Protein AF-A0A7C2Z7K8-F1 (afdb_monomer)

Mean predicted aligned error: 13.65 Å

Foldseek 3Di:
DFEAEEAELFPPLCLLLLLLLVLLVVVVVVFQEAEAFLEDEALAWDFFCAEDPVGRTAIDHVSRCSSCVSNVHGRFCLRYQWYWYDDDPQKTFIHGRRRTDGIDHPVRCQVPPLVCSLVSNVVSCVVVVPTLYYYYYADTAPLPLVCVVRRSGPQVVCVSNVHAYEYRFEPVVPPRLVSVLNSLVSDDPVSNVSHAEYEYEAAEDDPCVCPCVQVVSCVVSVHHHQFYFHRDPLLSQDCSHNVDDDWDADAPAEEEEADFPFFGNPVLCSLCRQVNRYTYDDDPALVSLQSHLEYEYGAGQQLVASLVSCVVRVVLVSVVVCVVVLRAYEAEASRLQQCEQKEAEQACRRHPGGDMDGHSHNAHKHWHFDPDWATFWWFWAFPVRWTWGWIATHGTDIDVVRRVVVPWDFGTQTPVGTFWTDDRNYTHGRTRRPQSQTQPNVCVNVVVSCVVVVHDDDPDRDNSVVSSSVSSVVSNVSCVVTGNVVSVCVSSVNPPDQPVQLLLVQQFPPDGDDPDRDLLNLLCNLLNQLVLLLVLLVLVPVVVVDQLLRSLLSSVVSSCNGRVVLLLLLQQLQQQLLVVLVVVDLVVSVVSSPDPDGDPRSVVSNVVLSCLRSVLSSPFPSLLSSLLRSLLSLLLLLLLCVFAAPPPPDPFNVNSVSSNVPVVSSVSSLVSSVPSLVVVVVVDVLSVVLSVVLNVCSNVLSVVSCVSNVGDGSSSSSSSSSNSSSSSSVSSVVSVCPPPPD

Structure (mmCIF, N/CA/C/O backbone):
data_AF-A0A7C2Z7K8-F1
#
_entry.id   AF-A0A7C2Z7K8-F1
#
loop_
_atom_site.group_PDB
_atom_site.id
_atom_site.type_symbol
_atom_site.label_atom_id
_atom_site.label_alt_id
_atom_site.label_comp_id
_atom_site.label_asym_id
_atom_site.label_entity_id
_atom_site.label_seq_id
_atom_site.pdbx_PDB_ins_code
_atom_site.Cartn_x
_atom_site.Cartn_y
_atom_site.Cartn_z
_atom_site.occupancy
_atom_site.B_iso_or_equiv
_atom_site.auth_seq_id
_atom_site.auth_comp_id
_atom_site.auth_asym_id
_atom_site.auth_atom_id
_atom_site.pdbx_PDB_model_num
ATOM 1 N N . MET A 1 1 ? -20.580 -3.269 -1.856 1.00 88.75 1 MET A N 1
ATOM 2 C CA . MET A 1 1 ? -19.180 -3.121 -1.426 1.00 88.75 1 MET A CA 1
ATOM 3 C C . MET A 1 1 ? -18.982 -1.707 -0.918 1.00 88.75 1 MET A C 1
ATOM 5 O O . MET A 1 1 ? -19.454 -0.781 -1.572 1.00 88.75 1 MET A O 1
ATOM 9 N N . LYS A 1 2 ? -18.377 -1.545 0.260 1.00 92.81 2 LYS A N 1
ATOM 10 C CA . LYS A 1 2 ? -18.000 -0.225 0.786 1.00 92.81 2 LYS A CA 1
ATOM 11 C C . LYS A 1 2 ? -16.637 0.162 0.217 1.00 92.81 2 LYS A C 1
ATOM 13 O O . LYS A 1 2 ? -15.860 -0.715 -0.149 1.00 92.81 2 LYS A O 1
ATOM 18 N N . ALA A 1 3 ? -16.358 1.455 0.105 1.00 96.75 3 ALA A N 1
ATOM 19 C CA . ALA A 1 3 ? -15.114 1.931 -0.480 1.00 96.75 3 ALA A CA 1
ATOM 20 C C . ALA A 1 3 ? -14.499 3.057 0.348 1.00 96.75 3 ALA A C 1
ATOM 22 O O . ALA A 1 3 ? -15.219 3.813 0.990 1.00 96.75 3 ALA A O 1
ATOM 23 N N . LEU A 1 4 ? -13.178 3.182 0.298 1.00 98.31 4 LEU A N 1
ATOM 24 C CA . LEU A 1 4 ? -12.425 4.315 0.831 1.00 98.31 4 LEU A CA 1
ATOM 25 C C . LEU A 1 4 ? -11.447 4.770 -0.241 1.00 98.31 4 LEU A C 1
ATOM 27 O O . LEU A 1 4 ? -10.745 3.941 -0.813 1.00 98.31 4 LEU A O 1
ATOM 31 N N . MET A 1 5 ? -11.380 6.072 -0.502 1.00 98.38 5 MET A N 1
ATOM 32 C CA . MET A 1 5 ? -10.456 6.615 -1.488 1.00 98.38 5 MET A CA 1
ATOM 33 C C . MET A 1 5 ? -9.303 7.376 -0.836 1.00 98.38 5 MET A C 1
ATOM 35 O O . MET A 1 5 ? -9.511 8.276 -0.026 1.00 98.38 5 MET A O 1
ATOM 39 N N . ILE A 1 6 ? -8.081 7.050 -1.245 1.00 98.44 6 ILE A N 1
ATOM 40 C CA . ILE A 1 6 ? -6.844 7.711 -0.837 1.00 98.44 6 ILE A CA 1
ATOM 41 C C . ILE A 1 6 ? -6.364 8.600 -1.982 1.00 98.44 6 ILE A C 1
ATOM 43 O O . ILE A 1 6 ? -5.988 8.126 -3.053 1.00 98.44 6 ILE A O 1
ATOM 47 N N . GLN A 1 7 ? -6.369 9.907 -1.756 1.00 97.69 7 GLN A N 1
ATOM 48 C CA . GLN A 1 7 ? -5.867 10.922 -2.682 1.00 97.69 7 GLN A CA 1
ATOM 49 C C . GLN A 1 7 ? -4.638 11.602 -2.083 1.00 97.69 7 GLN A C 1
ATOM 51 O O . GLN A 1 7 ? -4.255 11.327 -0.952 1.00 97.69 7 GLN A O 1
ATOM 56 N N . GLY A 1 8 ? -3.976 12.475 -2.834 1.00 95.31 8 GLY A N 1
ATOM 57 C CA . GLY A 1 8 ? -2.746 13.119 -2.385 1.00 95.31 8 GLY A CA 1
ATOM 58 C C . GLY A 1 8 ? -2.695 14.565 -2.830 1.00 95.31 8 GLY A C 1
ATOM 59 O O . GLY A 1 8 ? -3.397 14.942 -3.753 1.00 95.31 8 GLY A O 1
ATOM 60 N N . THR A 1 9 ? -1.862 15.382 -2.198 1.00 95.25 9 THR A N 1
ATOM 61 C CA . THR A 1 9 ? -1.638 16.767 -2.644 1.00 95.25 9 THR A CA 1
ATOM 62 C C . THR A 1 9 ? -0.710 16.846 -3.858 1.00 95.25 9 THR A C 1
ATOM 64 O O . THR A 1 9 ? -0.595 17.895 -4.484 1.00 95.25 9 THR A O 1
ATOM 67 N N . SER A 1 10 ? -0.022 15.748 -4.187 1.00 90.31 10 SER A N 1
ATOM 68 C CA . SER A 1 10 ? 0.878 15.632 -5.335 1.00 90.31 10 SER A CA 1
ATOM 69 C C . SER A 1 10 ? 1.084 14.172 -5.761 1.00 90.31 10 SER A C 1
ATOM 71 O O . SER A 1 10 ? 0.759 13.217 -5.039 1.00 90.31 10 SER A O 1
ATOM 73 N N . SER A 1 11 ? 1.694 13.978 -6.932 1.00 85.56 11 SER A N 1
ATOM 74 C CA . SER A 1 11 ? 2.352 12.708 -7.268 1.00 85.56 11 SER A CA 1
ATOM 75 C C . SER A 1 11 ? 3.480 12.417 -6.270 1.00 85.56 11 SER A C 1
ATOM 77 O O . SER A 1 11 ? 4.109 13.341 -5.746 1.00 85.56 11 SER A O 1
ATOM 79 N N . GLY A 1 12 ? 3.684 11.139 -5.948 1.00 84.75 12 GLY A N 1
ATOM 80 C CA . GLY A 1 12 ? 4.700 10.704 -4.987 1.00 84.75 12 GLY A CA 1
ATOM 81 C C . GLY A 1 12 ? 4.409 10.999 -3.510 1.00 84.75 12 GLY A C 1
ATOM 82 O O . GLY A 1 12 ? 5.284 10.758 -2.689 1.00 84.75 12 GLY A O 1
ATOM 83 N N . ALA A 1 13 ? 3.210 11.469 -3.134 1.00 89.69 13 ALA A N 1
ATOM 84 C CA . ALA A 1 13 ? 2.853 11.704 -1.725 1.00 89.69 13 ALA A CA 1
ATOM 85 C C . ALA A 1 13 ? 2.790 10.424 -0.851 1.00 89.69 13 ALA A C 1
ATOM 87 O O . ALA A 1 13 ? 2.601 10.517 0.360 1.00 89.69 13 ALA A O 1
ATOM 88 N N . GLY A 1 14 ? 2.957 9.233 -1.443 1.00 89.50 14 GLY A N 1
ATOM 89 C CA . GLY A 1 14 ? 2.893 7.932 -0.765 1.00 89.50 14 GLY A CA 1
ATOM 90 C C . GLY A 1 14 ? 1.502 7.296 -0.756 1.00 89.50 14 GLY A C 1
ATOM 91 O O . GLY A 1 14 ? 1.178 6.537 0.155 1.00 89.50 14 GLY A O 1
ATOM 92 N N . LYS A 1 15 ? 0.659 7.613 -1.751 1.00 93.50 15 LYS A N 1
ATOM 93 C CA . LYS A 1 15 ? -0.707 7.070 -1.849 1.00 93.50 15 LYS A CA 1
ATOM 94 C C . LYS A 1 15 ? -0.674 5.559 -2.029 1.00 93.50 15 LYS A C 1
ATOM 96 O O . LYS A 1 15 ? -1.366 4.857 -1.303 1.00 93.50 15 LYS A O 1
ATOM 101 N N . SER A 1 16 ? 0.139 5.063 -2.962 1.00 92.25 16 SER A N 1
ATOM 102 C CA . SER A 1 16 ? 0.189 3.637 -3.287 1.00 92.25 16 SER A CA 1
ATOM 103 C C . SER A 1 16 ? 0.654 2.810 -2.098 1.00 92.25 16 SER A C 1
ATOM 105 O O . SER A 1 16 ? 0.103 1.738 -1.863 1.00 92.25 16 SER A O 1
ATOM 107 N N . THR A 1 17 ? 1.616 3.327 -1.327 1.00 91.06 17 THR A N 1
ATOM 108 C CA . THR A 1 17 ? 2.094 2.703 -0.088 1.00 91.06 17 THR A CA 1
ATOM 109 C C . THR A 1 17 ? 1.008 2.663 0.979 1.00 91.06 17 THR A C 1
ATOM 111 O O . THR A 1 17 ? 0.783 1.612 1.569 1.00 91.06 17 THR A O 1
ATOM 114 N N . ILE A 1 18 ? 0.282 3.766 1.189 1.00 94.56 18 ILE A N 1
ATOM 115 C CA . ILE A 1 18 ? -0.839 3.805 2.140 1.00 94.56 18 ILE A CA 1
ATOM 116 C C . ILE A 1 18 ? -1.964 2.859 1.701 1.00 94.56 18 ILE A C 1
ATOM 118 O O . ILE A 1 18 ? -2.516 2.150 2.535 1.00 94.56 18 ILE A O 1
ATOM 122 N N . VAL A 1 19 ? -2.285 2.792 0.406 1.00 97.06 19 VAL A N 1
ATOM 123 C CA . VAL A 1 19 ? -3.289 1.854 -0.123 1.00 97.06 19 VAL A CA 1
ATOM 124 C C . VAL A 1 19 ? -2.855 0.404 0.089 1.00 97.06 19 VAL A C 1
ATOM 126 O O . VAL A 1 19 ? -3.663 -0.392 0.558 1.00 97.06 19 VAL A O 1
ATOM 129 N N . ALA A 1 20 ? -1.593 0.059 -0.188 1.00 95.06 20 ALA A N 1
ATOM 130 C CA . ALA A 1 20 ? -1.066 -1.282 0.071 1.00 95.06 20 ALA A CA 1
ATOM 131 C C . ALA A 1 20 ? -1.108 -1.629 1.572 1.00 95.06 20 ALA A C 1
ATOM 133 O O . ALA A 1 20 ? -1.574 -2.705 1.936 1.00 95.06 20 ALA A O 1
ATOM 134 N N . ALA A 1 21 ? -0.709 -0.694 2.441 1.00 95.56 21 ALA A N 1
ATOM 135 C CA . ALA A 1 21 ? -0.773 -0.847 3.893 1.00 95.56 21 ALA A CA 1
ATOM 136 C C . ALA A 1 21 ? -2.210 -1.045 4.399 1.00 95.56 21 ALA A C 1
ATOM 138 O O . ALA A 1 21 ? -2.445 -1.897 5.248 1.00 95.56 21 ALA A O 1
ATOM 139 N N . LEU A 1 22 ? -3.184 -0.304 3.861 1.00 97.44 22 LEU A N 1
ATOM 140 C CA . LEU A 1 22 ? -4.602 -0.468 4.200 1.00 97.44 22 LEU A CA 1
ATOM 141 C C . LEU A 1 22 ? -5.171 -1.797 3.703 1.00 97.44 22 LEU A C 1
ATOM 143 O O . LEU A 1 22 ? -5.949 -2.423 4.417 1.00 97.44 22 LEU A O 1
ATOM 147 N N . CYS A 1 23 ? -4.780 -2.240 2.506 1.00 97.56 23 CYS A N 1
ATOM 148 C CA . CYS A 1 23 ? -5.164 -3.554 1.991 1.00 97.56 23 CYS A CA 1
ATOM 149 C C . CYS A 1 23 ? -4.640 -4.675 2.898 1.00 97.56 23 CYS A C 1
ATOM 151 O O . CYS A 1 23 ? -5.410 -5.552 3.282 1.00 97.56 23 CYS A O 1
ATOM 153 N N . SER A 1 24 ? -3.364 -4.598 3.288 1.00 96.06 24 SER A N 1
ATOM 154 C CA . SER A 1 24 ? -2.732 -5.534 4.226 1.00 96.06 24 SER A CA 1
ATOM 155 C C . SER A 1 24 ? -3.412 -5.507 5.601 1.00 96.06 24 SER A C 1
ATOM 157 O O . SER A 1 24 ? -3.823 -6.549 6.108 1.00 96.06 24 SER A O 1
ATOM 159 N N . LEU A 1 25 ? -3.657 -4.309 6.150 1.00 96.06 25 LEU A N 1
ATOM 160 C CA . LEU A 1 25 ? -4.352 -4.117 7.424 1.00 96.06 25 LEU A CA 1
ATOM 161 C C . LEU A 1 25 ? -5.720 -4.790 7.424 1.00 96.06 25 LEU A C 1
ATOM 163 O O . LEU A 1 25 ? -6.009 -5.605 8.292 1.00 96.06 25 LEU A O 1
ATOM 167 N N . LEU A 1 26 ? -6.568 -4.460 6.452 1.00 95.44 26 LEU A N 1
ATOM 168 C CA . LEU A 1 26 ? -7.938 -4.962 6.395 1.00 95.44 26 LEU A CA 1
ATOM 169 C C . LEU A 1 26 ? -7.988 -6.478 6.162 1.00 95.44 26 LEU A C 1
ATOM 171 O O . LEU A 1 26 ? -8.838 -7.151 6.746 1.00 95.44 26 LEU A O 1
ATOM 175 N N . ARG A 1 27 ? -7.049 -7.023 5.381 1.00 95.00 27 ARG A N 1
ATOM 176 C CA . ARG A 1 27 ? -6.864 -8.470 5.239 1.00 95.00 27 ARG A CA 1
ATOM 177 C C . ARG A 1 27 ? -6.519 -9.122 6.581 1.00 95.00 27 ARG A C 1
ATOM 179 O O . ARG A 1 27 ? -7.111 -10.143 6.921 1.00 95.00 27 ARG A O 1
ATOM 186 N N . HIS A 1 28 ? -5.593 -8.547 7.354 1.00 93.12 28 HIS A N 1
ATOM 187 C CA . HIS A 1 28 ? -5.241 -9.053 8.688 1.00 93.12 28 HIS A CA 1
ATOM 188 C C . HIS A 1 28 ? -6.397 -8.946 9.690 1.00 93.12 28 HIS A C 1
ATOM 190 O O . HIS A 1 28 ? -6.525 -9.798 10.562 1.00 93.12 28 HIS A O 1
ATOM 196 N N . GLU A 1 29 ? -7.288 -7.967 9.525 1.00 88.38 29 GLU A N 1
ATOM 197 C CA . GLU A 1 29 ? -8.543 -7.871 10.285 1.00 88.38 29 GLU A CA 1
ATOM 198 C C . GLU A 1 29 ? -9.625 -8.869 9.801 1.00 88.38 29 GLU A C 1
ATOM 200 O O . GLU A 1 29 ? -10.739 -8.882 10.327 1.00 88.38 29 GLU A O 1
ATOM 205 N N . GLY A 1 30 ? -9.315 -9.719 8.814 1.00 87.94 30 GLY A N 1
ATOM 206 C CA . GLY A 1 30 ? -10.180 -10.798 8.333 1.00 87.94 30 GLY A CA 1
ATOM 207 C C . GLY A 1 30 ? -11.176 -10.404 7.240 1.00 87.94 30 GLY A C 1
ATOM 208 O O . GLY A 1 30 ? -12.091 -11.180 6.965 1.00 87.94 30 GLY A O 1
ATOM 209 N N . TYR A 1 31 ? -11.023 -9.232 6.618 1.00 92.31 31 TYR A N 1
ATOM 210 C CA . TYR A 1 31 ? -11.894 -8.777 5.532 1.00 92.31 31 TYR A CA 1
ATOM 211 C C . TYR A 1 31 ? -11.349 -9.150 4.154 1.00 92.31 31 TYR A C 1
ATOM 213 O O . TYR A 1 31 ? -10.140 -9.152 3.923 1.00 92.31 31 TYR A O 1
ATOM 221 N N . SER A 1 32 ? -12.257 -9.395 3.210 1.00 93.62 32 SER A N 1
ATOM 222 C CA . SER A 1 32 ? -11.925 -9.469 1.786 1.00 93.62 32 SER A CA 1
ATOM 223 C C . SER A 1 32 ? -11.823 -8.057 1.203 1.00 93.62 32 SER A C 1
ATOM 225 O O . SER A 1 32 ? -12.727 -7.230 1.355 1.00 93.62 32 SER A O 1
ATOM 227 N N . VAL A 1 33 ? -10.703 -7.747 0.552 1.00 97.19 33 VAL A N 1
ATOM 228 C CA . VAL A 1 33 ? -10.368 -6.376 0.141 1.00 97.19 33 VAL A CA 1
ATOM 229 C C . VAL A 1 33 ? -9.869 -6.382 -1.288 1.00 97.19 33 VAL A C 1
ATOM 231 O O . VAL A 1 33 ? -9.107 -7.255 -1.678 1.00 97.19 33 VAL A O 1
ATOM 234 N N . THR A 1 34 ? -10.252 -5.376 -2.067 1.00 98.19 34 THR A N 1
ATOM 235 C CA . THR A 1 34 ? -9.736 -5.193 -3.422 1.00 98.19 34 THR A CA 1
ATOM 236 C C . THR A 1 34 ? -9.171 -3.782 -3.604 1.00 98.19 34 THR A C 1
ATOM 238 O O . THR A 1 34 ? -9.847 -2.799 -3.276 1.00 98.19 34 THR A O 1
ATOM 241 N N . PRO A 1 35 ? -7.931 -3.626 -4.094 1.00 97.94 35 PRO A N 1
ATOM 242 C CA . PRO A 1 35 ? -7.431 -2.317 -4.476 1.00 97.94 35 PRO A CA 1
ATOM 243 C C . PRO A 1 35 ? -8.038 -1.889 -5.809 1.00 97.94 35 PRO A C 1
ATOM 245 O O . PRO A 1 35 ? -8.378 -2.714 -6.659 1.00 97.94 35 PRO A O 1
ATOM 248 N N . PHE A 1 36 ? -8.142 -0.584 -6.027 1.00 98.38 36 PHE A N 1
ATOM 249 C CA . PHE A 1 36 ? -8.660 -0.073 -7.285 1.00 98.38 36 PHE A CA 1
ATOM 250 C C . PHE A 1 36 ? -8.039 1.267 -7.670 1.00 98.38 36 PHE A C 1
ATOM 252 O O . PHE A 1 36 ? -7.945 2.180 -6.858 1.00 98.38 36 PHE A O 1
ATOM 259 N N . LYS A 1 37 ? -7.669 1.426 -8.938 1.00 97.50 37 LYS A N 1
ATOM 260 C CA . LYS A 1 37 ? -7.230 2.700 -9.509 1.00 97.50 37 LYS A CA 1
ATOM 261 C C . LYS A 1 37 ? -7.774 2.839 -10.920 1.00 97.50 37 LYS A C 1
ATOM 263 O O . LYS A 1 37 ? -7.282 2.183 -11.840 1.00 97.50 37 LYS A O 1
ATOM 268 N N . THR A 1 38 ? -8.764 3.720 -11.094 1.00 96.25 38 THR A N 1
ATOM 269 C CA . THR A 1 38 ? -9.467 3.920 -12.375 1.00 96.25 38 THR A CA 1
ATOM 270 C C . THR A 1 38 ? -8.497 4.078 -13.536 1.00 96.25 38 THR A C 1
ATOM 272 O O . THR A 1 38 ? -8.603 3.371 -14.535 1.00 96.25 38 THR A O 1
ATOM 275 N N . GLN A 1 39 ? -7.541 4.993 -13.375 1.00 94.44 39 GLN A N 1
ATOM 276 C CA . GLN A 1 39 ? -6.532 5.309 -14.368 1.00 94.44 39 GLN A CA 1
ATOM 277 C C . GLN A 1 39 ? -5.161 5.368 -13.700 1.00 94.44 39 GLN A C 1
ATOM 279 O O . GLN A 1 39 ? -4.956 6.131 -12.752 1.00 94.44 39 GLN A O 1
ATOM 284 N N . ASN A 1 40 ? -4.207 4.616 -14.240 1.00 92.94 40 ASN A N 1
ATOM 285 C CA . ASN A 1 40 ? -2.797 4.755 -13.899 1.00 92.94 40 ASN A CA 1
ATOM 286 C C . ASN A 1 40 ? -1.999 5.215 -15.127 1.00 92.94 40 ASN A C 1
ATOM 288 O O . ASN A 1 40 ? -2.378 4.948 -16.266 1.00 92.94 40 ASN A O 1
ATOM 292 N N . MET A 1 41 ? -0.903 5.927 -14.892 1.00 90.69 41 MET A N 1
ATOM 293 C CA . MET A 1 41 ? 0.091 6.281 -15.893 1.00 90.69 41 MET A CA 1
ATOM 294 C C . MET A 1 41 ? 1.450 5.785 -15.401 1.00 90.69 41 MET A C 1
ATOM 296 O O . MET A 1 41 ? 1.985 6.330 -14.442 1.00 90.69 41 MET A O 1
ATOM 300 N N . SER A 1 42 ? 1.984 4.728 -16.016 1.00 88.19 42 SER A N 1
ATOM 301 C CA . SER A 1 42 ? 3.223 4.088 -15.562 1.00 88.19 42 SER A CA 1
ATOM 302 C C . SER A 1 42 ? 3.920 3.319 -16.683 1.00 88.19 42 SER A C 1
ATOM 304 O O . SER A 1 42 ? 3.278 2.680 -17.519 1.00 88.19 42 SER A O 1
ATOM 306 N N . LEU A 1 43 ? 5.253 3.346 -16.679 1.00 86.19 43 LEU A N 1
ATOM 307 C CA . LEU A 1 43 ? 6.096 2.496 -17.524 1.00 86.19 43 LEU A CA 1
ATOM 308 C C . LEU A 1 43 ? 6.339 1.116 -16.894 1.00 86.19 43 LEU A C 1
ATOM 310 O O . LEU A 1 43 ? 6.640 0.161 -17.615 1.00 86.19 43 LEU A O 1
ATOM 314 N N . ASN A 1 44 ? 6.158 0.992 -15.576 1.00 87.69 44 ASN A N 1
ATOM 315 C CA . ASN A 1 44 ? 6.298 -0.261 -14.840 1.00 87.69 44 ASN A CA 1
ATOM 316 C C . ASN A 1 44 ? 4.983 -1.045 -14.892 1.00 87.69 44 ASN A C 1
ATOM 318 O O . ASN A 1 44 ? 3.964 -0.625 -14.334 1.00 87.69 44 ASN A O 1
ATOM 322 N N . SER A 1 45 ? 5.021 -2.208 -15.541 1.00 89.19 45 SER A N 1
ATOM 323 C CA . SER A 1 45 ? 3.859 -3.081 -15.702 1.00 89.19 45 SER A CA 1
ATOM 324 C C . SER A 1 45 ? 4.085 -4.480 -15.178 1.00 89.19 45 SER A C 1
ATOM 326 O O . SER A 1 45 ? 5.215 -4.920 -15.032 1.00 89.19 45 SER A O 1
ATOM 328 N N . TYR A 1 46 ? 2.968 -5.144 -14.928 1.00 91.38 46 TYR A N 1
ATOM 329 C CA . TYR A 1 46 ? 2.833 -6.524 -14.512 1.00 91.38 46 TYR A CA 1
ATOM 330 C C . TYR A 1 46 ? 1.810 -7.218 -15.423 1.00 91.38 46 TYR A C 1
ATOM 332 O O . TYR A 1 46 ? 1.030 -6.541 -16.100 1.00 91.38 46 TYR A O 1
ATOM 340 N N . VAL A 1 47 ? 1.792 -8.553 -15.442 1.00 94.62 47 VAL A N 1
ATOM 341 C CA . VAL A 1 47 ? 0.787 -9.334 -16.180 1.00 94.62 47 VAL A CA 1
ATOM 342 C C . VAL A 1 47 ? -0.157 -10.031 -15.205 1.00 94.62 47 VAL A C 1
ATOM 344 O O . VAL A 1 47 ? 0.218 -11.005 -14.557 1.00 94.62 47 VAL A O 1
ATOM 347 N N . ALA A 1 48 ? -1.390 -9.545 -15.127 1.00 95.00 48 ALA A N 1
ATOM 348 C CA . ALA A 1 48 ? -2.486 -10.207 -14.432 1.00 95.00 48 ALA A CA 1
ATOM 349 C C . ALA A 1 48 ? -2.926 -11.469 -15.182 1.00 95.00 48 ALA A C 1
ATOM 351 O O . ALA A 1 48 ? -2.951 -11.484 -16.414 1.00 95.00 48 ALA A O 1
ATOM 352 N N . ARG A 1 49 ? -3.333 -12.505 -14.443 1.00 92.62 49 ARG A N 1
ATOM 353 C CA . ARG A 1 49 ? -3.873 -13.757 -15.010 1.00 92.62 49 ARG A CA 1
ATOM 354 C C . ARG A 1 49 ? -5.394 -13.756 -15.181 1.00 92.62 49 ARG A C 1
ATOM 356 O O . ARG A 1 49 ? -5.931 -14.719 -15.712 1.00 92.62 49 ARG A O 1
ATOM 363 N N . ARG A 1 50 ? -6.072 -12.720 -14.681 1.00 94.75 50 ARG A N 1
ATOM 364 C CA . ARG A 1 50 ? -7.535 -12.626 -14.625 1.00 94.75 50 ARG A CA 1
ATOM 365 C C . ARG A 1 50 ? -8.034 -11.191 -14.762 1.00 94.75 50 ARG A C 1
ATOM 367 O O . ARG A 1 50 ? -7.268 -10.227 -14.646 1.00 94.75 50 ARG A O 1
ATOM 374 N N . GLY A 1 51 ? -9.341 -11.067 -14.925 1.00 94.25 51 GLY A N 1
ATOM 375 C CA . GLY A 1 51 ? -10.068 -9.814 -15.029 1.00 94.25 51 GLY A CA 1
ATOM 376 C C . GLY A 1 51 ? -10.313 -9.369 -16.464 1.00 94.25 51 GLY A C 1
ATOM 377 O O . GLY A 1 51 ? -9.811 -9.941 -17.433 1.00 94.25 51 GLY A O 1
ATOM 378 N N . GLY A 1 52 ? -11.094 -8.300 -16.582 1.00 95.12 52 GLY A N 1
ATOM 379 C CA . GLY A 1 52 ? -11.598 -7.811 -17.858 1.00 95.12 52 GLY A CA 1
ATOM 380 C C . GLY A 1 52 ? -12.881 -8.535 -18.285 1.00 95.12 52 GLY A C 1
ATOM 381 O O . GLY A 1 52 ? -13.411 -9.361 -17.544 1.00 95.12 52 GLY A O 1
ATOM 382 N N . PRO A 1 53 ? -13.441 -8.200 -19.460 1.00 94.06 53 PRO A N 1
ATOM 383 C CA . PRO A 1 53 ? -14.716 -8.760 -19.916 1.00 94.06 53 PRO A CA 1
ATOM 384 C C . PRO A 1 53 ? -14.710 -10.286 -20.081 1.00 94.06 53 PRO A C 1
ATOM 386 O O . PRO A 1 53 ? -15.728 -10.918 -19.812 1.00 94.06 53 PRO A O 1
ATOM 389 N N . ASP A 1 54 ? -13.564 -10.843 -20.476 1.00 93.06 54 ASP A N 1
ATOM 390 C CA . ASP A 1 54 ? -13.389 -12.259 -20.826 1.00 93.06 54 ASP A CA 1
ATOM 391 C C . ASP A 1 54 ? -12.574 -13.040 -19.771 1.00 93.06 54 ASP A C 1
ATOM 393 O O . ASP A 1 54 ? -12.235 -14.197 -19.987 1.00 93.06 54 ASP A O 1
ATOM 397 N N . ASP A 1 55 ? -12.230 -12.401 -18.645 1.00 93.12 55 ASP A N 1
ATOM 398 C CA . ASP A 1 55 ? -11.376 -12.943 -17.569 1.00 93.12 55 ASP A CA 1
ATOM 399 C C . ASP A 1 55 ? -9.971 -13.415 -18.017 1.00 93.12 55 ASP A C 1
ATOM 401 O O . ASP A 1 55 ? -9.311 -14.184 -17.326 1.00 93.12 55 ASP A O 1
ATOM 405 N N . GLU A 1 56 ? -9.479 -12.932 -19.163 1.00 90.62 56 GLU A N 1
ATOM 406 C CA . GLU A 1 56 ? -8.171 -13.302 -19.737 1.00 90.62 56 GLU A CA 1
ATOM 407 C C . GLU A 1 56 ? -6.974 -12.627 -19.040 1.00 90.62 56 GLU A C 1
ATOM 409 O O . GLU A 1 56 ? -5.824 -13.021 -19.246 1.00 90.62 56 GLU A O 1
ATOM 414 N N . GLY A 1 57 ? -7.218 -11.583 -18.241 1.00 94.25 57 GLY A N 1
ATOM 415 C CA . GLY A 1 57 ? -6.162 -10.768 -17.650 1.00 94.25 57 GLY A CA 1
ATOM 416 C C . GLY A 1 57 ? -5.400 -9.929 -18.676 1.00 94.25 57 GLY A C 1
ATOM 417 O O . GLY A 1 57 ? -5.984 -9.361 -19.598 1.00 94.25 57 GLY A O 1
ATOM 418 N N . GLY A 1 58 ? -4.092 -9.782 -18.477 1.00 95.56 58 GLY A N 1
ATOM 419 C CA . GLY A 1 58 ? -3.223 -8.975 -19.334 1.00 95.56 58 GLY A CA 1
ATOM 420 C C . GLY A 1 58 ? -2.433 -7.913 -18.575 1.00 95.56 58 GLY A C 1
ATOM 421 O O . GLY A 1 58 ? -2.113 -8.060 -17.399 1.00 95.56 58 GLY A O 1
ATOM 422 N N . GLU A 1 59 ? -2.052 -6.846 -19.271 1.00 95.44 59 GLU A N 1
ATOM 423 C CA . GLU A 1 59 ? -1.129 -5.839 -18.744 1.00 95.44 59 GLU A CA 1
ATOM 424 C C . GLU A 1 59 ? -1.778 -4.882 -17.725 1.00 95.44 59 GLU A C 1
ATOM 426 O O . GLU A 1 59 ? -2.774 -4.222 -18.009 1.00 95.44 59 GLU A O 1
ATOM 431 N N . MET A 1 60 ? -1.158 -4.730 -16.556 1.00 94.62 60 MET A N 1
ATOM 432 C CA . MET A 1 60 ? -1.567 -3.778 -15.515 1.00 94.62 60 MET A CA 1
ATOM 433 C C . MET A 1 60 ? -0.361 -3.030 -14.936 1.00 94.62 60 MET A C 1
ATOM 435 O O . MET A 1 60 ? 0.785 -3.386 -15.209 1.00 94.62 60 MET A O 1
ATOM 439 N N . ALA A 1 61 ? -0.583 -1.983 -14.139 1.00 92.81 61 ALA A N 1
ATOM 440 C CA . ALA A 1 61 ? 0.499 -1.312 -13.417 1.00 92.81 61 ALA A CA 1
ATOM 441 C C . ALA A 1 61 ? 1.043 -2.168 -12.256 1.00 92.81 61 ALA A C 1
ATOM 443 O O . ALA A 1 61 ? 0.271 -2.793 -11.527 1.00 92.81 61 ALA A O 1
ATOM 444 N N . VAL A 1 62 ? 2.363 -2.123 -12.022 1.00 88.56 62 VAL A N 1
ATOM 445 C CA . VAL A 1 62 ? 2.997 -2.842 -10.894 1.00 88.56 62 VAL A CA 1
ATOM 446 C C . VAL A 1 62 ? 2.454 -2.374 -9.543 1.00 88.56 62 VAL A C 1
ATOM 448 O O . VAL A 1 62 ? 2.222 -3.205 -8.674 1.00 88.56 62 VAL A O 1
ATOM 451 N N . ALA A 1 63 ? 2.193 -1.074 -9.366 1.00 88.50 63 ALA A N 1
ATOM 452 C CA . ALA A 1 63 ? 1.666 -0.542 -8.107 1.00 88.50 63 ALA A CA 1
ATOM 453 C C . ALA A 1 63 ? 0.358 -1.238 -7.685 1.00 88.50 63 ALA A C 1
ATOM 455 O O . ALA A 1 63 ? 0.226 -1.655 -6.538 1.00 88.50 63 ALA A O 1
ATOM 456 N N . GLN A 1 64 ? -0.572 -1.447 -8.624 1.00 94.31 64 GLN A N 1
ATOM 457 C CA . GLN A 1 64 ? -1.817 -2.169 -8.341 1.00 94.31 64 GLN A CA 1
ATOM 458 C C . GLN A 1 64 ? -1.600 -3.671 -8.163 1.00 94.31 64 GLN A C 1
ATOM 460 O O . GLN A 1 64 ? -2.314 -4.281 -7.375 1.00 94.31 64 GLN A O 1
ATOM 465 N N . ALA A 1 65 ? -0.607 -4.269 -8.828 1.00 92.38 65 ALA A N 1
ATOM 466 C CA . ALA A 1 65 ? -0.252 -5.665 -8.580 1.00 92.38 65 ALA A CA 1
ATOM 467 C C . ALA A 1 65 ? 0.282 -5.857 -7.149 1.00 92.38 65 ALA A C 1
ATOM 469 O O . ALA A 1 65 ? -0.155 -6.766 -6.452 1.00 92.38 65 ALA A O 1
ATOM 470 N N . VAL A 1 66 ? 1.148 -4.956 -6.668 1.00 89.56 66 VAL A N 1
ATOM 471 C CA . VAL A 1 66 ? 1.644 -4.963 -5.279 1.00 89.56 66 VAL A CA 1
ATOM 472 C C . VAL A 1 66 ? 0.503 -4.749 -4.283 1.00 89.56 66 VAL A C 1
ATOM 474 O O . VAL A 1 66 ? 0.430 -5.454 -3.282 1.00 89.56 66 VAL A O 1
ATOM 477 N N . GLN A 1 67 ? -0.423 -3.827 -4.562 1.00 94.44 67 GLN A N 1
ATOM 478 C CA . GLN A 1 67 ? -1.607 -3.626 -3.719 1.00 94.44 67 GLN A CA 1
ATOM 479 C C . GLN A 1 67 ? -2.507 -4.873 -3.677 1.00 94.44 67 GLN A C 1
ATOM 481 O O . GLN A 1 67 ? -3.053 -5.187 -2.623 1.00 94.44 67 GLN A O 1
ATOM 486 N N . ALA A 1 68 ? -2.648 -5.597 -4.793 1.00 95.62 68 ALA A N 1
ATOM 487 C CA . ALA A 1 68 ? -3.437 -6.830 -4.852 1.00 95.62 68 ALA A CA 1
ATOM 488 C C . ALA A 1 68 ? -2.795 -7.926 -3.999 1.00 95.62 68 ALA A C 1
ATOM 490 O O . ALA A 1 68 ? -3.451 -8.529 -3.154 1.00 95.62 68 ALA A O 1
ATOM 491 N N . ILE A 1 69 ? -1.477 -8.088 -4.138 1.00 92.00 69 ILE A N 1
ATOM 492 C CA . ILE A 1 69 ? -0.678 -9.009 -3.328 1.00 92.00 69 ILE A CA 1
ATOM 493 C C . ILE A 1 69 ? -0.790 -8.659 -1.833 1.00 92.00 69 ILE A C 1
ATOM 495 O O . ILE A 1 69 ? -0.982 -9.554 -1.007 1.00 92.00 69 ILE A O 1
ATOM 499 N N . ALA A 1 70 ? -0.742 -7.370 -1.478 1.00 92.81 70 ALA A N 1
ATOM 500 C CA . ALA A 1 70 ? -0.953 -6.899 -0.107 1.00 92.81 70 ALA A CA 1
ATOM 501 C C . ALA A 1 70 ? -2.354 -7.262 0.419 1.00 92.81 70 ALA A C 1
ATOM 503 O O . ALA A 1 70 ? -2.489 -7.731 1.548 1.00 92.81 70 ALA A O 1
ATOM 504 N N . ALA A 1 71 ? -3.384 -7.134 -0.423 1.00 95.50 71 ALA A N 1
ATOM 505 C CA . ALA A 1 71 ? -4.750 -7.562 -0.116 1.00 95.50 71 ALA A CA 1
ATOM 506 C C . ALA A 1 71 ? -4.913 -9.092 -0.013 1.00 95.50 71 ALA A C 1
ATOM 508 O O . ALA A 1 71 ? -5.918 -9.562 0.511 1.00 95.50 71 ALA A O 1
ATOM 509 N N . GLY A 1 72 ? -3.924 -9.876 -0.457 1.00 93.88 72 GLY A N 1
ATOM 510 C CA . GLY A 1 72 ? -4.020 -11.336 -0.541 1.00 93.88 72 GLY A CA 1
ATOM 511 C C . GLY A 1 72 ? -4.780 -11.840 -1.766 1.00 93.88 72 GLY A C 1
ATOM 512 O O . GLY A 1 72 ? -5.180 -13.000 -1.785 1.00 93.88 72 GLY A O 1
ATOM 513 N N . GLU A 1 73 ? -4.957 -10.985 -2.772 1.00 94.50 73 GLU A N 1
ATOM 514 C CA . GLU A 1 73 ? -5.701 -11.260 -3.998 1.00 94.50 73 GLU A CA 1
ATOM 515 C C . GLU A 1 73 ? -4.763 -11.506 -5.189 1.00 94.50 73 GLU A C 1
ATOM 517 O O . GLU A 1 73 ? -3.677 -10.928 -5.288 1.00 94.50 73 GLU A O 1
ATOM 522 N N . GLU A 1 74 ? -5.213 -12.323 -6.146 1.00 93.88 74 GLU A N 1
ATOM 523 C CA . GLU A 1 74 ? -4.526 -12.464 -7.436 1.00 93.88 74 GLU A CA 1
ATOM 524 C C . GLU A 1 74 ? -4.669 -11.153 -8.236 1.00 93.88 74 GLU A C 1
ATOM 526 O O . GLU A 1 74 ? -5.799 -10.680 -8.431 1.00 93.88 74 GLU A O 1
ATOM 531 N N . PRO A 1 75 ? -3.564 -10.566 -8.745 1.0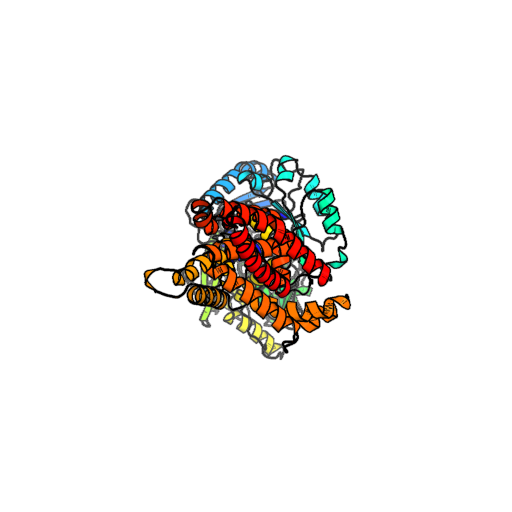0 95.62 75 PRO A N 1
ATOM 532 C CA . PRO A 1 75 ? -3.624 -9.351 -9.546 1.00 95.62 75 PRO A CA 1
ATOM 533 C C . PRO A 1 75 ? -4.598 -9.476 -10.723 1.00 95.62 75 PRO A C 1
ATOM 535 O O . PRO A 1 75 ? -4.540 -10.419 -11.516 1.00 95.62 75 PRO A O 1
ATOM 538 N N . SER A 1 76 ? -5.488 -8.491 -10.843 1.00 97.56 76 SER A N 1
ATOM 539 C CA . SER A 1 76 ? -6.531 -8.431 -11.866 1.00 97.56 76 SER A CA 1
ATOM 540 C C . SER A 1 76 ? -6.458 -7.122 -12.641 1.00 97.56 76 SER A C 1
ATOM 542 O O . SER A 1 76 ? -6.306 -6.049 -12.052 1.00 97.56 76 SER A O 1
ATOM 544 N N . VAL A 1 77 ? -6.663 -7.178 -13.960 1.00 97.94 77 VAL A N 1
ATOM 545 C CA . VAL A 1 77 ? -6.764 -5.961 -14.789 1.00 97.94 77 VAL A CA 1
ATOM 546 C C . VAL A 1 77 ? -7.981 -5.103 -14.434 1.00 97.94 77 VAL A C 1
ATOM 548 O O . VAL A 1 77 ? -8.018 -3.926 -14.774 1.00 97.94 77 VAL A O 1
ATOM 551 N N . ASP A 1 78 ? -8.963 -5.644 -13.706 1.00 98.12 78 ASP A N 1
ATOM 552 C CA . ASP A 1 78 ? -10.076 -4.847 -13.182 1.00 98.12 78 ASP A CA 1
ATOM 553 C C . ASP A 1 78 ? -9.649 -3.918 -12.038 1.00 98.12 78 ASP A C 1
ATOM 555 O O . ASP A 1 78 ? -10.302 -2.908 -11.805 1.00 98.12 78 ASP A O 1
ATOM 559 N N . MET A 1 79 ? -8.541 -4.199 -11.346 1.00 98.25 79 MET A N 1
ATOM 560 C CA . MET A 1 79 ? -8.007 -3.315 -10.299 1.00 98.25 79 MET A CA 1
ATOM 561 C C . MET A 1 79 ? -7.346 -2.062 -10.899 1.00 98.25 79 MET A C 1
ATOM 563 O O . MET A 1 79 ? -7.223 -1.039 -10.227 1.00 98.25 79 MET A O 1
ATOM 567 N N . ASN A 1 80 ? -6.942 -2.116 -12.173 1.00 96.56 80 ASN A N 1
ATOM 568 C CA . ASN A 1 80 ? -6.451 -0.977 -12.945 1.00 96.56 80 ASN A CA 1
ATOM 569 C C . ASN A 1 80 ? -6.945 -1.053 -14.403 1.00 96.56 80 ASN A C 1
ATOM 571 O O . ASN A 1 80 ? -6.188 -1.451 -15.290 1.00 96.56 80 ASN A O 1
ATOM 575 N N . PRO A 1 81 ? -8.206 -0.674 -14.674 1.00 97.19 81 PRO A N 1
ATOM 576 C CA . PRO A 1 81 ? -8.825 -0.944 -15.967 1.00 97.19 81 PRO A CA 1
ATOM 577 C C . PRO A 1 81 ? -8.335 -0.029 -17.094 1.00 97.19 81 PRO A C 1
ATOM 579 O O . PRO A 1 81 ? -8.491 -0.394 -18.257 1.00 97.19 81 PRO A O 1
ATOM 582 N N . ILE A 1 82 ? -7.754 1.134 -16.774 1.00 96.94 82 ILE A N 1
ATOM 583 C CA . ILE A 1 82 ? -7.147 2.056 -17.741 1.00 96.94 82 ILE A CA 1
ATOM 584 C C . ILE A 1 82 ? -5.686 2.289 -17.351 1.00 96.94 82 ILE A C 1
ATOM 586 O O . ILE A 1 82 ? -5.386 2.817 -16.274 1.00 96.94 82 ILE A O 1
ATOM 590 N N . LEU A 1 83 ? -4.769 1.937 -18.248 1.00 95.31 83 LEU A N 1
ATOM 591 C CA . LEU A 1 83 ? -3.338 2.167 -18.085 1.00 95.31 83 LEU A CA 1
ATOM 592 C C . LEU A 1 83 ? -2.795 2.971 -19.269 1.00 95.31 83 LEU A C 1
ATOM 594 O O . LEU A 1 83 ? -2.982 2.612 -20.432 1.00 95.31 83 LEU A O 1
ATOM 598 N N . LEU A 1 84 ? -2.096 4.057 -18.952 1.00 93.50 84 LEU A N 1
ATOM 599 C CA . LEU A 1 84 ? -1.376 4.896 -19.900 1.00 93.50 84 LEU A CA 1
ATOM 600 C C . LEU A 1 84 ? 0.129 4.668 -19.770 1.00 93.50 84 LEU A C 1
ATOM 602 O O . LEU A 1 84 ? 0.670 4.703 -18.665 1.00 93.50 84 LEU A O 1
ATOM 606 N N . LYS A 1 85 ? 0.823 4.500 -20.897 1.00 89.88 85 LYS A N 1
ATOM 607 C CA . LYS A 1 85 ? 2.292 4.423 -20.931 1.00 89.88 85 LYS A CA 1
ATOM 608 C C . LYS A 1 85 ? 2.855 5.555 -21.784 1.00 89.88 85 LYS A C 1
ATOM 610 O O . LYS A 1 85 ? 2.660 5.517 -22.999 1.00 89.88 85 LYS A O 1
ATOM 615 N N . PRO A 1 86 ? 3.520 6.558 -21.191 1.00 87.50 86 PRO A N 1
ATOM 616 C CA . PRO A 1 86 ? 4.106 7.656 -21.954 1.00 87.50 86 PRO A CA 1
ATOM 617 C C . PRO A 1 86 ? 5.121 7.152 -22.990 1.00 87.50 86 PRO A C 1
ATOM 619 O O . PRO A 1 86 ? 5.921 6.273 -22.681 1.00 87.50 86 PRO A O 1
ATOM 622 N N . ARG A 1 87 ? 5.111 7.716 -24.205 1.00 79.38 87 ARG A N 1
ATOM 623 C CA . ARG A 1 87 ? 6.109 7.419 -25.258 1.00 79.38 87 ARG A CA 1
ATOM 624 C C . ARG A 1 87 ? 6.959 8.629 -25.672 1.00 79.38 87 ARG A C 1
ATOM 626 O O . ARG A 1 87 ? 7.873 8.488 -26.474 1.00 79.38 87 ARG A O 1
ATOM 633 N N . GLY A 1 88 ? 6.662 9.816 -25.137 1.00 76.81 88 GLY A N 1
ATOM 634 C CA . GLY A 1 88 ? 7.232 11.093 -25.587 1.00 76.81 88 GLY A CA 1
ATOM 635 C C . GLY A 1 88 ? 6.304 11.843 -26.551 1.00 76.81 88 GLY A C 1
ATOM 636 O O . GLY A 1 88 ? 5.231 11.354 -26.901 1.00 76.81 88 GLY A O 1
ATOM 637 N N . ASN A 1 89 ? 6.671 13.071 -26.937 1.00 79.12 89 ASN A N 1
ATOM 638 C CA . ASN A 1 89 ? 5.910 13.922 -27.873 1.00 79.12 89 ASN A CA 1
ATOM 639 C C . ASN A 1 89 ? 4.408 14.075 -27.548 1.00 79.12 89 ASN A C 1
ATOM 641 O O . ASN A 1 89 ? 3.577 14.154 -28.448 1.00 79.12 89 ASN A O 1
ATOM 645 N N . LEU A 1 90 ? 4.050 14.113 -26.256 1.00 83.25 90 LEU A N 1
ATOM 646 C CA . LEU A 1 90 ? 2.656 14.179 -25.785 1.00 83.25 90 LEU A CA 1
ATOM 647 C C . LEU A 1 90 ? 1.784 13.008 -26.286 1.00 83.25 90 LEU A C 1
ATOM 649 O O . LEU A 1 90 ? 0.585 13.170 -26.530 1.00 83.25 90 LEU A O 1
ATOM 653 N N . THR A 1 91 ? 2.387 11.826 -26.426 1.00 87.31 91 THR A N 1
ATOM 654 C CA . THR A 1 91 ? 1.704 10.577 -26.776 1.00 87.31 91 THR A CA 1
ATOM 655 C C . THR A 1 91 ? 1.849 9.529 -25.677 1.00 87.31 91 THR A C 1
ATOM 657 O O . THR A 1 91 ? 2.871 9.463 -24.983 1.00 87.31 91 THR A O 1
ATOM 660 N N . SER A 1 92 ? 0.817 8.700 -25.536 1.00 90.88 92 SER A N 1
ATOM 661 C CA . SER A 1 92 ? 0.791 7.569 -24.612 1.00 90.88 92 SER A CA 1
ATOM 662 C C . SER A 1 92 ? 0.164 6.352 -25.281 1.00 90.88 92 SER A C 1
ATOM 664 O O . SER A 1 92 ? -0.854 6.474 -25.964 1.00 90.88 92 SER A O 1
ATOM 666 N N . SER A 1 93 ? 0.720 5.168 -25.032 1.00 90.94 93 SER A N 1
ATOM 667 C CA . SER A 1 93 ? 0.013 3.918 -25.308 1.00 90.94 93 SER A CA 1
ATOM 668 C C . SER A 1 93 ? -1.139 3.757 -24.330 1.00 90.94 93 SER A C 1
ATOM 670 O O . SER A 1 93 ? -0.957 3.915 -23.121 1.00 90.94 93 SER A O 1
ATOM 672 N N . LEU A 1 94 ? -2.305 3.409 -24.860 1.00 94.12 94 LEU A N 1
ATOM 673 C CA . LEU A 1 94 ? -3.507 3.118 -24.099 1.00 94.12 94 LEU A CA 1
ATOM 674 C C . LEU A 1 94 ? -3.700 1.608 -23.974 1.00 94.12 94 LEU A C 1
ATOM 676 O O . LEU A 1 94 ? -3.720 0.880 -24.970 1.00 94.12 94 LEU A O 1
ATOM 680 N N . ILE A 1 95 ? -3.884 1.158 -22.740 1.00 95.38 95 ILE A N 1
ATOM 681 C CA . ILE A 1 95 ? -4.257 -0.204 -22.389 1.00 95.38 95 ILE A CA 1
ATOM 682 C C . ILE A 1 95 ? -5.592 -0.138 -21.647 1.00 95.38 95 ILE A C 1
ATOM 684 O O . ILE A 1 95 ? -5.736 0.627 -20.691 1.00 95.38 95 ILE A O 1
ATOM 688 N N . ILE A 1 96 ? -6.564 -0.932 -22.096 1.00 96.56 96 ILE A N 1
ATOM 689 C CA . ILE A 1 96 ? -7.872 -1.084 -21.451 1.00 96.56 96 ILE A CA 1
ATOM 690 C C . ILE A 1 96 ? -8.064 -2.561 -21.117 1.00 96.56 96 ILE A C 1
ATOM 692 O O . ILE A 1 96 ? -7.929 -3.409 -21.997 1.00 96.56 96 ILE A O 1
ATOM 696 N N . TYR A 1 97 ? -8.364 -2.866 -19.852 1.00 96.69 97 TYR A N 1
ATOM 697 C CA . TYR A 1 97 ? -8.527 -4.239 -19.350 1.00 96.69 97 TYR A CA 1
ATOM 698 C C . TYR A 1 97 ? -7.398 -5.184 -19.796 1.00 96.69 97 TYR A C 1
ATOM 700 O O . TYR A 1 97 ? -7.650 -6.272 -20.302 1.00 96.69 97 TYR A O 1
ATOM 708 N N . GLY A 1 98 ? -6.145 -4.739 -19.690 1.00 95.44 98 GLY A N 1
ATOM 709 C CA . GLY A 1 98 ? -4.990 -5.554 -20.070 1.00 95.44 98 GLY A CA 1
ATOM 710 C C . GLY A 1 98 ? -4.637 -5.597 -21.551 1.00 95.44 98 GLY A C 1
ATOM 711 O O . GLY A 1 98 ? -3.548 -6.067 -21.888 1.00 95.44 98 GLY A O 1
ATOM 712 N N . LYS A 1 99 ? -5.501 -5.083 -22.434 1.00 94.81 99 LYS A N 1
ATOM 713 C CA . LYS A 1 99 ? -5.327 -5.141 -23.890 1.00 94.81 99 LYS A CA 1
ATOM 714 C C . LYS A 1 99 ? -4.868 -3.787 -24.430 1.00 94.81 99 LYS A C 1
ATOM 716 O O . LYS A 1 99 ? -5.449 -2.749 -24.118 1.00 94.81 99 LYS A O 1
ATOM 721 N N . TRP A 1 100 ? -3.811 -3.789 -25.244 1.00 92.81 100 TRP A N 1
ATOM 722 C CA . TRP A 1 100 ? -3.352 -2.579 -25.933 1.00 92.81 100 TRP A CA 1
ATOM 723 C C . TRP A 1 100 ? -4.374 -2.163 -26.993 1.00 92.81 100 TRP A C 1
ATOM 725 O O . TRP A 1 100 ? -4.752 -2.969 -27.840 1.00 92.81 100 TRP A O 1
ATOM 735 N N . VAL A 1 101 ? -4.812 -0.907 -26.928 1.00 91.88 101 VAL A N 1
ATOM 736 C CA . VAL A 1 101 ? -5.838 -0.337 -27.815 1.00 91.88 101 VAL A CA 1
ATOM 737 C C . VAL A 1 101 ? -5.208 0.485 -28.935 1.00 91.88 101 VAL A C 1
ATOM 739 O O . VAL A 1 101 ? -5.733 0.530 -30.043 1.00 91.88 101 VAL A O 1
ATOM 742 N N . GLY A 1 102 ? -4.087 1.146 -28.656 1.00 89.62 102 GLY A N 1
ATOM 743 C CA . GLY A 1 102 ? -3.430 2.040 -29.602 1.00 89.62 102 GLY A CA 1
ATOM 744 C C . GLY A 1 102 ? -2.592 3.098 -28.902 1.00 89.62 102 GLY A C 1
ATOM 745 O O . GLY A 1 102 ? -2.554 3.162 -27.671 1.00 89.62 102 GLY A O 1
ATOM 746 N N . ASP A 1 103 ? -1.949 3.947 -29.695 1.00 88.94 103 ASP A N 1
ATOM 747 C CA . ASP A 1 103 ? -1.226 5.114 -29.200 1.00 88.94 103 ASP A CA 1
ATOM 748 C C . ASP A 1 103 ? -2.059 6.372 -29.450 1.00 88.94 103 ASP A C 1
ATOM 750 O O . ASP A 1 103 ? -2.579 6.588 -30.545 1.00 88.94 103 ASP A O 1
ATOM 754 N N . PHE A 1 104 ? -2.203 7.196 -28.416 1.00 91.25 104 PHE A N 1
ATOM 755 C CA . PHE A 1 104 ? -3.064 8.371 -28.431 1.00 91.25 104 PHE A CA 1
ATOM 756 C C . PHE A 1 104 ? -2.261 9.614 -28.072 1.00 91.25 104 PHE A C 1
ATOM 758 O O . PHE A 1 104 ? -1.462 9.609 -27.132 1.00 91.25 104 PHE A O 1
ATOM 765 N N . SER A 1 105 ? -2.513 10.709 -28.792 1.00 91.75 105 SER A N 1
ATOM 766 C CA . SER A 1 105 ? -2.136 12.035 -28.306 1.00 91.75 105 SER A CA 1
ATOM 767 C C . SER A 1 105 ? -2.975 12.395 -27.080 1.00 91.75 105 SER A C 1
ATOM 769 O O . SER A 1 105 ? -4.086 11.884 -26.903 1.00 91.75 105 SER A O 1
ATOM 771 N N . VAL A 1 106 ? -2.481 13.319 -26.253 1.00 86.31 106 VAL A N 1
ATOM 772 C CA . VAL A 1 106 ? -3.227 13.817 -25.082 1.00 86.31 106 VAL A CA 1
ATOM 773 C C . VAL A 1 106 ? -4.649 14.268 -25.458 1.00 86.31 106 VAL A C 1
ATOM 775 O O . VAL A 1 106 ? -5.606 13.906 -24.776 1.00 86.31 106 VAL A O 1
ATOM 778 N N . ASN A 1 107 ? -4.813 14.997 -26.567 1.00 86.50 107 ASN A N 1
ATOM 779 C CA . ASN A 1 107 ? -6.128 15.480 -27.008 1.00 86.50 107 ASN A CA 1
ATOM 780 C C . ASN A 1 107 ? -7.053 14.330 -27.419 1.00 86.50 107 ASN A C 1
ATOM 782 O O . ASN A 1 107 ? -8.179 14.248 -26.931 1.00 86.50 107 ASN A O 1
ATOM 786 N N . ALA A 1 108 ? -6.556 13.404 -28.246 1.00 87.88 108 ALA A N 1
ATOM 787 C CA . ALA A 1 108 ? -7.340 12.257 -28.691 1.00 87.88 108 ALA A CA 1
ATOM 788 C C . ALA A 1 108 ? -7.768 11.367 -27.512 1.00 87.88 108 ALA A C 1
ATOM 790 O O . ALA A 1 108 ? -8.879 10.837 -27.519 1.00 87.88 108 ALA A O 1
ATOM 791 N N . TYR A 1 109 ? -6.922 11.235 -26.485 1.00 88.25 109 TYR A N 1
ATOM 792 C CA . TYR A 1 109 ? -7.256 10.524 -25.253 1.00 88.25 109 TYR A CA 1
ATOM 793 C C . TYR A 1 109 ? -8.424 11.183 -24.503 1.00 88.25 109 TYR A C 1
ATOM 795 O O . TYR A 1 109 ? -9.407 10.516 -24.165 1.00 88.25 109 TYR A O 1
ATOM 803 N N . TYR A 1 110 ? -8.356 12.498 -24.275 1.00 85.62 110 TYR A N 1
ATOM 804 C CA . TYR A 1 110 ? -9.418 13.220 -23.571 1.00 85.62 110 TYR A CA 1
ATOM 805 C C . TYR A 1 110 ? -10.751 13.218 -24.326 1.00 85.62 110 TYR A C 1
ATOM 807 O O . TYR A 1 110 ? -11.800 13.104 -23.696 1.00 85.62 110 TYR A O 1
ATOM 815 N N . GLU A 1 111 ? -10.725 13.341 -25.652 1.00 83.75 111 GLU A N 1
ATOM 816 C CA . GLU A 1 111 ? -11.939 13.376 -26.473 1.00 83.75 111 GLU A CA 1
ATOM 817 C C . GLU A 1 111 ? -12.617 12.001 -26.564 1.00 83.75 111 GLU A C 1
ATOM 819 O O . GLU A 1 111 ? -13.833 11.895 -26.396 1.00 83.75 111 GLU A O 1
ATOM 824 N N . ASN A 1 112 ? -11.835 10.939 -26.783 1.00 81.19 112 ASN A N 1
ATOM 825 C CA . ASN A 1 112 ? -12.382 9.634 -27.165 1.00 81.19 112 ASN A CA 1
ATOM 826 C C . ASN A 1 112 ? -12.460 8.620 -26.017 1.00 81.19 112 ASN A C 1
ATOM 828 O O . ASN A 1 112 ? -13.280 7.708 -26.078 1.00 81.19 112 ASN A O 1
ATOM 832 N N . VAL A 1 113 ? -11.619 8.748 -24.985 1.00 82.38 113 VAL A N 1
ATOM 833 C CA . VAL A 1 113 ? -11.468 7.715 -23.942 1.00 82.38 113 VAL A CA 1
ATOM 834 C C . VAL A 1 113 ? -12.010 8.188 -22.602 1.00 82.38 113 VAL A C 1
ATOM 836 O O . VAL A 1 113 ? -12.763 7.470 -21.946 1.00 82.38 113 VAL A O 1
ATOM 839 N N . VAL A 1 114 ? -11.685 9.418 -22.197 1.00 86.38 114 VAL A N 1
ATOM 840 C CA . VAL A 1 114 ? -12.087 9.946 -20.882 1.00 86.38 114 VAL A CA 1
ATOM 841 C C . VAL A 1 114 ? -13.607 10.052 -20.739 1.00 86.38 114 VAL A C 1
ATOM 843 O O . VAL A 1 114 ? -14.138 9.798 -19.659 1.00 86.38 114 VAL A O 1
ATOM 846 N N . SER A 1 115 ? -14.323 10.317 -21.834 1.00 84.69 115 SER A N 1
ATOM 847 C CA . SER A 1 115 ? -15.793 10.313 -21.874 1.00 84.69 115 SER A CA 1
ATOM 848 C C . SER A 1 115 ? -16.410 8.958 -21.494 1.00 84.69 115 SER A C 1
ATOM 850 O O . SER A 1 115 ? -17.505 8.923 -20.937 1.00 84.69 115 SER A O 1
ATOM 852 N N . GLN A 1 116 ? -15.696 7.850 -21.725 1.00 90.31 116 GLN A N 1
ATOM 853 C CA . GLN A 1 116 ? -16.104 6.492 -21.347 1.00 90.31 116 GLN A CA 1
ATOM 854 C C . GLN A 1 116 ? -15.408 5.984 -20.074 1.00 90.31 116 GLN A C 1
ATOM 856 O O . GLN A 1 116 ? -15.754 4.916 -19.569 1.00 90.31 116 GLN A O 1
ATOM 861 N N . GLY A 1 117 ? -14.452 6.736 -19.523 1.00 92.69 117 GLY A N 1
ATOM 862 C CA . GLY A 1 117 ? -13.576 6.274 -18.446 1.00 92.69 117 GLY A CA 1
ATOM 863 C C . GLY A 1 117 ? -14.318 5.833 -17.182 1.00 92.69 117 GLY A C 1
ATOM 864 O O . GLY A 1 117 ? -14.017 4.778 -16.628 1.00 92.69 117 GLY A O 1
ATOM 865 N N . LEU A 1 118 ? -15.346 6.578 -16.760 1.00 93.75 118 LEU A N 1
ATOM 866 C CA . LEU A 1 118 ? -16.171 6.197 -15.602 1.00 93.75 118 LEU A CA 1
ATOM 867 C C . LEU A 1 118 ? -17.036 4.960 -15.867 1.00 93.75 118 LEU A C 1
ATOM 869 O O . LEU A 1 118 ? -17.287 4.189 -14.945 1.00 93.75 118 LEU A O 1
ATOM 873 N N . LEU A 1 119 ? -17.471 4.740 -17.112 1.00 95.06 119 LEU A N 1
ATOM 874 C CA . LEU A 1 119 ? -18.208 3.531 -17.483 1.00 95.06 119 LEU A CA 1
ATOM 875 C C . LEU A 1 119 ? -17.285 2.306 -17.443 1.00 95.06 119 LEU A C 1
ATOM 877 O O . LEU A 1 119 ? -17.644 1.278 -16.870 1.00 95.06 119 LEU A O 1
ATOM 881 N N . ILE A 1 120 ? -16.070 2.445 -17.984 1.00 96.56 120 ILE A N 1
ATOM 882 C CA . ILE A 1 120 ? -15.012 1.430 -17.908 1.00 96.56 120 ILE A CA 1
ATOM 883 C C . ILE A 1 120 ? -14.706 1.087 -16.441 1.00 96.56 120 ILE A C 1
ATOM 885 O O . ILE A 1 120 ? -14.667 -0.093 -16.078 1.00 96.56 120 ILE A O 1
ATOM 889 N N . ALA A 1 121 ? -14.553 2.108 -15.592 1.00 96.44 121 ALA A N 1
ATOM 890 C CA . ALA A 1 121 ? -14.331 1.946 -14.159 1.00 96.44 121 ALA A CA 1
ATOM 891 C C . ALA A 1 121 ? -15.502 1.224 -13.479 1.00 96.44 121 ALA A C 1
ATOM 893 O O . ALA A 1 121 ? -15.292 0.244 -12.771 1.00 96.44 121 ALA A O 1
ATOM 894 N N . SER A 1 122 ? -16.739 1.650 -13.750 1.00 96.38 122 SER A N 1
ATOM 895 C CA . SER A 1 122 ? -17.951 1.057 -13.179 1.00 96.38 122 SER A CA 1
ATOM 896 C C . SER A 1 122 ? -18.078 -0.434 -13.510 1.00 96.38 122 SER A C 1
ATOM 898 O O . SER A 1 122 ? -18.378 -1.242 -12.630 1.00 96.38 122 SER A O 1
ATOM 900 N N . HIS A 1 123 ? -17.791 -0.831 -14.753 1.00 97.12 123 HIS A N 1
ATOM 901 C CA . HIS A 1 123 ? -17.802 -2.241 -15.145 1.00 97.12 123 HIS A CA 1
ATOM 902 C C . HIS A 1 123 ? -16.738 -3.071 -14.414 1.00 97.12 123 HIS A C 1
ATOM 904 O O . HIS A 1 123 ? -17.040 -4.184 -13.984 1.00 97.12 123 HIS A O 1
ATOM 910 N N . ALA A 1 124 ? -15.526 -2.536 -14.235 1.00 97.56 124 ALA A N 1
ATOM 911 C CA . ALA A 1 124 ? -14.484 -3.200 -13.454 1.00 97.56 124 ALA A CA 1
ATOM 912 C C . ALA A 1 124 ? -14.876 -3.334 -11.977 1.00 97.56 124 ALA A C 1
ATOM 914 O O . ALA A 1 124 ? -14.842 -4.430 -11.422 1.00 97.56 124 ALA A O 1
ATOM 915 N N . MET A 1 125 ? -15.348 -2.248 -11.359 1.00 96.88 125 MET A N 1
ATOM 916 C CA . MET A 1 125 ? -15.814 -2.251 -9.970 1.00 96.88 125 MET A CA 1
ATOM 917 C C . MET A 1 125 ? -16.954 -3.249 -9.745 1.00 96.88 125 MET A C 1
ATOM 919 O O . MET A 1 125 ? -17.005 -3.904 -8.707 1.00 96.88 125 MET A O 1
ATOM 923 N N . LYS A 1 126 ? -17.852 -3.406 -10.727 1.00 95.50 126 LYS A N 1
ATOM 924 C CA . LYS A 1 126 ? -18.925 -4.406 -10.682 1.00 95.50 126 LYS A CA 1
ATOM 925 C C . LYS A 1 126 ? -18.384 -5.838 -10.692 1.00 95.50 126 LYS A C 1
ATOM 927 O O . LYS A 1 126 ? -18.928 -6.677 -9.986 1.00 95.50 126 LYS A O 1
ATOM 932 N N . ARG A 1 127 ? -17.323 -6.133 -11.451 1.00 95.81 127 ARG A N 1
ATOM 933 C CA . ARG A 1 127 ? -16.663 -7.455 -11.415 1.00 95.81 127 ARG A CA 1
ATOM 934 C C . ARG A 1 127 ? -15.931 -7.708 -10.096 1.00 95.81 127 ARG A C 1
ATOM 936 O O . ARG A 1 127 ? -15.840 -8.850 -9.666 1.00 95.81 127 ARG A O 1
ATOM 943 N N . LEU A 1 128 ? -15.476 -6.650 -9.429 1.00 96.00 128 LEU A N 1
ATOM 944 C CA . LEU A 1 128 ? -14.811 -6.716 -8.126 1.00 96.00 128 LEU A CA 1
ATOM 945 C C . LEU A 1 128 ? -15.778 -6.650 -6.929 1.00 96.00 128 LEU A C 1
ATOM 947 O O . LEU A 1 128 ? -15.329 -6.666 -5.787 1.00 96.00 128 LEU A O 1
ATOM 951 N N . SER A 1 129 ? -17.098 -6.585 -7.139 1.00 92.44 129 SER A N 1
ATOM 952 C CA . SER A 1 129 ? -18.055 -6.233 -6.078 1.00 92.44 129 SER A CA 1
ATOM 953 C C . SER A 1 129 ? -18.281 -7.297 -4.999 1.00 92.44 129 SER A C 1
ATOM 955 O O . SER A 1 129 ? -19.065 -7.051 -4.084 1.00 92.44 129 SER A O 1
ATOM 957 N N . SER A 1 130 ? -17.672 -8.479 -5.134 1.00 89.00 130 SER A N 1
ATOM 958 C CA . SER A 1 130 ? -17.773 -9.587 -4.175 1.00 89.00 130 SER A CA 1
ATOM 959 C C . SER A 1 130 ? -16.952 -9.385 -2.900 1.00 89.00 130 SER A C 1
ATOM 961 O O . SER A 1 130 ? -17.141 -10.152 -1.964 1.00 89.00 130 SER A O 1
ATOM 963 N N . HIS A 1 131 ? -16.060 -8.393 -2.864 1.00 94.06 131 HIS A N 1
ATOM 964 C CA . HIS A 1 131 ? -15.241 -8.081 -1.693 1.00 94.06 131 HIS A CA 1
ATOM 965 C C . HIS A 1 131 ? -16.015 -7.210 -0.691 1.00 94.06 131 HIS A C 1
ATOM 967 O O . HIS A 1 131 ? -16.941 -6.475 -1.061 1.00 94.06 131 HIS A O 1
ATOM 973 N N . ASP A 1 132 ? -15.608 -7.252 0.576 1.00 91.50 132 ASP A N 1
ATOM 974 C CA . ASP A 1 132 ? -16.173 -6.411 1.633 1.00 91.50 132 ASP A CA 1
ATOM 975 C C . ASP A 1 132 ? -15.842 -4.935 1.368 1.00 91.50 132 ASP A C 1
ATOM 977 O O . ASP A 1 132 ? -16.736 -4.071 1.345 1.00 91.50 132 ASP A O 1
ATOM 981 N N . PHE A 1 133 ? -14.559 -4.670 1.083 1.00 96.94 133 PHE A N 1
ATOM 982 C CA . PHE A 1 133 ? -14.015 -3.325 0.911 1.00 96.94 133 PHE A CA 1
ATOM 983 C C . PHE A 1 133 ? -13.250 -3.132 -0.394 1.00 96.94 133 PHE A C 1
ATOM 985 O O . PHE A 1 133 ? -12.504 -3.995 -0.847 1.00 96.94 133 PHE A O 1
ATOM 992 N N . MET A 1 134 ? -13.382 -1.931 -0.953 1.00 98.00 134 MET A N 1
ATOM 993 C CA . MET A 1 134 ? -12.549 -1.434 -2.040 1.00 98.00 134 MET A CA 1
ATOM 994 C C . MET A 1 134 ? -11.706 -0.251 -1.570 1.00 98.00 134 MET A C 1
ATOM 996 O O . MET A 1 134 ? -12.250 0.770 -1.147 1.00 98.00 134 MET A O 1
ATOM 1000 N N . ILE A 1 135 ? -10.385 -0.357 -1.684 1.00 98.50 135 ILE A N 1
ATOM 1001 C CA . ILE A 1 135 ? -9.474 0.749 -1.372 1.00 98.50 135 ILE A CA 1
ATOM 1002 C C . ILE A 1 135 ? -9.019 1.385 -2.680 1.00 98.50 135 ILE A C 1
ATOM 1004 O O . ILE A 1 135 ? -8.291 0.786 -3.469 1.00 98.50 135 ILE A O 1
ATOM 1008 N N . ILE A 1 136 ? -9.499 2.600 -2.925 1.00 98.50 136 ILE A N 1
ATOM 1009 C CA . ILE A 1 136 ? -9.315 3.312 -4.184 1.00 98.50 136 ILE A CA 1
ATOM 1010 C C . ILE A 1 136 ? -8.108 4.240 -4.078 1.00 98.50 136 ILE A C 1
ATOM 1012 O O . ILE A 1 136 ? -8.052 5.093 -3.198 1.00 98.50 136 ILE A O 1
ATOM 1016 N N . GLU A 1 137 ? -7.167 4.140 -5.007 1.00 97.69 137 GLU A N 1
ATOM 1017 C CA . GLU A 1 137 ? -6.063 5.084 -5.142 1.00 97.69 137 GLU A CA 1
ATOM 1018 C C . GLU A 1 137 ? -6.407 6.182 -6.163 1.00 97.69 137 GLU A C 1
ATOM 1020 O O . GLU A 1 137 ? -6.760 5.898 -7.309 1.00 97.69 137 GLU A O 1
ATOM 1025 N N . GLY A 1 138 ? -6.272 7.448 -5.766 1.00 95.19 138 GLY A N 1
ATOM 1026 C CA . GLY A 1 138 ? -6.347 8.595 -6.672 1.00 95.19 138 GLY A CA 1
ATOM 1027 C C . GLY A 1 138 ? -5.068 8.816 -7.485 1.00 95.19 138 GLY A C 1
ATOM 1028 O O . GLY A 1 138 ? -4.000 8.284 -7.174 1.00 95.19 138 GLY A O 1
ATOM 1029 N N . ALA A 1 139 ? -5.139 9.659 -8.514 1.00 90.31 139 ALA A N 1
ATOM 1030 C CA . ALA A 1 139 ? -3.984 10.046 -9.324 1.00 90.31 139 ALA A CA 1
ATOM 1031 C C . ALA A 1 139 ? -3.592 11.506 -9.073 1.00 90.31 139 ALA A C 1
ATOM 1033 O O . ALA A 1 139 ? -4.417 12.406 -9.193 1.00 90.31 139 ALA A O 1
ATOM 1034 N N . GLY A 1 140 ? -2.310 11.751 -8.784 1.00 85.94 140 GLY A N 1
ATOM 1035 C CA . GLY A 1 140 ? -1.812 13.110 -8.556 1.00 85.94 140 GLY A CA 1
ATOM 1036 C C . GLY A 1 140 ? -2.575 13.838 -7.443 1.00 85.94 140 GLY A C 1
ATOM 1037 O O . GLY A 1 140 ? -2.772 13.261 -6.368 1.00 85.94 140 GLY A O 1
ATOM 1038 N N . SER A 1 141 ? -2.951 15.091 -7.723 1.00 91.38 141 SER A N 1
ATOM 1039 C CA . SER A 1 141 ? -3.806 15.931 -6.881 1.00 91.38 141 SER A CA 1
ATOM 1040 C C . SER A 1 141 ? -5.258 15.919 -7.367 1.00 91.38 141 SER A C 1
ATOM 1042 O O . SER A 1 141 ? -5.487 16.009 -8.573 1.00 91.38 141 SER A O 1
ATOM 1044 N N . PRO A 1 142 ? -6.261 15.883 -6.470 1.00 93.94 142 PRO A N 1
ATOM 1045 C CA . PRO A 1 142 ? -7.662 16.032 -6.856 1.00 93.94 142 PRO A CA 1
ATOM 1046 C C . PRO A 1 142 ? -8.047 17.487 -7.163 1.00 93.94 142 PRO A C 1
ATOM 1048 O O . PRO A 1 142 ? -9.190 17.753 -7.519 1.00 93.94 142 PRO A O 1
ATOM 1051 N N . ALA A 1 143 ? -7.126 18.442 -6.996 1.00 93.44 143 ALA A N 1
ATOM 1052 C CA . ALA A 1 143 ? -7.362 19.872 -7.184 1.00 93.44 143 ALA A CA 1
ATOM 1053 C C . ALA A 1 143 ? -6.825 20.421 -8.521 1.00 93.44 143 ALA A C 1
ATOM 1055 O O . ALA A 1 143 ? -6.514 21.606 -8.622 1.00 93.44 143 ALA A O 1
ATOM 1056 N N . GLU A 1 144 ? -6.759 19.586 -9.562 1.00 90.69 144 GLU A N 1
ATOM 1057 C CA . GLU A 1 144 ? -6.515 20.024 -10.943 1.00 90.69 144 GLU A CA 1
ATOM 1058 C C . GLU A 1 144 ? -7.779 20.700 -11.499 1.00 90.69 144 GLU A C 1
ATOM 1060 O O . GLU A 1 144 ? -8.560 20.102 -12.241 1.00 90.69 144 GLU A O 1
ATOM 1065 N N . ILE A 1 145 ? -8.026 21.948 -11.083 1.00 91.69 145 ILE A N 1
ATOM 1066 C CA . ILE A 1 145 ? -9.270 22.699 -11.348 1.00 91.69 145 ILE A CA 1
ATOM 1067 C C . ILE A 1 145 ? -9.620 22.810 -12.839 1.00 91.69 145 ILE A C 1
ATOM 1069 O O . ILE A 1 145 ? -10.786 22.917 -13.206 1.00 91.69 145 ILE A O 1
ATOM 1073 N N . ASN A 1 146 ? -8.617 22.750 -13.713 1.00 90.19 146 ASN A N 1
ATOM 1074 C CA . ASN A 1 146 ? -8.765 22.750 -15.167 1.00 90.19 146 ASN A CA 1
ATOM 1075 C C . ASN A 1 146 ? -9.248 21.403 -15.736 1.00 90.19 146 ASN A C 1
ATOM 1077 O O . ASN A 1 146 ? -9.579 21.334 -16.919 1.00 90.19 146 ASN A O 1
ATOM 1081 N N . LEU A 1 147 ? -9.271 20.338 -14.929 1.00 88.31 147 LEU A N 1
ATOM 1082 C CA . LEU A 1 147 ? -9.604 18.973 -15.337 1.00 88.31 147 LEU A CA 1
ATOM 1083 C C . LEU A 1 147 ? -10.859 18.412 -14.657 1.00 88.31 147 LEU A C 1
ATOM 1085 O O . LEU A 1 147 ? -11.208 17.274 -14.942 1.00 88.31 147 LEU A O 1
ATOM 1089 N N . TYR A 1 148 ? -11.576 19.162 -13.814 1.00 91.12 148 TYR A N 1
ATOM 1090 C CA . TYR A 1 148 ? -12.730 18.643 -13.053 1.00 91.12 148 TYR A CA 1
ATOM 1091 C C . TYR A 1 148 ? -13.810 17.967 -13.908 1.00 91.12 148 TYR A C 1
ATOM 1093 O O . TYR A 1 148 ? -14.351 16.929 -13.520 1.00 91.12 148 TYR A O 1
ATOM 1101 N N . ASP A 1 149 ? -14.077 18.484 -15.108 1.00 86.56 149 ASP A N 1
ATOM 1102 C CA . ASP A 1 149 ? -15.049 17.879 -16.030 1.00 86.56 149 ASP A CA 1
ATOM 1103 C C . ASP A 1 149 ? -14.579 16.548 -16.637 1.00 86.56 149 ASP A C 1
ATOM 1105 O O . ASP A 1 149 ? -15.363 15.803 -17.228 1.00 86.56 149 ASP A O 1
ATOM 1109 N N . ARG A 1 150 ? -13.292 16.245 -16.481 1.00 87.00 150 ARG A N 1
ATOM 1110 C CA . ARG A 1 150 ? -12.563 15.126 -17.083 1.00 87.00 150 ARG A CA 1
ATOM 1111 C C . ARG A 1 150 ? -11.829 14.274 -16.037 1.00 87.00 150 ARG A C 1
ATOM 1113 O O . ARG A 1 150 ? -11.110 13.350 -16.406 1.00 87.00 150 ARG A O 1
ATOM 1120 N N . ASP A 1 151 ? -12.011 14.561 -14.747 1.00 88.50 151 ASP A N 1
ATOM 1121 C CA . ASP A 1 151 ? -11.298 13.919 -13.641 1.00 88.50 151 ASP A CA 1
ATOM 1122 C C . ASP A 1 151 ? -11.868 12.531 -13.340 1.00 88.50 151 ASP A C 1
ATOM 1124 O O . ASP A 1 151 ? -12.621 12.321 -12.392 1.00 88.50 151 ASP A O 1
ATOM 1128 N N . ILE A 1 152 ? -11.515 11.560 -14.176 1.00 92.81 152 ILE A N 1
ATOM 1129 C CA . ILE A 1 152 ? -11.902 10.161 -13.978 1.00 92.81 152 ILE A CA 1
ATOM 1130 C C . ILE A 1 152 ? -11.015 9.446 -12.955 1.00 92.81 152 ILE A C 1
ATOM 1132 O O . ILE A 1 152 ? -11.303 8.309 -12.607 1.00 92.81 152 ILE A O 1
ATOM 1136 N N . ALA A 1 153 ? -9.948 10.075 -12.462 1.00 92.56 153 ALA A N 1
ATOM 1137 C CA . ALA A 1 153 ? -8.971 9.425 -11.593 1.00 92.56 153 ALA A CA 1
ATOM 1138 C C . ALA A 1 153 ? -9.112 9.806 -10.112 1.00 92.56 153 ALA A C 1
ATOM 1140 O O . ALA A 1 153 ? -8.602 9.075 -9.268 1.00 92.56 153 ALA A O 1
ATOM 1141 N N . ASN A 1 154 ? -9.805 10.906 -9.785 1.00 95.56 154 ASN A N 1
ATOM 1142 C CA . ASN A 1 154 ? -10.004 11.355 -8.408 1.00 95.56 154 ASN A CA 1
ATOM 1143 C C . ASN A 1 154 ? -11.484 11.483 -8.024 1.00 95.56 154 ASN A C 1
ATOM 1145 O O . ASN A 1 154 ? -12.140 10.483 -7.725 1.00 95.56 154 ASN A O 1
ATOM 1149 N N . MET A 1 155 ? -12.028 12.699 -7.981 1.00 95.25 155 MET A N 1
ATOM 1150 C CA . MET A 1 155 ? -13.269 12.969 -7.253 1.00 95.25 155 MET A CA 1
ATOM 1151 C C . MET A 1 155 ? -14.513 12.440 -7.955 1.00 95.25 155 MET A C 1
ATOM 1153 O O . MET A 1 155 ? -15.440 12.013 -7.267 1.00 95.25 155 MET A O 1
ATOM 1157 N N . ARG A 1 156 ? -14.532 12.362 -9.293 1.00 95.06 156 ARG A N 1
ATOM 1158 C CA . ARG A 1 156 ? -15.651 11.703 -9.991 1.00 95.06 156 ARG A CA 1
ATOM 1159 C C . ARG A 1 156 ? -15.676 10.196 -9.743 1.00 95.06 156 ARG A C 1
ATOM 1161 O O . ARG A 1 156 ? -16.753 9.612 -9.704 1.00 95.06 156 ARG A O 1
ATOM 1168 N N . THR A 1 157 ? -14.515 9.570 -9.532 1.00 95.50 157 THR A N 1
ATOM 1169 C CA . THR A 1 157 ? -14.448 8.163 -9.105 1.00 95.50 157 THR A CA 1
ATOM 1170 C C . THR A 1 157 ? -14.949 8.008 -7.669 1.00 95.50 157 THR A C 1
ATOM 1172 O O . THR A 1 157 ? -15.752 7.116 -7.415 1.00 95.50 157 THR A O 1
ATOM 1175 N N . ALA A 1 158 ? -14.560 8.897 -6.745 1.00 96.00 158 ALA A N 1
ATOM 1176 C CA . ALA A 1 158 ? -15.118 8.898 -5.388 1.00 96.00 158 ALA A CA 1
ATOM 1177 C C . ALA A 1 158 ? -16.646 9.072 -5.401 1.00 96.00 158 ALA A C 1
ATOM 1179 O O . ALA A 1 158 ? -17.360 8.406 -4.659 1.00 96.00 158 ALA A O 1
ATOM 1180 N N . GLU A 1 159 ? -17.154 9.956 -6.259 1.00 94.12 159 GLU A N 1
ATOM 1181 C CA . GLU A 1 159 ? -18.582 10.216 -6.421 1.00 94.12 159 GLU A CA 1
ATOM 1182 C C . GLU A 1 159 ? -19.345 9.025 -7.011 1.00 94.12 159 GLU A C 1
ATOM 1184 O O . GLU A 1 159 ? -20.435 8.723 -6.531 1.00 94.12 159 GLU A O 1
ATOM 1189 N N . LEU A 1 160 ? -18.753 8.309 -7.974 1.00 92.81 160 LEU A N 1
ATOM 1190 C CA . LEU A 1 160 ? -19.347 7.132 -8.619 1.00 92.81 160 LEU A CA 1
ATOM 1191 C C . LEU A 1 160 ? -19.740 6.029 -7.623 1.00 92.81 160 LEU A C 1
ATOM 1193 O O . LEU A 1 160 ? -20.744 5.350 -7.835 1.00 92.81 160 LEU A O 1
ATOM 1197 N N . VAL A 1 161 ? -18.958 5.844 -6.555 1.00 92.25 161 VAL A N 1
ATOM 1198 C CA . VAL A 1 161 ? -19.174 4.795 -5.535 1.00 92.25 161 VAL A CA 1
ATOM 1199 C C . VAL A 1 161 ? -19.503 5.343 -4.148 1.00 92.25 161 VAL A C 1
ATOM 1201 O O . VAL A 1 161 ? -19.481 4.605 -3.167 1.00 92.25 161 VAL A O 1
ATOM 1204 N N . ASP A 1 162 ? -19.789 6.639 -4.065 1.00 92.06 162 ASP A N 1
ATOM 1205 C CA . ASP A 1 162 ? -20.031 7.362 -2.821 1.00 92.06 162 ASP A CA 1
ATOM 1206 C C . ASP A 1 162 ? -18.940 7.177 -1.739 1.00 92.06 162 ASP A C 1
ATOM 1208 O O . ASP A 1 162 ? -19.225 7.094 -0.546 1.00 92.06 162 ASP A O 1
ATOM 1212 N N . ALA A 1 163 ? -17.666 7.121 -2.140 1.00 96.00 163 ALA A N 1
ATOM 1213 C CA . ALA A 1 163 ? -16.562 6.862 -1.219 1.00 96.00 163 ALA A CA 1
ATOM 1214 C C . ALA A 1 163 ? -16.201 8.099 -0.364 1.00 96.00 163 ALA A C 1
ATOM 1216 O O . ALA A 1 163 ? -16.083 9.210 -0.908 1.00 96.00 163 ALA A O 1
ATOM 1217 N N . PRO A 1 164 ? -15.952 7.938 0.954 1.00 97.62 164 PRO A N 1
ATOM 1218 C CA . PRO A 1 164 ? -15.165 8.887 1.733 1.00 97.62 164 PRO A CA 1
ATOM 1219 C C . PRO A 1 164 ? -13.731 8.987 1.199 1.00 97.62 164 PRO A C 1
ATOM 1221 O O . PRO A 1 164 ? -13.169 8.024 0.676 1.00 97.62 164 PRO A O 1
ATOM 1224 N N . VAL A 1 165 ? -13.136 10.170 1.352 1.00 98.50 165 VAL A N 1
ATOM 1225 C CA . VAL A 1 165 ? -11.806 10.509 0.838 1.00 98.50 165 VAL A CA 1
ATOM 1226 C C . VAL A 1 165 ? -10.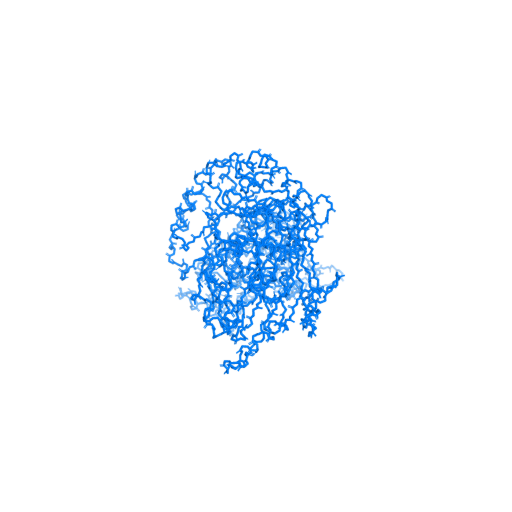867 10.876 1.985 1.00 98.50 165 VAL A C 1
ATOM 1228 O O . VAL A 1 165 ? -11.206 11.704 2.833 1.00 98.50 165 VAL A O 1
ATOM 1231 N N . VAL A 1 166 ? -9.658 10.322 1.967 1.00 98.69 166 VAL A N 1
ATOM 1232 C CA . VAL A 1 166 ? -8.526 10.760 2.791 1.00 98.69 166 VAL A CA 1
ATOM 1233 C C . VAL A 1 166 ? -7.466 11.372 1.878 1.00 98.69 166 VAL A C 1
ATOM 1235 O O . VAL A 1 166 ? -7.084 10.758 0.882 1.00 98.69 166 VAL A O 1
ATOM 1238 N N . ILE A 1 167 ? -6.997 12.584 2.195 1.00 98.56 167 ILE A N 1
ATOM 1239 C CA . ILE A 1 167 ? -5.968 13.278 1.403 1.00 98.56 167 ILE A CA 1
ATOM 1240 C C . ILE A 1 167 ? -4.614 13.192 2.113 1.00 98.56 167 ILE A C 1
ATOM 1242 O O . ILE A 1 167 ? -4.471 13.589 3.269 1.00 98.56 167 ILE A O 1
ATOM 1246 N N . VAL A 1 168 ? -3.611 12.699 1.393 1.00 98.00 168 VAL A N 1
ATOM 1247 C CA . VAL A 1 168 ? -2.233 12.528 1.857 1.00 98.00 168 VAL A CA 1
ATOM 1248 C C . VAL A 1 168 ? -1.383 13.735 1.451 1.00 98.00 168 VAL A C 1
ATOM 1250 O O . VAL A 1 168 ? -1.261 14.050 0.267 1.00 98.00 168 VAL A O 1
ATOM 1253 N N . GLY A 1 169 ? -0.777 14.410 2.424 1.00 96.50 169 GLY A N 1
ATOM 1254 C CA . GLY A 1 169 ? 0.180 15.494 2.212 1.00 96.50 169 GLY A CA 1
ATOM 1255 C C . GLY A 1 169 ? 1.624 15.002 2.288 1.00 96.50 169 GLY A C 1
ATOM 1256 O O . GLY A 1 169 ? 1.985 14.312 3.237 1.00 96.50 169 GLY A O 1
ATOM 1257 N N . ASP A 1 170 ? 2.454 15.389 1.318 1.00 92.44 170 ASP A N 1
ATOM 1258 C CA . ASP A 1 170 ? 3.903 15.138 1.330 1.00 92.44 170 ASP A CA 1
ATOM 1259 C C . ASP A 1 170 ? 4.625 16.278 2.060 1.00 92.44 170 ASP A C 1
ATOM 1261 O O . ASP A 1 170 ? 4.594 17.425 1.601 1.00 92.44 170 ASP A O 1
ATOM 1265 N N . ILE A 1 171 ? 5.259 15.985 3.196 1.00 92.06 171 ILE A N 1
ATOM 1266 C CA . ILE A 1 171 ? 5.987 17.005 3.956 1.00 92.06 171 ILE A CA 1
ATOM 1267 C C . ILE A 1 171 ? 7.414 17.256 3.466 1.00 92.06 171 ILE A C 1
ATOM 1269 O O . ILE A 1 171 ? 7.911 18.368 3.651 1.00 92.06 171 ILE A O 1
ATOM 1273 N N . GLU A 1 172 ? 8.051 16.304 2.779 1.00 87.94 172 GLU A N 1
ATOM 1274 C CA . GLU A 1 172 ? 9.414 16.484 2.255 1.00 87.94 172 GLU A CA 1
ATOM 1275 C C . GLU A 1 172 ? 9.471 17.584 1.190 1.00 87.94 172 GLU A C 1
ATOM 1277 O O . GLU A 1 172 ? 10.480 18.271 1.042 1.00 87.94 172 GLU A O 1
ATOM 1282 N N . ARG A 1 173 ? 8.361 17.804 0.475 1.00 86.31 173 ARG A N 1
ATOM 1283 C CA . ARG A 1 173 ? 8.232 18.887 -0.514 1.00 86.31 173 ARG A CA 1
ATOM 1284 C C . ARG A 1 173 ? 8.107 20.283 0.112 1.00 86.31 173 ARG A C 1
ATOM 1286 O O . ARG A 1 173 ? 8.169 21.274 -0.614 1.00 86.31 173 ARG A O 1
ATOM 1293 N N . GLY A 1 174 ? 7.950 20.372 1.434 1.00 87.31 174 GLY A N 1
ATOM 1294 C CA . GLY A 1 174 ? 7.699 21.617 2.155 1.00 87.31 174 GLY A CA 1
ATOM 1295 C C . GLY A 1 174 ? 6.269 22.143 1.971 1.00 87.31 174 GLY A C 1
ATOM 1296 O O . GLY A 1 174 ? 5.547 21.779 1.048 1.00 87.31 174 GLY A O 1
ATOM 1297 N N . GLY A 1 175 ? 5.822 23.012 2.885 1.00 92.81 175 GLY A N 1
ATOM 1298 C CA . GLY A 1 175 ? 4.509 23.662 2.772 1.00 92.81 175 GLY A CA 1
ATOM 1299 C C . GLY A 1 175 ? 3.306 22.709 2.853 1.00 92.81 175 GLY A C 1
ATOM 1300 O O . GLY A 1 175 ? 2.260 23.004 2.275 1.00 92.81 175 GLY A O 1
ATOM 1301 N N . VAL A 1 176 ? 3.419 21.581 3.566 1.00 95.62 176 VAL A N 1
ATOM 1302 C CA . VAL A 1 176 ? 2.374 20.538 3.610 1.00 95.62 176 VAL A CA 1
ATOM 1303 C C . VAL A 1 176 ? 0.998 21.069 4.019 1.00 95.62 176 VAL A C 1
ATOM 1305 O O . VAL A 1 176 ? -0.002 20.741 3.387 1.00 95.62 176 VAL A O 1
ATOM 1308 N N . PHE A 1 177 ? 0.932 21.964 5.010 1.00 96.88 177 PHE A N 1
ATOM 1309 C CA . PHE A 1 177 ? -0.334 22.558 5.449 1.00 96.88 177 PHE A CA 1
ATOM 1310 C C . PHE A 1 177 ? -0.953 23.461 4.381 1.00 96.88 177 PHE A C 1
ATOM 1312 O O . PHE A 1 177 ? -2.165 23.429 4.199 1.00 96.88 177 PHE A O 1
ATOM 1319 N N . ALA A 1 178 ? -0.139 24.226 3.647 1.00 96.75 178 ALA A N 1
ATOM 1320 C CA . ALA A 1 178 ? -0.618 25.040 2.532 1.00 96.75 178 ALA A CA 1
ATOM 1321 C C . ALA A 1 178 ? -1.125 24.156 1.385 1.00 96.75 178 ALA A C 1
AT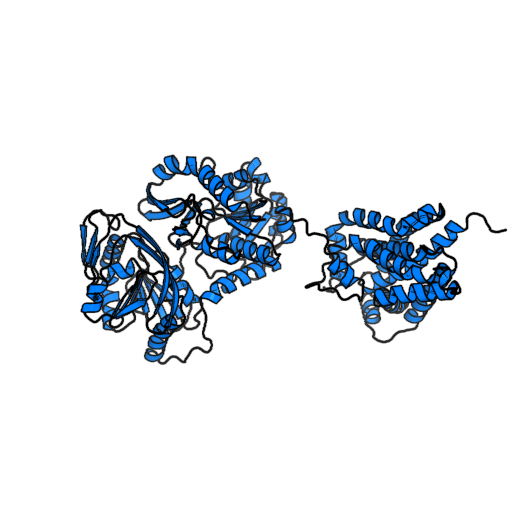OM 1323 O O . ALA A 1 178 ? -2.165 24.450 0.802 1.00 96.75 178 ALA A O 1
ATOM 1324 N N . SER A 1 179 ? -0.440 23.043 1.116 1.00 96.56 179 SER A N 1
ATOM 1325 C CA . SER A 1 179 ? -0.841 22.068 0.099 1.00 96.56 179 SER A CA 1
ATOM 1326 C C . SER A 1 179 ? -2.165 21.388 0.452 1.00 96.56 179 SER A C 1
ATOM 1328 O O . SER A 1 179 ? -3.064 21.333 -0.386 1.00 96.56 179 SER A O 1
ATOM 1330 N N . LEU A 1 180 ? -2.329 20.930 1.698 1.00 98.00 180 LEU A N 1
ATOM 1331 C CA . LEU A 1 180 ? -3.584 20.354 2.195 1.00 98.00 180 LEU A CA 1
ATOM 1332 C C . LEU A 1 180 ? -4.720 21.384 2.171 1.00 98.00 180 LEU A C 1
ATOM 1334 O O . LEU A 1 180 ? -5.794 21.103 1.642 1.00 98.00 180 LEU A O 1
ATOM 1338 N N . TYR A 1 181 ? -4.465 22.590 2.688 1.00 98.06 181 TYR A N 1
ATOM 1339 C CA . TYR A 1 181 ? -5.434 23.685 2.709 1.00 98.06 181 TYR A CA 1
ATOM 1340 C C . TYR A 1 181 ? -5.889 24.061 1.296 1.00 98.06 181 TYR A C 1
ATOM 1342 O O . TYR A 1 181 ? -7.087 24.100 1.022 1.00 98.06 181 TYR A O 1
ATOM 1350 N N . GLY A 1 182 ? -4.939 24.307 0.391 1.00 97.38 182 GLY A N 1
ATOM 1351 C CA . GLY A 1 182 ? -5.211 24.672 -0.995 1.00 97.38 182 GLY A CA 1
ATOM 1352 C C . GLY A 1 182 ? -5.976 23.574 -1.723 1.00 97.38 182 GLY A C 1
ATOM 1353 O O . GLY A 1 182 ? -7.014 23.852 -2.312 1.00 97.38 182 GLY A O 1
ATOM 1354 N N . THR A 1 183 ? -5.529 22.321 -1.599 1.00 97.06 183 THR A N 1
ATOM 1355 C CA . THR A 1 183 ? -6.223 21.171 -2.196 1.00 97.06 183 THR A CA 1
ATOM 1356 C C . THR A 1 183 ? -7.664 21.095 -1.703 1.00 97.06 183 THR A C 1
ATOM 1358 O O . THR A 1 183 ? -8.576 21.012 -2.514 1.00 97.06 183 THR A O 1
ATOM 1361 N N . TYR A 1 184 ? -7.893 21.192 -0.390 1.00 98.00 184 TYR A N 1
ATOM 1362 C CA . TYR A 1 184 ? -9.237 21.125 0.179 1.00 98.00 184 TYR A CA 1
ATOM 1363 C C . TYR A 1 184 ? -10.134 22.272 -0.297 1.00 98.00 184 TYR A C 1
ATOM 1365 O O . TYR A 1 184 ? -11.243 22.019 -0.751 1.00 98.00 184 TYR A O 1
ATOM 1373 N N . PHE A 1 185 ? -9.679 23.525 -0.231 1.00 97.12 185 PHE A N 1
ATOM 1374 C CA . PHE A 1 185 ? -10.522 24.682 -0.557 1.00 97.12 185 PHE A CA 1
ATOM 1375 C C . PHE A 1 185 ? -10.739 24.916 -2.054 1.00 97.12 185 PHE A C 1
ATOM 1377 O O . PHE A 1 185 ? -11.719 25.570 -2.412 1.00 97.12 185 PHE A O 1
ATOM 1384 N N . LEU A 1 186 ? -9.881 24.372 -2.921 1.00 97.00 186 LEU A N 1
ATOM 1385 C CA . LEU A 1 186 ? -10.101 24.389 -4.370 1.00 97.00 186 LEU A CA 1
ATOM 1386 C C . LEU A 1 186 ? -11.206 23.414 -4.806 1.00 97.00 186 LEU A C 1
ATOM 1388 O O . LEU A 1 186 ? -11.827 23.631 -5.845 1.00 97.00 186 LEU A O 1
ATOM 1392 N N . LEU A 1 187 ? -11.497 22.384 -4.003 1.00 96.62 187 LEU A N 1
ATOM 1393 C CA . LEU A 1 187 ? -12.563 21.434 -4.304 1.00 96.62 187 LEU A CA 1
ATOM 1394 C C . LEU A 1 187 ? -13.959 22.094 -4.220 1.00 96.62 187 LEU A C 1
ATOM 1396 O O . LEU A 1 187 ? -14.258 22.834 -3.268 1.00 96.62 187 LEU A O 1
ATOM 1400 N N . PRO A 1 188 ? -14.877 21.768 -5.150 1.00 94.12 188 PRO A N 1
ATOM 1401 C CA . PRO A 1 188 ? -16.289 22.120 -5.048 1.00 94.12 188 PRO A CA 1
ATOM 1402 C C . PRO A 1 188 ? -16.912 21.607 -3.742 1.00 94.12 188 PRO A C 1
ATOM 1404 O O . PRO A 1 188 ? -16.451 20.632 -3.151 1.00 94.12 188 PRO A O 1
ATOM 1407 N N . GLU A 1 189 ? -17.975 22.254 -3.263 1.00 92.56 189 GLU A N 1
ATOM 1408 C CA . GLU A 1 189 ? -18.547 21.953 -1.943 1.00 92.56 189 GLU A CA 1
ATOM 1409 C C . GLU A 1 189 ? -19.029 20.497 -1.805 1.00 92.56 189 GLU A C 1
ATOM 1411 O O . GLU A 1 189 ? -18.768 19.852 -0.789 1.00 92.56 189 GLU A O 1
ATOM 1416 N N . ASN A 1 190 ? -19.683 19.950 -2.835 1.00 87.31 190 ASN A N 1
ATOM 1417 C CA . ASN A 1 190 ? -20.134 18.554 -2.866 1.00 87.31 190 ASN A CA 1
ATOM 1418 C C . ASN A 1 190 ? -18.962 17.570 -2.720 1.00 87.31 190 ASN A C 1
ATOM 1420 O O . ASN A 1 190 ? -19.086 16.553 -2.043 1.00 87.31 190 ASN A O 1
ATOM 1424 N N . TRP A 1 191 ? -17.816 17.901 -3.309 1.00 94.31 191 TRP A N 1
ATOM 1425 C CA . TRP A 1 191 ? -16.586 17.123 -3.244 1.00 94.31 191 TRP A CA 1
ATOM 1426 C C . TRP A 1 191 ? -15.869 17.293 -1.902 1.00 94.31 191 TRP A C 1
ATOM 1428 O O . TRP A 1 191 ? -15.488 16.297 -1.289 1.00 94.31 191 TRP A O 1
ATOM 1438 N N . ARG A 1 192 ? -15.782 18.517 -1.364 1.00 94.69 192 ARG A N 1
ATOM 1439 C CA . ARG A 1 192 ? -15.216 18.779 -0.027 1.00 94.69 192 ARG A CA 1
ATOM 1440 C C . ARG A 1 192 ? -15.875 17.952 1.069 1.00 94.69 192 ARG A C 1
ATOM 1442 O O . ARG A 1 192 ? -15.175 17.414 1.918 1.00 94.69 192 ARG A O 1
ATOM 1449 N N . ARG A 1 193 ? -17.202 17.786 1.031 1.00 93.69 193 ARG A N 1
ATOM 1450 C CA . ARG A 1 193 ? -17.942 16.980 2.024 1.00 93.69 193 ARG A CA 1
ATOM 1451 C C . ARG A 1 193 ? -17.515 15.508 2.058 1.00 93.69 193 ARG A C 1
ATOM 1453 O O . ARG A 1 193 ? -17.745 14.852 3.078 1.00 93.69 193 ARG A O 1
ATOM 1460 N N . ARG A 1 194 ? -16.922 14.989 0.976 1.00 95.38 194 ARG A N 1
ATOM 1461 C CA . ARG A 1 194 ? -16.387 13.619 0.902 1.00 95.38 194 ARG A CA 1
ATOM 1462 C C . ARG A 1 194 ? -15.055 13.480 1.628 1.00 95.38 194 ARG A C 1
ATOM 1464 O O . ARG A 1 194 ? -14.736 12.379 2.055 1.00 95.38 194 ARG A O 1
ATOM 1471 N N . VAL A 1 195 ? -14.300 14.565 1.803 1.00 97.94 195 VAL A N 1
ATOM 1472 C CA . VAL A 1 195 ? -13.015 14.539 2.508 1.00 97.94 195 VAL A CA 1
ATOM 1473 C C . VAL A 1 195 ? -13.267 14.349 4.003 1.00 97.94 195 VAL A C 1
ATOM 1475 O O . VAL A 1 195 ? -13.869 15.201 4.655 1.00 97.94 195 VAL A O 1
ATOM 1478 N N . LYS A 1 196 ? -12.845 13.200 4.539 1.00 97.81 196 LYS A N 1
ATOM 1479 C CA . LYS A 1 196 ? -13.065 12.790 5.935 1.00 97.81 196 LYS A CA 1
ATOM 1480 C C . LYS A 1 196 ? -11.794 12.758 6.775 1.00 97.81 196 LYS A C 1
ATOM 1482 O O . LYS A 1 196 ? -11.895 12.623 7.991 1.00 97.81 196 LYS A O 1
ATOM 1487 N N . GLY A 1 197 ? -10.622 12.920 6.167 1.00 98.19 197 GLY A N 1
ATOM 1488 C CA . GLY A 1 197 ? -9.379 13.010 6.919 1.00 98.19 197 GLY A CA 1
ATOM 1489 C C . GLY A 1 197 ? -8.169 13.430 6.095 1.00 98.19 197 GLY A C 1
ATOM 1490 O O . GLY A 1 197 ? -8.169 13.347 4.864 1.00 98.19 197 GLY A O 1
ATOM 1491 N N . PHE A 1 198 ? -7.123 13.846 6.802 1.00 98.62 198 PHE A N 1
ATOM 1492 C CA . PHE A 1 198 ? -5.795 14.102 6.255 1.00 98.62 198 PHE A CA 1
ATOM 1493 C C . PHE A 1 198 ? -4.758 13.157 6.850 1.00 98.62 198 PHE A C 1
ATOM 1495 O O . PHE A 1 198 ? -4.801 12.861 8.040 1.00 98.62 198 PHE A O 1
ATOM 1502 N N . ILE A 1 199 ? -3.790 12.735 6.043 1.00 98.31 199 ILE A N 1
ATOM 1503 C CA . ILE A 1 199 ? -2.574 12.067 6.518 1.00 98.31 199 ILE A CA 1
ATOM 1504 C C . ILE A 1 199 ? -1.390 12.934 6.107 1.00 98.31 199 ILE A C 1
ATOM 1506 O O . ILE A 1 199 ? -1.275 13.307 4.943 1.00 98.31 199 ILE A O 1
ATOM 1510 N N . ILE A 1 200 ? -0.508 13.263 7.046 1.00 97.00 200 ILE A N 1
ATOM 1511 C CA . ILE A 1 200 ? 0.780 13.894 6.737 1.00 97.00 200 ILE A CA 1
ATOM 1512 C C . ILE A 1 200 ? 1.801 12.768 6.639 1.00 97.00 200 ILE A C 1
ATOM 1514 O O . ILE A 1 200 ? 1.965 12.008 7.587 1.00 97.00 200 ILE A O 1
ATOM 1518 N N . ASN A 1 201 ? 2.455 12.626 5.496 1.00 94.00 201 ASN A N 1
ATOM 1519 C CA . ASN A 1 201 ? 3.369 11.523 5.234 1.00 94.00 201 ASN A CA 1
ATOM 1520 C C . ASN A 1 201 ? 4.810 12.016 5.079 1.00 94.00 201 ASN A C 1
ATOM 1522 O O . ASN A 1 201 ? 5.025 13.181 4.740 1.00 94.00 201 ASN A O 1
ATOM 1526 N N . LYS A 1 202 ? 5.769 11.100 5.268 1.00 90.25 202 LYS A N 1
ATOM 1527 C CA . LYS A 1 202 ? 7.217 11.302 5.089 1.00 90.25 202 LYS A CA 1
ATOM 1528 C C . LYS A 1 202 ? 7.841 12.305 6.064 1.00 90.25 202 LYS A C 1
ATOM 1530 O O . LYS A 1 202 ? 8.743 13.061 5.708 1.00 90.25 202 LYS A O 1
ATOM 1535 N N . MET A 1 203 ? 7.369 12.331 7.308 1.00 88.19 203 MET A N 1
ATOM 1536 C CA . MET A 1 203 ? 7.949 13.203 8.330 1.00 88.19 203 MET A CA 1
ATOM 1537 C C . MET A 1 203 ? 9.357 12.734 8.712 1.00 88.19 203 MET A C 1
ATOM 1539 O O . MET A 1 203 ? 9.520 11.702 9.358 1.00 88.19 203 MET A O 1
ATOM 1543 N N . GLY A 1 204 ? 10.378 13.496 8.325 1.00 82.50 204 GLY A N 1
ATOM 1544 C CA . GLY A 1 204 ? 11.744 13.291 8.799 1.00 82.50 204 GLY A CA 1
ATOM 1545 C C . GLY A 1 204 ? 11.950 13.873 10.202 1.00 82.50 204 GLY A C 1
ATOM 1546 O O . GLY A 1 204 ? 11.482 14.972 10.498 1.00 82.50 204 GLY A O 1
ATOM 1547 N N . GLY A 1 205 ? 12.694 13.168 11.054 1.00 80.88 205 GLY A N 1
ATOM 1548 C CA . GLY A 1 205 ? 13.009 13.629 12.411 1.00 80.88 205 GLY A CA 1
ATOM 1549 C C . GLY A 1 205 ? 11.845 13.482 13.398 1.00 80.88 205 GLY A C 1
ATOM 1550 O O . GLY A 1 205 ? 11.017 12.587 13.260 1.00 80.88 205 GLY A O 1
ATOM 1551 N N . ASP A 1 206 ? 11.810 14.331 14.429 1.00 79.62 206 ASP A N 1
ATOM 1552 C CA . ASP A 1 206 ? 10.808 14.264 15.502 1.00 79.62 206 ASP A CA 1
ATOM 1553 C C . ASP A 1 206 ? 9.463 14.898 15.069 1.00 79.62 206 ASP A C 1
ATOM 1555 O O . ASP A 1 206 ? 9.420 16.106 14.805 1.00 79.62 206 ASP A O 1
ATOM 1559 N N . PRO A 1 207 ? 8.343 14.140 15.038 1.00 81.00 207 PRO A N 1
ATOM 1560 C CA . PRO A 1 207 ? 7.012 14.670 14.730 1.00 81.00 207 PRO A CA 1
ATOM 1561 C C . PRO A 1 207 ? 6.555 15.818 15.643 1.00 81.00 207 PRO A C 1
ATOM 1563 O O . PRO A 1 207 ? 5.719 16.622 15.224 1.00 81.00 207 PRO A O 1
ATOM 1566 N N . SER A 1 208 ? 7.105 15.940 16.860 1.00 81.25 208 SER A N 1
ATOM 1567 C CA . SER A 1 208 ? 6.788 17.034 17.792 1.00 81.25 208 SER A CA 1
ATOM 1568 C C . SER A 1 208 ? 7.095 18.425 17.213 1.00 81.25 208 SER A C 1
ATOM 1570 O O . SER A 1 208 ? 6.452 19.411 17.583 1.00 81.25 208 SER A O 1
ATOM 1572 N N . LEU A 1 209 ? 8.003 18.501 16.231 1.00 85.00 209 LEU A N 1
ATOM 1573 C CA . LEU A 1 209 ? 8.370 19.729 15.522 1.00 85.00 209 LEU A CA 1
ATOM 1574 C C . LEU A 1 209 ? 7.217 20.336 14.710 1.00 85.00 209 LEU A C 1
ATOM 1576 O O . LEU A 1 209 ? 7.258 21.523 14.390 1.00 85.00 209 LEU A O 1
ATOM 1580 N N . LEU A 1 210 ? 6.170 19.561 14.404 1.00 88.00 210 LEU A N 1
ATOM 1581 C CA . LEU A 1 210 ? 4.959 20.082 13.760 1.00 88.00 210 LEU A CA 1
ATOM 1582 C C . LEU A 1 210 ? 4.133 20.986 14.681 1.00 88.00 210 LEU A C 1
ATOM 1584 O O . LEU A 1 210 ? 3.276 21.731 14.192 1.00 88.00 210 LEU A O 1
ATOM 1588 N N . GLY A 1 211 ? 4.390 20.937 15.992 1.00 89.50 211 GLY A N 1
ATOM 1589 C CA . GLY A 1 211 ? 3.716 21.755 16.990 1.00 89.50 211 GLY A CA 1
ATOM 1590 C C . GLY A 1 211 ? 2.194 21.671 16.874 1.00 89.50 211 GLY A C 1
ATOM 1591 O O . GLY A 1 211 ? 1.611 20.593 16.794 1.00 89.50 211 GLY A O 1
ATOM 1592 N N . ASP A 1 212 ? 1.539 22.830 16.836 1.00 92.88 212 ASP A N 1
ATOM 1593 C CA . ASP A 1 212 ? 0.083 22.950 16.717 1.00 92.88 212 ASP A CA 1
ATOM 1594 C C . ASP A 1 212 ? -0.426 23.005 15.261 1.00 92.88 212 ASP A C 1
ATOM 1596 O O . ASP A 1 212 ? -1.609 23.273 15.027 1.00 92.88 212 ASP A O 1
ATOM 1600 N N . GLY A 1 213 ? 0.445 22.752 14.276 1.00 95.00 213 GLY A N 1
ATOM 1601 C CA . GLY A 1 213 ? 0.127 22.777 12.846 1.00 95.00 213 GLY A CA 1
ATOM 1602 C C . GLY A 1 213 ? -1.055 21.878 12.455 1.00 95.00 213 GLY A C 1
ATOM 1603 O O . GLY A 1 213 ? -2.004 22.389 11.851 1.00 95.00 213 GLY A O 1
ATOM 1604 N N . PRO A 1 214 ? -1.068 20.583 12.840 1.00 95.50 214 PRO A N 1
ATOM 1605 C CA . PRO A 1 214 ? -2.199 19.687 12.602 1.00 95.50 214 PRO A CA 1
ATOM 1606 C C . PRO A 1 214 ? -3.517 20.251 13.149 1.00 95.50 214 PRO A C 1
ATOM 1608 O O . PRO A 1 214 ? -4.479 20.422 12.408 1.00 95.50 214 PRO A O 1
ATOM 1611 N N . SER A 1 215 ? -3.546 20.683 14.410 1.00 95.25 215 SER A N 1
ATOM 1612 C CA . SER A 1 215 ? -4.771 21.230 15.008 1.00 95.25 215 SER A CA 1
ATOM 1613 C C . SER A 1 215 ? -5.220 22.555 14.374 1.00 95.25 215 SER A C 1
ATOM 1615 O O . SER A 1 215 ? -6.409 22.880 14.384 1.00 95.25 215 SER A O 1
ATOM 1617 N N . LYS A 1 216 ? -4.300 23.353 13.816 1.00 96.62 216 LYS A N 1
ATOM 1618 C CA . LYS A 1 216 ? -4.644 24.565 13.054 1.00 96.62 216 LYS A CA 1
ATOM 1619 C C . LYS A 1 216 ? -5.315 24.228 11.726 1.00 96.62 216 LYS A C 1
ATOM 1621 O O . LYS A 1 216 ? -6.327 24.852 11.408 1.00 96.62 216 LYS A O 1
ATOM 1626 N N . ILE A 1 217 ? -4.797 23.257 10.967 1.00 97.38 217 ILE A N 1
ATOM 1627 C CA . ILE A 1 217 ? -5.423 22.867 9.695 1.00 97.38 217 ILE A CA 1
ATOM 1628 C C . ILE A 1 217 ? -6.798 22.223 9.921 1.00 97.38 217 ILE A C 1
ATOM 1630 O O . ILE A 1 217 ? -7.730 22.516 9.172 1.00 97.38 217 ILE A O 1
ATOM 1634 N N . GLU A 1 218 ? -6.971 21.456 11.001 1.00 97.50 218 GLU A N 1
ATOM 1635 C CA . GLU A 1 218 ? -8.278 20.916 11.402 1.00 97.50 218 GLU A CA 1
ATOM 1636 C C . GLU A 1 218 ? -9.295 22.028 11.674 1.00 97.50 218 GLU A C 1
ATOM 1638 O O . GLU A 1 218 ? -10.409 21.988 11.157 1.00 97.50 218 GLU A O 1
ATOM 1643 N N . LYS A 1 219 ? -8.912 23.071 12.423 1.00 97.25 219 LYS A N 1
ATOM 1644 C CA . LYS A 1 219 ? -9.785 24.231 12.689 1.00 97.25 219 LYS A CA 1
ATOM 1645 C C . LYS A 1 219 ? -10.161 24.991 11.420 1.00 97.25 219 LYS A C 1
ATOM 1647 O O . LYS A 1 219 ? -11.276 25.494 11.322 1.00 97.25 219 LYS A O 1
ATOM 1652 N N . LEU A 1 220 ? -9.230 25.103 10.476 1.00 97.12 220 LEU A N 1
ATOM 1653 C CA . LEU A 1 220 ? -9.444 25.819 9.221 1.00 97.12 220 LEU A CA 1
ATOM 1654 C C . LEU A 1 220 ? -10.364 25.064 8.257 1.00 97.12 220 LEU A C 1
ATOM 1656 O O . LEU A 1 220 ? -11.126 25.690 7.528 1.00 97.12 220 LEU A O 1
ATOM 1660 N N . THR A 1 221 ? -10.281 23.736 8.230 1.00 96.44 221 THR A N 1
ATOM 1661 C CA . THR A 1 221 ? -10.964 22.901 7.228 1.00 96.44 221 THR A CA 1
ATOM 1662 C C . THR A 1 221 ? -12.207 22.193 7.768 1.00 96.44 221 THR A C 1
ATOM 1664 O O . THR A 1 221 ? -13.104 21.860 6.992 1.00 96.44 221 THR A O 1
ATOM 1667 N N . GLY A 1 222 ? -12.269 21.964 9.083 1.00 95.94 222 GLY A N 1
ATOM 1668 C CA . GLY A 1 222 ? -13.238 21.080 9.732 1.00 95.94 222 GLY A CA 1
ATOM 1669 C C . GLY A 1 222 ? -12.945 19.586 9.539 1.00 95.94 222 GLY A C 1
ATOM 1670 O O . GLY A 1 222 ? -13.771 18.761 9.922 1.00 95.94 222 GLY A O 1
ATOM 1671 N N . VAL A 1 223 ? -11.804 19.231 8.939 1.00 97.56 223 VAL A N 1
ATOM 1672 C CA . VAL A 1 223 ? -11.410 17.852 8.614 1.00 97.56 223 VAL A CA 1
ATOM 1673 C C . VAL A 1 223 ? -10.286 17.409 9.557 1.00 97.56 223 VAL A C 1
ATOM 1675 O O . VAL A 1 223 ? -9.311 18.147 9.688 1.00 97.56 223 VAL A O 1
ATOM 1678 N N . PRO A 1 224 ? -10.381 16.230 10.203 1.00 97.25 224 PRO A N 1
ATOM 1679 C CA . PRO A 1 224 ? -9.358 15.755 11.132 1.00 97.25 224 PRO A CA 1
ATOM 1680 C C . PRO A 1 224 ? -8.057 15.364 10.417 1.00 97.25 224 PRO A C 1
ATOM 1682 O O . PRO A 1 224 ? -8.077 14.795 9.324 1.00 97.25 224 PRO A O 1
ATOM 1685 N N . VAL A 1 225 ? -6.919 15.581 11.072 1.00 98.00 225 VAL A N 1
ATOM 1686 C CA . VAL A 1 225 ? -5.651 14.945 10.714 1.00 98.00 225 VAL A CA 1
ATOM 1687 C C . VAL A 1 225 ? -5.629 13.582 11.399 1.00 98.00 225 VAL A C 1
ATOM 1689 O O . VAL A 1 225 ? -5.573 13.481 12.619 1.00 98.00 225 VAL A O 1
ATOM 1692 N N . LEU A 1 226 ? -5.717 12.521 10.602 1.00 97.62 226 LEU A N 1
ATOM 1693 C CA . LEU A 1 226 ? -5.763 11.142 11.082 1.00 97.62 226 LEU A CA 1
ATOM 1694 C C . LEU A 1 226 ? -4.411 10.677 11.616 1.00 97.62 226 LEU A C 1
ATOM 1696 O O . LEU A 1 226 ? -4.374 9.787 12.453 1.00 97.62 226 LEU A O 1
ATOM 1700 N N . GLY A 1 227 ? -3.307 11.244 11.129 1.00 95.38 227 GLY A N 1
ATOM 1701 C CA . GLY A 1 227 ? -1.980 10.809 11.537 1.00 95.38 227 GLY A CA 1
ATOM 1702 C C . GLY A 1 227 ? -0.835 11.526 10.840 1.00 95.38 227 GLY A C 1
ATOM 1703 O O . GLY A 1 227 ? -1.019 12.175 9.803 1.00 95.38 227 GLY A O 1
ATOM 1704 N N . VAL A 1 228 ? 0.355 11.371 11.420 1.00 95.25 228 VAL A N 1
ATOM 1705 C CA . VAL A 1 228 ? 1.633 11.820 10.857 1.00 95.25 228 VAL A CA 1
ATOM 1706 C C . VAL A 1 228 ? 2.552 10.610 10.740 1.00 95.25 228 VAL A C 1
ATOM 1708 O O . VAL A 1 228 ? 3.034 10.102 11.747 1.00 95.25 228 VAL A O 1
ATOM 1711 N N . ILE A 1 229 ? 2.796 10.145 9.520 1.00 93.06 229 ILE A N 1
ATOM 1712 C CA . ILE A 1 229 ? 3.629 8.972 9.256 1.00 93.06 229 ILE A CA 1
ATOM 1713 C C . ILE A 1 229 ? 5.091 9.424 9.089 1.00 93.06 229 ILE A C 1
ATOM 1715 O O . ILE A 1 229 ? 5.358 10.320 8.275 1.00 93.06 229 ILE A O 1
ATOM 1719 N N . PRO A 1 230 ? 6.044 8.838 9.841 1.00 89.25 230 PRO A N 1
ATOM 1720 C CA . PRO A 1 230 ? 7.457 9.159 9.697 1.00 89.25 230 PRO A CA 1
ATOM 1721 C C . PRO A 1 230 ? 8.005 8.687 8.346 1.00 89.25 230 PRO A C 1
ATOM 1723 O O . PRO A 1 230 ? 7.492 7.747 7.740 1.00 89.25 230 PRO A O 1
ATOM 1726 N N . TYR A 1 231 ? 9.064 9.340 7.874 1.00 84.12 231 TYR A N 1
ATOM 1727 C CA . TYR A 1 231 ? 9.842 8.839 6.748 1.00 84.12 231 TYR A CA 1
ATOM 1728 C C . TYR A 1 231 ? 10.618 7.593 7.182 1.00 84.12 231 TYR A C 1
ATOM 1730 O O . TYR A 1 231 ? 11.378 7.650 8.146 1.00 84.12 231 TYR A O 1
ATOM 1738 N N . GLU A 1 232 ? 10.445 6.495 6.449 1.00 78.12 232 GLU A N 1
ATOM 1739 C CA . GLU A 1 232 ? 11.161 5.240 6.673 1.00 78.12 232 GLU A CA 1
ATOM 1740 C C . GLU A 1 232 ? 11.807 4.776 5.361 1.00 78.12 232 GLU A C 1
ATOM 1742 O O . GLU A 1 232 ? 11.136 4.641 4.327 1.00 78.12 232 GLU A O 1
ATOM 1747 N N . SER A 1 233 ? 13.122 4.539 5.386 1.00 67.25 233 SER A N 1
ATOM 1748 C CA . SER A 1 233 ? 13.878 4.159 4.181 1.00 67.25 233 SER A CA 1
ATOM 1749 C C . SER A 1 233 ? 13.426 2.806 3.640 1.00 67.25 233 SER A C 1
ATOM 1751 O O . SER A 1 233 ? 13.362 2.612 2.428 1.00 67.25 233 SER A O 1
ATOM 1753 N N . ASP A 1 234 ? 13.016 1.914 4.537 1.00 63.50 234 ASP A N 1
ATOM 1754 C CA . ASP A 1 234 ? 12.668 0.532 4.209 1.00 63.50 234 ASP A CA 1
ATOM 1755 C C . ASP A 1 234 ? 11.228 0.397 3.683 1.00 63.50 234 ASP A C 1
ATOM 1757 O O . ASP A 1 234 ? 10.859 -0.635 3.128 1.00 63.50 234 ASP A O 1
ATOM 1761 N N . VAL A 1 235 ? 10.409 1.447 3.820 1.00 64.38 235 VAL A N 1
ATOM 1762 C CA . VAL A 1 235 ? 9.025 1.526 3.305 1.00 64.38 235 VAL A CA 1
ATOM 1763 C C . VAL A 1 235 ? 8.954 2.272 1.971 1.00 64.38 235 VAL A C 1
ATOM 1765 O O . VAL A 1 235 ? 8.059 2.040 1.161 1.00 64.38 235 VAL A O 1
ATOM 1768 N N . SER A 1 236 ? 9.920 3.151 1.705 1.00 52.38 236 SER A N 1
ATOM 1769 C CA . SER A 1 236 ? 10.029 3.916 0.453 1.00 52.38 236 SER A CA 1
ATOM 1770 C C . SER A 1 236 ? 10.664 3.114 -0.701 1.00 52.38 236 SER A C 1
ATOM 1772 O O . SER A 1 236 ? 11.077 3.679 -1.718 1.00 52.38 236 SER A O 1
ATOM 1774 N N . SER A 1 237 ? 10.760 1.789 -0.549 1.00 48.69 237 SER A N 1
ATOM 1775 C CA . SER A 1 237 ? 11.707 0.931 -1.263 1.00 48.69 237 SER A CA 1
ATOM 1776 C C . SER A 1 237 ? 11.201 0.302 -2.570 1.00 48.69 237 SER A C 1
ATOM 1778 O O . SER A 1 237 ? 12.036 -0.194 -3.325 1.00 48.69 237 SER A O 1
ATOM 1780 N N . TRP A 1 238 ? 9.911 0.348 -2.912 1.00 58.03 238 TRP A N 1
ATOM 1781 C CA . TRP A 1 238 ? 9.457 0.011 -4.270 1.00 58.03 238 TRP A CA 1
ATOM 1782 C C . TRP A 1 238 ? 9.083 1.286 -5.024 1.00 58.03 238 TRP A C 1
ATOM 1784 O O . TRP A 1 238 ? 8.379 2.147 -4.494 1.00 58.03 238 TRP A O 1
ATOM 1794 N N . SER A 1 239 ? 9.572 1.435 -6.258 1.00 56.84 239 SER A N 1
ATOM 1795 C CA . SER A 1 239 ? 9.273 2.587 -7.117 1.00 56.84 239 SER A CA 1
ATOM 1796 C C . SER A 1 239 ? 7.770 2.695 -7.432 1.00 56.84 239 SER A C 1
ATOM 1798 O O . SER A 1 239 ? 7.275 2.183 -8.434 1.00 56.84 239 SER A O 1
ATOM 1800 N N . GLU A 1 240 ? 7.031 3.387 -6.554 1.00 56.72 240 GLU A N 1
ATOM 1801 C CA . GLU A 1 240 ? 5.613 3.746 -6.728 1.00 56.72 240 GLU A CA 1
ATOM 1802 C C . GLU A 1 240 ? 5.390 4.474 -8.063 1.00 56.72 240 GLU A C 1
ATOM 1804 O O . GLU A 1 240 ? 4.406 4.224 -8.761 1.00 56.72 240 GLU A O 1
ATOM 1809 N N . ASP A 1 241 ? 6.325 5.357 -8.420 1.00 60.28 241 ASP A N 1
ATOM 1810 C CA . ASP A 1 241 ? 6.303 6.140 -9.647 1.00 60.28 241 ASP A CA 1
ATOM 1811 C C . ASP A 1 241 ? 7.499 5.762 -10.529 1.00 60.28 241 ASP A C 1
ATOM 1813 O O . ASP A 1 241 ? 8.655 6.015 -10.188 1.00 60.28 241 ASP A O 1
ATOM 1817 N N . SER A 1 242 ? 7.219 5.173 -11.694 1.00 57.28 242 SER A N 1
ATOM 1818 C CA . SER A 1 242 ? 8.244 4.816 -12.685 1.00 57.28 242 SER A CA 1
ATOM 1819 C C . SER A 1 242 ? 9.012 6.024 -13.242 1.00 57.28 242 SER A C 1
ATOM 1821 O O . SER A 1 242 ? 10.016 5.841 -13.927 1.00 57.28 242 SER A O 1
ATOM 1823 N N . LEU A 1 243 ? 8.543 7.252 -12.986 1.00 55.94 243 LEU A N 1
ATOM 1824 C CA . LEU A 1 243 ? 9.139 8.484 -13.501 1.00 55.94 243 LEU A CA 1
ATOM 1825 C C . LEU A 1 243 ? 10.163 9.104 -12.530 1.00 55.94 243 LEU A C 1
ATOM 1827 O O . LEU A 1 243 ? 11.104 9.754 -12.990 1.00 55.94 243 LEU A O 1
ATOM 1831 N N . ASP A 1 244 ? 10.048 8.860 -11.217 1.00 62.84 244 ASP A N 1
ATOM 1832 C CA . ASP A 1 244 ? 10.951 9.399 -10.181 1.00 62.84 244 ASP A CA 1
ATOM 1833 C C . ASP A 1 244 ? 11.886 8.315 -9.624 1.00 62.84 244 ASP A C 1
ATOM 1835 O O . ASP A 1 244 ? 11.778 7.852 -8.489 1.00 62.84 244 ASP A O 1
ATOM 1839 N N . VAL A 1 245 ? 12.806 7.872 -10.479 1.00 71.00 245 VAL A N 1
ATOM 1840 C CA . VAL A 1 245 ? 13.762 6.811 -10.157 1.00 71.00 245 VAL A CA 1
ATOM 1841 C C . VAL A 1 245 ? 15.069 7.403 -9.626 1.00 71.00 245 VAL A C 1
ATOM 1843 O O . VAL A 1 245 ? 15.643 8.298 -10.255 1.00 71.00 245 VAL A O 1
ATOM 1846 N N . LYS A 1 246 ? 15.552 6.893 -8.486 1.00 78.50 246 LYS A N 1
ATOM 1847 C CA . LYS A 1 246 ? 16.729 7.401 -7.762 1.00 78.50 246 LYS A CA 1
ATOM 1848 C C . LYS A 1 246 ? 17.782 6.313 -7.559 1.00 78.50 246 LYS A C 1
ATOM 1850 O O . LYS A 1 246 ? 17.441 5.151 -7.344 1.00 78.50 246 LYS A O 1
ATOM 1855 N N . ASN A 1 247 ? 19.051 6.718 -7.583 1.00 87.00 247 ASN A N 1
ATOM 1856 C CA . ASN A 1 247 ? 20.180 5.869 -7.196 1.00 87.00 247 ASN A CA 1
ATOM 1857 C C . ASN A 1 247 ? 20.038 5.445 -5.730 1.00 87.00 247 ASN A C 1
ATOM 1859 O O . ASN A 1 247 ? 19.465 6.181 -4.922 1.00 87.00 247 ASN A O 1
ATOM 1863 N N . TRP A 1 248 ? 20.565 4.275 -5.381 1.00 85.62 248 TRP A N 1
ATOM 1864 C CA . TRP A 1 248 ? 20.472 3.752 -4.021 1.00 85.62 248 TRP A CA 1
ATOM 1865 C C . TRP A 1 248 ? 21.651 2.841 -3.675 1.00 85.62 248 TRP A C 1
ATOM 1867 O O . TRP A 1 248 ? 22.378 2.374 -4.551 1.00 85.62 248 TRP A O 1
ATOM 1877 N N . GLY A 1 249 ? 21.816 2.582 -2.376 1.00 84.56 249 GLY A N 1
ATOM 1878 C CA . GLY A 1 249 ? 22.876 1.730 -1.845 1.00 84.56 249 GLY A CA 1
ATOM 1879 C C . GLY A 1 249 ? 24.243 2.412 -1.822 1.00 84.56 249 GLY A C 1
ATOM 1880 O O . GLY A 1 249 ? 24.508 3.389 -2.522 1.00 84.56 249 GLY A O 1
ATOM 1881 N N . SER A 1 250 ? 25.125 1.889 -0.980 1.00 86.06 250 SER A N 1
ATOM 1882 C CA . SER A 1 250 ? 26.515 2.342 -0.833 1.00 86.06 250 SER A CA 1
ATOM 1883 C C . SER A 1 250 ? 27.504 1.173 -0.840 1.00 86.06 250 SER A C 1
ATOM 1885 O O . SER A 1 250 ? 28.675 1.344 -0.500 1.00 86.06 250 SER A O 1
ATOM 1887 N N . GLY A 1 251 ? 27.032 -0.014 -1.234 1.00 89.56 251 GLY A N 1
ATOM 1888 C CA . GLY A 1 251 ? 27.823 -1.231 -1.272 1.00 89.56 251 GLY A CA 1
ATOM 1889 C C . GLY A 1 251 ? 28.918 -1.222 -2.349 1.00 89.56 251 GLY A C 1
ATOM 1890 O O . GLY A 1 251 ? 28.829 -0.482 -3.337 1.00 89.56 251 GLY A O 1
ATOM 1891 N N . PRO A 1 252 ? 29.973 -2.038 -2.175 1.00 93.50 252 PRO A N 1
ATOM 1892 C CA . PRO A 1 252 ? 31.121 -2.078 -3.075 1.00 93.50 252 PRO A CA 1
ATOM 1893 C C . PRO A 1 252 ? 30.821 -2.646 -4.469 1.00 93.50 252 PRO A C 1
ATOM 1895 O O . PRO A 1 252 ? 31.597 -2.366 -5.384 1.00 93.50 252 PRO A O 1
ATOM 1898 N N . ILE A 1 253 ? 29.756 -3.432 -4.659 1.00 94.88 253 ILE A N 1
ATOM 1899 C CA . ILE A 1 253 ? 29.340 -3.961 -5.966 1.00 94.88 253 ILE A CA 1
ATOM 1900 C C . ILE A 1 253 ? 28.474 -2.918 -6.668 1.00 94.88 253 ILE A C 1
ATOM 1902 O O . ILE A 1 253 ? 27.376 -2.618 -6.213 1.00 94.88 253 ILE A O 1
ATOM 1906 N N . LYS A 1 254 ? 28.951 -2.373 -7.785 1.00 96.00 254 LYS A N 1
ATOM 1907 C CA . LYS A 1 254 ? 28.262 -1.324 -8.540 1.00 96.00 254 LYS A CA 1
ATOM 1908 C C . LYS A 1 254 ? 27.470 -1.911 -9.700 1.00 96.00 254 LYS A C 1
ATOM 1910 O O . LYS A 1 254 ? 28.047 -2.458 -10.640 1.00 96.00 254 LYS A O 1
ATOM 1915 N N . VAL A 1 255 ? 26.158 -1.732 -9.674 1.00 97.19 255 VAL A N 1
ATOM 1916 C CA . VAL A 1 255 ? 25.247 -2.103 -10.760 1.00 97.19 255 VAL A CA 1
ATOM 1917 C C . VAL A 1 255 ? 24.814 -0.832 -11.484 1.00 97.19 255 VAL A C 1
ATOM 1919 O O . VAL A 1 255 ? 24.228 0.062 -10.878 1.00 97.19 255 VAL A O 1
ATOM 1922 N N . ALA A 1 256 ? 25.103 -0.730 -12.780 1.00 97.31 256 ALA A N 1
ATOM 1923 C CA . ALA A 1 256 ? 24.659 0.393 -13.601 1.00 97.31 256 ALA A CA 1
ATOM 1924 C C . ALA A 1 256 ? 23.500 -0.031 -14.502 1.00 97.31 256 ALA A C 1
ATOM 1926 O O . ALA A 1 256 ? 23.660 -0.904 -15.352 1.00 97.31 256 ALA A O 1
ATOM 1927 N N . VAL A 1 257 ? 22.343 0.607 -14.340 1.00 97.00 257 VAL A N 1
ATOM 1928 C CA . VAL A 1 257 ? 21.157 0.388 -15.176 1.00 97.00 257 VAL A CA 1
ATOM 1929 C C . VAL A 1 257 ? 21.082 1.486 -16.222 1.00 97.00 257 VAL A C 1
ATOM 1931 O O . VAL A 1 257 ? 20.988 2.660 -15.869 1.00 97.00 257 VAL A O 1
ATOM 1934 N N . VAL A 1 258 ? 21.108 1.135 -17.506 1.00 96.56 258 VAL A N 1
ATOM 1935 C CA . VAL A 1 258 ? 21.034 2.122 -18.590 1.00 96.56 258 VAL A CA 1
ATOM 1936 C C . VAL A 1 258 ? 19.634 2.740 -18.631 1.00 96.56 258 VAL A C 1
ATOM 1938 O O . VAL A 1 258 ? 18.658 2.075 -18.974 1.00 96.56 258 VAL A O 1
ATOM 1941 N N . ARG A 1 259 ? 19.526 4.027 -18.288 1.00 93.31 259 ARG A N 1
ATOM 1942 C CA . ARG A 1 259 ? 18.267 4.782 -18.230 1.00 93.31 259 ARG A CA 1
ATOM 1943 C C . ARG A 1 259 ? 18.078 5.614 -19.498 1.00 93.31 259 ARG A C 1
ATOM 1945 O O . ARG A 1 259 ? 18.132 6.843 -19.469 1.00 93.31 259 ARG A O 1
ATOM 1952 N N . TYR A 1 260 ? 17.867 4.933 -20.618 1.00 92.81 260 TYR A N 1
ATOM 1953 C CA . TYR A 1 260 ? 17.424 5.583 -21.854 1.00 92.81 260 TYR A CA 1
ATOM 1954 C C . TYR A 1 260 ? 15.965 6.091 -21.722 1.00 92.81 260 TYR A C 1
ATOM 1956 O O . TYR A 1 260 ? 15.242 5.637 -20.828 1.00 92.81 260 TYR A O 1
ATOM 1964 N N . PRO A 1 261 ? 15.516 7.052 -22.555 1.00 89.62 261 PRO A N 1
ATOM 1965 C CA . PRO A 1 261 ? 14.221 7.723 -22.386 1.00 89.62 261 PRO A CA 1
ATOM 1966 C C . PRO A 1 261 ? 13.006 6.791 -22.300 1.00 89.62 261 PRO A C 1
ATOM 1968 O O . PRO A 1 261 ? 12.104 7.046 -21.503 1.00 89.62 261 PRO A O 1
ATOM 1971 N N . GLY A 1 262 ? 12.984 5.713 -23.087 1.00 89.44 262 GLY A N 1
ATOM 1972 C CA . GLY A 1 262 ? 11.915 4.714 -23.084 1.00 89.44 262 GLY A CA 1
ATOM 1973 C C . GLY A 1 262 ? 12.105 3.557 -22.100 1.00 89.44 262 GLY A C 1
ATOM 1974 O O . GLY A 1 262 ? 11.407 2.547 -22.238 1.00 89.44 262 GLY A O 1
ATOM 1975 N N . ALA A 1 263 ? 13.033 3.658 -21.137 1.00 91.50 263 ALA A N 1
ATOM 1976 C CA . ALA A 1 263 ? 13.290 2.607 -20.152 1.00 91.50 263 ALA A CA 1
ATOM 1977 C C . ALA A 1 263 ? 12.031 2.282 -19.340 1.00 91.50 263 ALA A C 1
ATOM 1979 O O . ALA A 1 263 ? 11.322 3.161 -18.853 1.00 91.50 263 ALA A O 1
ATOM 1980 N N . SER A 1 264 ? 11.741 0.994 -19.198 1.00 90.31 264 SER A N 1
ATOM 1981 C CA . SER A 1 264 ? 10.494 0.493 -18.630 1.00 90.31 264 SER A CA 1
ATOM 1982 C C . SER A 1 264 ? 10.726 -0.747 -17.783 1.00 90.31 264 SER A C 1
ATOM 1984 O O . SER A 1 264 ? 11.700 -1.469 -17.989 1.00 90.31 264 SER A O 1
ATOM 1986 N N . ILE A 1 265 ? 9.806 -0.991 -16.845 1.00 89.06 265 ILE A N 1
ATOM 1987 C CA . ILE A 1 265 ? 9.849 -2.140 -15.926 1.00 89.06 265 ILE A CA 1
ATOM 1988 C C . ILE A 1 265 ? 11.186 -2.152 -15.164 1.00 89.06 265 ILE A C 1
ATOM 1990 O O . ILE A 1 265 ? 11.808 -3.179 -14.934 1.00 89.06 265 ILE A O 1
ATOM 1994 N N . LEU A 1 266 ? 11.615 -0.975 -14.696 1.00 89.44 266 LEU A N 1
ATOM 1995 C CA . LEU A 1 266 ? 12.837 -0.829 -13.890 1.00 89.44 266 LEU A CA 1
ATOM 1996 C C . LEU A 1 266 ? 12.763 -1.602 -12.568 1.00 89.44 266 LEU A C 1
ATOM 1998 O O . LEU A 1 266 ? 13.778 -1.873 -11.945 1.00 89.44 266 LEU A O 1
ATOM 2002 N N . THR A 1 267 ? 11.568 -2.061 -12.206 1.00 86.62 267 THR A N 1
ATOM 2003 C CA . THR A 1 267 ? 11.345 -3.044 -11.149 1.00 86.62 267 THR A CA 1
ATOM 2004 C C . THR A 1 267 ? 12.149 -4.335 -11.319 1.00 86.62 267 THR A C 1
ATOM 2006 O O . THR A 1 267 ? 12.352 -5.013 -10.327 1.00 86.62 267 THR A O 1
ATOM 2009 N N . ASP A 1 268 ? 12.638 -4.675 -12.522 1.00 89.75 268 ASP A N 1
ATOM 2010 C CA . ASP A 1 268 ? 13.529 -5.829 -12.729 1.00 89.75 268 ASP A CA 1
ATOM 2011 C C . ASP A 1 268 ? 14.730 -5.836 -11.777 1.00 89.75 268 ASP A C 1
ATOM 2013 O O . ASP A 1 268 ? 15.156 -6.906 -11.364 1.00 89.75 268 ASP A O 1
ATOM 2017 N N . VAL A 1 269 ? 15.268 -4.663 -11.425 1.00 90.06 269 VAL A N 1
ATOM 2018 C CA . VAL A 1 269 ? 16.450 -4.526 -10.556 1.00 90.06 269 VAL A CA 1
ATOM 2019 C C . VAL A 1 269 ? 16.109 -4.232 -9.098 1.00 90.06 269 VAL A C 1
ATOM 2021 O O . VAL A 1 269 ? 17.011 -4.187 -8.263 1.00 90.06 269 VAL A O 1
ATOM 2024 N N . GLU A 1 270 ? 14.830 -4.042 -8.773 1.00 83.56 270 GLU A N 1
ATOM 2025 C CA . GLU A 1 270 ? 14.385 -3.706 -7.418 1.00 83.56 270 GLU A CA 1
ATOM 2026 C C . GLU A 1 270 ? 14.812 -4.733 -6.361 1.00 83.56 270 GLU A C 1
ATOM 2028 O O . GLU A 1 270 ? 15.217 -4.310 -5.277 1.00 83.56 270 GLU A O 1
ATOM 2033 N N . PRO A 1 271 ? 14.832 -6.049 -6.659 1.00 84.38 271 PRO A N 1
ATOM 2034 C CA . PRO A 1 271 ? 15.421 -7.049 -5.780 1.00 84.38 271 PRO A CA 1
ATOM 2035 C C . PRO A 1 271 ? 16.807 -6.719 -5.221 1.00 84.38 271 PRO A C 1
ATOM 2037 O O . PRO A 1 271 ? 17.101 -6.981 -4.055 1.00 84.38 271 PRO A O 1
ATOM 2040 N N . LEU A 1 272 ? 17.660 -6.096 -6.037 1.00 86.25 272 LEU A N 1
ATOM 2041 C CA . LEU A 1 272 ? 19.038 -5.799 -5.663 1.00 86.25 272 LEU A CA 1
ATOM 2042 C C . LEU A 1 272 ? 19.125 -4.760 -4.537 1.00 86.25 272 LEU A C 1
ATOM 2044 O O . LEU A 1 272 ? 20.153 -4.688 -3.868 1.00 86.25 272 LEU A O 1
ATOM 2048 N N . ARG A 1 273 ? 18.063 -3.975 -4.300 1.00 82.44 273 ARG A N 1
ATOM 2049 C CA . ARG A 1 273 ? 18.006 -2.960 -3.233 1.00 82.44 273 ARG A CA 1
ATOM 2050 C C . ARG A 1 273 ? 18.187 -3.557 -1.845 1.00 82.44 273 ARG A C 1
ATOM 2052 O O . ARG A 1 273 ? 18.680 -2.876 -0.950 1.00 82.44 273 ARG A O 1
ATOM 2059 N N . TYR A 1 274 ? 17.809 -4.818 -1.686 1.00 78.94 274 TYR A N 1
ATOM 2060 C CA . TYR A 1 274 ? 17.895 -5.540 -0.425 1.00 78.94 274 TYR A CA 1
ATOM 2061 C C . TYR A 1 274 ? 19.219 -6.284 -0.265 1.00 78.94 274 TYR A C 1
ATOM 2063 O O . TYR A 1 274 ? 19.433 -6.943 0.743 1.00 78.94 274 TYR A O 1
ATOM 2071 N N . VAL A 1 275 ? 20.134 -6.188 -1.232 1.00 83.06 275 VAL A N 1
ATOM 2072 C CA . VAL A 1 275 ? 21.447 -6.826 -1.153 1.00 83.06 275 VAL A CA 1
ATOM 2073 C C . VAL A 1 275 ? 22.458 -5.841 -0.537 1.00 83.06 275 VAL A C 1
ATOM 2075 O O . VAL A 1 275 ? 22.799 -4.848 -1.182 1.00 83.06 275 VAL A O 1
ATOM 2078 N N . PRO A 1 276 ? 22.972 -6.079 0.692 1.00 82.69 276 PRO A N 1
ATOM 2079 C CA . PRO A 1 276 ? 23.704 -5.056 1.453 1.00 82.69 276 PRO A CA 1
ATOM 2080 C C . PRO A 1 276 ? 24.996 -4.546 0.803 1.00 82.69 276 PRO A C 1
ATOM 2082 O O . PRO A 1 276 ? 25.407 -3.411 1.038 1.00 82.69 276 PRO A O 1
ATOM 2085 N N . ASP A 1 277 ? 25.665 -5.383 0.007 1.00 89.50 277 ASP A N 1
ATOM 2086 C CA . ASP A 1 277 ? 26.927 -5.056 -0.655 1.00 89.50 277 ASP A CA 1
ATOM 2087 C C . ASP A 1 277 ? 26.756 -4.511 -2.081 1.00 89.50 277 ASP A C 1
ATOM 2089 O O . ASP A 1 277 ? 27.755 -4.271 -2.765 1.00 89.50 277 ASP A O 1
ATOM 2093 N N . VAL A 1 278 ? 25.520 -4.220 -2.501 1.00 91.19 278 VAL A N 1
ATOM 2094 C CA . VAL A 1 278 ? 25.200 -3.627 -3.803 1.00 91.19 278 VAL A CA 1
ATOM 2095 C C . VAL A 1 278 ? 24.932 -2.121 -3.690 1.00 91.19 278 VAL A C 1
ATOM 2097 O O . VAL A 1 278 ? 24.298 -1.620 -2.761 1.00 91.19 278 VAL A O 1
ATOM 2100 N N . SER A 1 279 ? 25.422 -1.372 -4.671 1.00 93.44 279 SER A N 1
ATOM 2101 C CA . SER A 1 279 ? 24.998 -0.011 -4.989 1.00 93.44 279 SER A CA 1
ATOM 2102 C C . SER A 1 279 ? 24.518 0.044 -6.434 1.00 93.44 279 SER A C 1
ATOM 2104 O O . SER A 1 279 ? 25.104 -0.582 -7.320 1.00 93.44 279 SER A O 1
ATOM 2106 N N . LEU A 1 280 ? 23.446 0.793 -6.680 1.00 93.38 280 LEU A N 1
ATOM 2107 C CA . LEU A 1 280 ? 22.833 0.911 -7.996 1.00 93.38 280 LEU A CA 1
ATOM 2108 C C . LEU A 1 280 ? 22.808 2.359 -8.475 1.00 93.38 280 LEU A C 1
ATOM 2110 O O . LEU A 1 280 ? 22.365 3.271 -7.769 1.00 93.38 280 LEU A O 1
ATOM 2114 N N . VAL A 1 281 ? 23.237 2.545 -9.723 1.00 94.06 281 VAL A N 1
ATOM 2115 C CA . VAL A 1 281 ? 23.195 3.821 -10.438 1.00 94.06 281 VAL A CA 1
ATOM 2116 C C . VAL A 1 281 ? 22.351 3.681 -11.698 1.00 94.06 281 VAL A C 1
ATOM 2118 O O . VAL A 1 281 ? 22.569 2.789 -12.515 1.00 94.06 281 VAL A O 1
ATOM 2121 N N . TYR A 1 282 ? 21.411 4.602 -11.884 1.00 93.56 282 TYR A N 1
ATOM 2122 C CA . TYR A 1 282 ? 20.708 4.771 -13.148 1.00 93.56 282 TYR A CA 1
ATOM 2123 C C . TYR A 1 282 ? 21.553 5.634 -14.086 1.00 93.56 282 TYR A C 1
ATOM 2125 O O . TYR A 1 282 ? 21.591 6.859 -13.965 1.00 93.56 282 TYR A O 1
ATOM 2133 N N . ALA A 1 283 ? 22.250 4.975 -15.004 1.00 94.00 283 ALA A N 1
ATOM 2134 C CA . ALA A 1 283 ? 23.222 5.574 -15.900 1.00 94.00 283 ALA A CA 1
ATOM 2135 C C . AL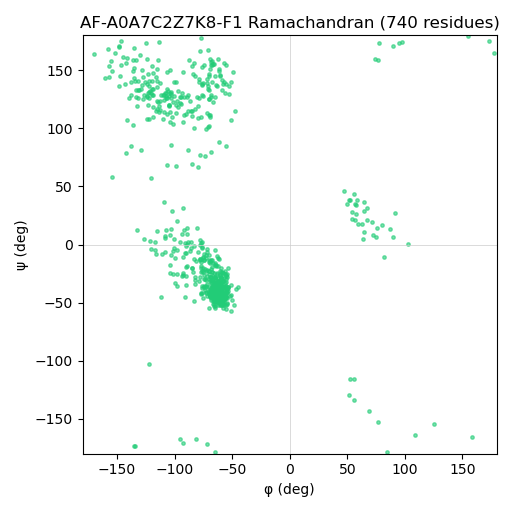A A 1 283 ? 22.550 6.299 -17.069 1.00 94.00 283 ALA A C 1
ATOM 2137 O O . ALA A 1 283 ? 21.773 5.704 -17.818 1.00 94.00 283 ALA A O 1
ATOM 2138 N N . THR A 1 284 ? 22.893 7.574 -17.255 1.00 93.12 284 THR A N 1
ATOM 2139 C CA . THR A 1 284 ? 22.450 8.386 -18.408 1.00 93.12 284 THR A CA 1
ATOM 2140 C C . THR A 1 284 ? 23.619 8.917 -19.235 1.00 93.12 284 THR A C 1
ATOM 2142 O O . THR A 1 284 ? 23.415 9.535 -20.281 1.00 93.12 284 THR A O 1
ATOM 2145 N N . THR A 1 285 ? 24.847 8.664 -18.780 1.00 94.25 285 THR A N 1
ATOM 2146 C CA . THR A 1 285 ? 26.089 9.060 -19.439 1.00 94.25 285 THR A CA 1
ATOM 2147 C C . THR A 1 285 ? 27.088 7.895 -19.477 1.00 94.25 285 THR A C 1
ATOM 2149 O O . THR A 1 285 ? 27.003 6.985 -18.650 1.00 94.25 285 THR A O 1
ATOM 2152 N N . PRO A 1 286 ? 28.076 7.921 -20.392 1.00 95.38 286 PRO A N 1
ATOM 2153 C CA . PRO A 1 286 ? 29.180 6.958 -20.403 1.00 95.38 286 PRO A CA 1
ATOM 2154 C C . PRO A 1 286 ? 29.926 6.848 -19.067 1.00 95.38 286 PRO A C 1
ATOM 2156 O O . PRO A 1 286 ? 30.347 5.765 -18.671 1.00 95.38 286 PRO A O 1
ATOM 2159 N N . GLU A 1 287 ? 30.092 7.962 -18.349 1.00 93.50 287 GLU A N 1
ATOM 2160 C CA . GLU A 1 287 ? 30.859 7.990 -17.100 1.00 93.50 287 GLU A CA 1
ATOM 2161 C C . GLU A 1 287 ? 30.186 7.178 -15.986 1.00 93.50 287 GLU A C 1
ATOM 2163 O O . GLU A 1 287 ? 30.864 6.457 -15.254 1.00 93.50 287 GLU A O 1
ATOM 2168 N N . ASP A 1 288 ? 28.851 7.206 -15.929 1.00 90.69 288 ASP A N 1
ATOM 2169 C CA . ASP A 1 288 ? 28.068 6.415 -14.973 1.00 90.69 288 ASP A CA 1
ATOM 2170 C C . ASP A 1 288 ? 28.335 4.903 -15.132 1.00 90.69 288 ASP A C 1
ATOM 2172 O O . ASP A 1 288 ? 28.369 4.161 -14.148 1.00 90.69 288 ASP A O 1
ATOM 2176 N N . LEU A 1 289 ? 28.570 4.446 -16.370 1.00 92.50 289 LEU A N 1
ATOM 2177 C CA . LEU A 1 289 ? 28.779 3.036 -16.722 1.00 92.50 289 LEU A CA 1
ATOM 2178 C C . LEU A 1 289 ? 30.208 2.545 -16.491 1.00 92.50 289 LEU A C 1
ATOM 2180 O O . LEU A 1 289 ? 30.404 1.369 -16.185 1.00 92.50 289 LEU A O 1
ATOM 2184 N N . LYS A 1 290 ? 31.223 3.408 -16.617 1.00 91.06 290 LYS A N 1
ATOM 2185 C CA . LYS A 1 290 ? 32.635 2.984 -16.520 1.00 91.06 290 LYS A CA 1
ATOM 2186 C C . LYS A 1 290 ? 32.956 2.298 -15.196 1.00 91.06 290 LYS A C 1
ATOM 2188 O O . LYS A 1 290 ? 33.714 1.327 -15.167 1.00 91.06 290 LYS A O 1
ATOM 2193 N N . SER A 1 291 ? 32.370 2.799 -14.107 1.00 87.06 291 SER A N 1
ATOM 2194 C CA . SER A 1 291 ? 32.599 2.271 -12.760 1.00 87.06 291 SER A CA 1
ATOM 2195 C C . SER A 1 291 ? 31.747 1.047 -12.408 1.00 87.06 291 SER A C 1
ATOM 2197 O O . SER A 1 291 ? 31.885 0.525 -11.304 1.00 87.06 291 SER A O 1
ATOM 2199 N N . ALA A 1 292 ? 30.882 0.596 -13.319 1.00 95.25 292 ALA A N 1
ATOM 2200 C CA . ALA A 1 292 ? 29.994 -0.531 -13.090 1.00 95.25 292 ALA A CA 1
ATOM 2201 C C . ALA A 1 292 ? 30.756 -1.861 -13.067 1.00 95.25 292 ALA A C 1
ATOM 2203 O O . ALA A 1 292 ? 31.628 -2.114 -13.902 1.00 95.25 292 ALA A O 1
ATOM 2204 N N . ASP A 1 293 ? 30.373 -2.730 -12.139 1.00 96.81 293 ASP A N 1
ATOM 2205 C CA . ASP A 1 293 ? 30.776 -4.133 -12.110 1.00 96.81 293 ASP A CA 1
ATOM 2206 C C . ASP A 1 293 ? 29.790 -5.018 -12.886 1.00 96.81 293 ASP A C 1
ATOM 2208 O O . ASP A 1 293 ? 30.187 -6.064 -13.396 1.00 96.81 293 ASP A O 1
ATOM 2212 N N . ILE A 1 294 ? 28.524 -4.590 -12.977 1.00 97.69 294 ILE A N 1
ATOM 2213 C CA . ILE A 1 294 ? 27.445 -5.202 -13.764 1.00 97.69 294 ILE A CA 1
ATOM 2214 C C . ILE A 1 294 ? 26.717 -4.091 -14.524 1.00 97.69 294 ILE A C 1
ATOM 2216 O O . ILE A 1 294 ? 26.341 -3.078 -13.931 1.00 97.69 294 ILE A O 1
ATOM 2220 N N . VAL A 1 295 ? 26.483 -4.297 -15.818 1.00 98.25 295 VAL A N 1
ATOM 2221 C CA . VAL A 1 295 ? 25.663 -3.407 -16.649 1.00 98.25 295 VAL A CA 1
ATOM 2222 C C . VAL A 1 295 ? 24.313 -4.065 -16.902 1.00 98.25 295 VAL A C 1
ATOM 2224 O O . VAL A 1 295 ? 24.256 -5.199 -17.368 1.00 98.25 295 VAL A O 1
ATOM 2227 N N . VAL A 1 296 ? 23.227 -3.349 -16.625 1.00 98.38 296 VAL A N 1
ATOM 2228 C CA . VAL A 1 296 ? 21.858 -3.795 -16.893 1.00 98.38 296 VAL A CA 1
ATOM 2229 C C . VAL A 1 296 ? 21.242 -2.925 -17.982 1.00 98.38 296 VAL A C 1
ATOM 2231 O O . VAL A 1 296 ? 21.149 -1.706 -17.842 1.00 98.38 296 VAL A O 1
ATOM 2234 N N . MET A 1 297 ? 20.784 -3.552 -19.060 1.00 98.19 297 MET A N 1
ATOM 2235 C CA . MET A 1 297 ? 19.963 -2.933 -20.095 1.00 98.19 297 MET A CA 1
ATOM 2236 C C . MET A 1 297 ? 18.508 -3.360 -19.860 1.00 98.19 297 MET A C 1
ATOM 2238 O O . MET A 1 297 ? 18.176 -4.511 -20.153 1.00 98.19 297 MET A O 1
ATOM 2242 N N . PRO A 1 298 ? 17.649 -2.484 -19.304 1.00 96.75 298 PRO A N 1
ATOM 2243 C CA . PRO A 1 298 ? 16.270 -2.837 -18.954 1.00 96.75 298 PRO A CA 1
ATOM 2244 C C . PRO A 1 298 ? 15.399 -3.013 -20.209 1.00 96.75 298 PRO A C 1
ATOM 2246 O O . PRO A 1 298 ? 15.910 -3.001 -21.328 1.00 96.75 298 PRO A O 1
ATOM 2249 N N . GLY A 1 299 ? 14.081 -3.162 -20.043 1.00 95.25 299 GLY A N 1
ATOM 2250 C CA . GLY A 1 299 ? 13.142 -3.145 -21.167 1.00 95.25 299 GLY A CA 1
ATOM 2251 C C . GLY A 1 299 ? 12.903 -1.741 -21.730 1.00 95.25 299 GLY A C 1
ATOM 2252 O O . GLY A 1 299 ? 12.957 -0.754 -20.999 1.00 95.25 299 GLY A O 1
ATOM 2253 N N . SER A 1 300 ? 12.528 -1.652 -23.008 1.00 93.50 300 SER A N 1
ATOM 2254 C CA . SER A 1 300 ? 12.229 -0.393 -23.707 1.00 93.50 300 SER A CA 1
ATOM 2255 C C . SER A 1 300 ? 10.782 -0.346 -24.230 1.00 93.50 300 SER A C 1
ATOM 2257 O O . SER A 1 300 ? 10.155 -1.383 -24.471 1.00 93.50 300 SER A O 1
ATOM 2259 N N . LYS A 1 301 ? 10.231 0.867 -24.382 1.00 89.50 301 LYS A N 1
ATOM 2260 C CA . LYS A 1 301 ? 8.987 1.153 -25.131 1.00 89.50 301 LYS A CA 1
ATOM 2261 C C . LYS A 1 301 ? 9.227 1.879 -26.457 1.00 89.50 301 LYS A C 1
ATOM 2263 O O . LYS A 1 301 ? 8.274 2.335 -27.091 1.00 89.50 301 LYS A O 1
ATOM 2268 N N . SER A 1 302 ? 10.482 2.035 -26.843 1.00 90.56 302 SER A N 1
ATOM 2269 C CA . SER A 1 302 ? 10.921 2.699 -28.066 1.00 90.56 302 SER A CA 1
ATOM 2270 C C . SER A 1 302 ? 12.287 2.148 -28.463 1.00 90.56 302 SER A C 1
ATOM 2272 O O . SER A 1 302 ? 13.272 2.879 -28.540 1.00 90.56 302 SER A O 1
ATOM 2274 N N . THR A 1 303 ? 12.346 0.830 -28.658 1.00 95.06 303 THR A N 1
ATOM 2275 C CA . THR A 1 303 ? 13.599 0.055 -28.688 1.00 95.06 303 THR A CA 1
ATOM 2276 C C . THR A 1 303 ? 14.610 0.577 -29.713 1.00 95.06 303 THR A C 1
ATOM 2278 O O . THR A 1 303 ? 15.805 0.650 -29.436 1.00 95.06 303 THR A O 1
ATOM 2281 N N . ARG A 1 304 ? 14.158 1.003 -30.896 1.00 95.62 304 ARG A N 1
ATOM 2282 C CA . ARG A 1 304 ? 15.057 1.548 -31.925 1.00 95.62 304 ARG A CA 1
ATOM 2283 C C . ARG A 1 304 ? 15.481 2.979 -31.605 1.00 95.62 304 ARG A C 1
ATOM 2285 O O . ARG A 1 304 ? 16.654 3.308 -31.757 1.00 95.62 304 ARG A O 1
ATOM 2292 N N . SER A 1 305 ? 14.562 3.820 -31.129 1.00 94.31 305 SER A N 1
ATOM 2293 C CA . SER A 1 305 ? 14.888 5.199 -30.734 1.00 94.31 305 SER A CA 1
ATOM 2294 C C . SER A 1 305 ? 15.857 5.247 -29.549 1.00 94.31 305 SER A C 1
ATOM 2296 O O . SER A 1 305 ? 16.796 6.037 -29.556 1.00 94.31 305 SER A O 1
ATOM 2298 N N . ASP A 1 306 ? 15.678 4.370 -28.561 1.00 95.12 306 ASP A N 1
ATOM 2299 C CA . ASP A 1 306 ? 16.559 4.276 -27.395 1.00 95.12 306 ASP A CA 1
ATOM 2300 C C . ASP A 1 306 ? 17.958 3.762 -27.774 1.00 95.12 306 ASP A C 1
ATOM 2302 O O . ASP A 1 306 ? 18.955 4.254 -27.245 1.00 95.12 306 ASP A O 1
ATOM 2306 N N . LEU A 1 307 ? 18.062 2.841 -28.742 1.00 97.06 307 LEU A N 1
ATOM 2307 C CA . LEU A 1 307 ? 19.354 2.423 -29.294 1.00 97.06 307 LEU A CA 1
ATOM 2308 C C . LEU A 1 307 ? 20.095 3.584 -29.969 1.00 97.06 307 LEU A C 1
ATOM 2310 O O . LEU A 1 307 ? 21.291 3.769 -29.736 1.00 97.06 307 LEU A O 1
ATOM 2314 N N . ARG A 1 308 ? 19.397 4.392 -30.778 1.00 95.56 308 ARG A N 1
ATOM 2315 C CA . ARG A 1 308 ? 19.994 5.596 -31.380 1.00 95.56 308 ARG A CA 1
ATOM 2316 C C . ARG A 1 308 ? 20.429 6.595 -30.317 1.00 95.56 308 ARG A C 1
ATOM 2318 O O . ARG A 1 308 ? 21.545 7.094 -30.387 1.00 95.56 308 ARG A O 1
ATOM 2325 N N . TRP A 1 309 ? 19.601 6.821 -29.301 1.00 95.50 309 TRP A N 1
ATOM 2326 C CA . TRP A 1 309 ? 19.953 7.692 -28.184 1.00 95.50 309 TRP A CA 1
ATOM 2327 C C . TRP A 1 309 ? 21.225 7.217 -27.464 1.00 95.50 309 TRP A C 1
ATOM 2329 O O . TRP A 1 309 ? 22.096 8.030 -27.158 1.00 95.50 309 TRP A O 1
ATOM 2339 N N . MET A 1 310 ? 21.387 5.906 -27.239 1.00 96.62 310 MET A N 1
ATOM 2340 C CA . MET A 1 310 ? 22.617 5.365 -26.643 1.00 96.62 310 MET A CA 1
ATOM 2341 C C . MET A 1 310 ? 23.848 5.642 -27.511 1.00 96.62 310 MET A C 1
ATOM 2343 O O . MET A 1 310 ? 24.875 6.050 -26.966 1.00 96.62 310 MET A O 1
ATOM 2347 N N . ARG A 1 311 ? 23.731 5.482 -28.836 1.00 96.56 311 ARG A N 1
ATOM 2348 C CA . ARG A 1 311 ? 24.790 5.807 -29.808 1.00 96.56 311 ARG A CA 1
ATOM 2349 C C . ARG A 1 311 ? 25.157 7.285 -29.787 1.00 96.56 311 ARG A C 1
ATOM 2351 O O . ARG A 1 311 ? 26.324 7.637 -29.675 1.00 96.56 311 ARG A O 1
ATOM 2358 N N . GLU A 1 312 ? 24.159 8.164 -29.823 1.00 96.38 312 GLU A N 1
ATOM 2359 C CA . GLU A 1 312 ? 24.360 9.618 -29.752 1.00 96.38 312 GLU A CA 1
ATOM 2360 C C . GLU A 1 312 ? 25.069 10.052 -28.462 1.00 96.38 312 GLU A C 1
ATOM 2362 O O . GLU A 1 312 ? 25.783 11.056 -28.443 1.00 96.38 312 GLU A O 1
ATOM 2367 N N . LYS A 1 313 ? 24.877 9.301 -27.373 1.00 96.50 313 LYS A N 1
ATOM 2368 C CA . LYS A 1 313 ? 25.515 9.544 -26.075 1.00 96.50 313 LYS A CA 1
ATOM 2369 C C . LYS A 1 313 ? 26.859 8.830 -25.895 1.00 96.50 313 LYS A C 1
ATOM 2371 O O . LYS A 1 313 ? 27.506 9.088 -24.882 1.00 96.50 313 LYS A O 1
ATOM 2376 N N . GLY A 1 314 ? 27.273 7.950 -26.812 1.00 96.62 314 GLY A N 1
ATOM 2377 C CA . GLY A 1 314 ? 28.464 7.095 -26.669 1.00 96.62 314 GLY A CA 1
ATOM 2378 C C . GLY A 1 314 ? 28.346 6.039 -25.559 1.00 96.62 314 GLY A C 1
ATOM 2379 O O . GLY A 1 314 ? 29.343 5.563 -25.008 1.00 96.62 314 GLY A O 1
ATOM 2380 N N . ILE A 1 315 ? 27.117 5.712 -25.153 1.00 96.81 315 ILE A N 1
ATOM 2381 C CA . ILE A 1 315 ? 26.838 4.711 -24.116 1.00 96.81 315 ILE A CA 1
ATOM 2382 C C . ILE A 1 315 ? 27.082 3.300 -24.653 1.00 96.81 315 ILE A C 1
ATOM 2384 O O . ILE A 1 315 ? 27.632 2.461 -23.943 1.00 96.81 315 ILE A O 1
ATOM 2388 N N . ASP A 1 316 ? 26.718 3.054 -25.907 1.00 97.00 316 ASP A N 1
ATOM 2389 C CA . ASP A 1 316 ? 26.939 1.792 -26.609 1.00 97.00 316 ASP A CA 1
ATOM 2390 C C . ASP A 1 316 ? 28.421 1.392 -26.629 1.00 97.00 316 ASP A C 1
ATOM 2392 O O . ASP A 1 316 ? 28.757 0.266 -26.262 1.00 97.00 316 ASP A O 1
ATOM 2396 N N . GLU A 1 317 ? 29.323 2.325 -26.940 1.00 96.69 317 GLU A N 1
ATOM 2397 C CA . GLU A 1 317 ? 30.771 2.093 -26.906 1.00 96.69 317 GLU A CA 1
ATOM 2398 C C . GLU A 1 317 ? 31.249 1.679 -25.509 1.00 96.69 317 GLU A C 1
ATOM 2400 O O . GLU A 1 317 ? 32.088 0.787 -25.359 1.00 96.69 317 GLU A O 1
ATOM 2405 N N . THR A 1 318 ? 30.675 2.287 -24.469 1.00 97.19 318 THR A N 1
ATOM 2406 C CA . THR A 1 318 ? 31.015 1.977 -23.075 1.00 97.19 318 THR A CA 1
ATOM 2407 C C . THR A 1 318 ? 30.510 0.594 -22.665 1.00 97.19 318 THR A C 1
ATOM 2409 O O . THR A 1 318 ? 31.212 -0.132 -21.961 1.00 97.19 318 THR A O 1
ATOM 2412 N N . ILE A 1 319 ? 29.333 0.185 -23.148 1.00 97.62 319 ILE A N 1
ATOM 2413 C CA . ILE A 1 319 ? 28.807 -1.174 -22.958 1.00 97.62 319 ILE A CA 1
ATOM 2414 C C . ILE A 1 319 ? 29.711 -2.191 -23.667 1.00 97.62 319 ILE A C 1
ATOM 2416 O O . ILE A 1 319 ? 30.087 -3.200 -23.070 1.00 97.62 319 ILE A O 1
ATOM 2420 N N . MET A 1 320 ? 30.131 -1.909 -24.904 1.00 97.12 320 MET A N 1
ATOM 2421 C CA . MET A 1 320 ? 31.066 -2.765 -25.645 1.00 97.12 320 MET A CA 1
ATOM 2422 C C . MET A 1 320 ? 32.425 -2.873 -24.945 1.00 97.12 320 MET A C 1
ATOM 2424 O O . MET A 1 320 ? 33.034 -3.943 -24.925 1.00 97.12 320 MET A O 1
ATOM 2428 N N . GLN A 1 321 ? 32.907 -1.787 -24.339 1.00 97.00 321 GLN A N 1
ATOM 2429 C CA . GLN A 1 321 ? 34.123 -1.809 -23.533 1.00 97.00 321 GLN A CA 1
ATOM 2430 C C . GLN A 1 321 ? 33.943 -2.665 -22.269 1.00 97.00 321 GLN A C 1
ATOM 2432 O O . GLN A 1 321 ? 34.785 -3.518 -21.992 1.00 97.00 321 GLN A O 1
ATOM 2437 N N . ALA A 1 322 ? 32.823 -2.517 -21.553 1.00 96.69 322 ALA A N 1
ATOM 2438 C CA . ALA A 1 322 ? 32.500 -3.357 -20.401 1.00 96.69 322 ALA A CA 1
ATOM 2439 C C . ALA A 1 322 ? 32.417 -4.847 -20.781 1.00 96.69 322 ALA A C 1
ATOM 2441 O O . ALA A 1 322 ? 32.911 -5.702 -20.041 1.00 96.69 322 ALA A O 1
ATOM 2442 N N . HIS A 1 323 ? 31.876 -5.155 -21.966 1.00 97.25 323 HIS A N 1
ATOM 2443 C CA . HIS A 1 323 ? 31.860 -6.510 -22.508 1.00 97.25 323 HIS A CA 1
ATOM 2444 C C . HIS A 1 323 ? 33.278 -7.082 -22.650 1.00 97.25 323 HIS A C 1
ATOM 2446 O O . HIS A 1 323 ? 33.544 -8.172 -22.145 1.00 97.25 323 HIS A O 1
ATOM 2452 N N . ARG A 1 324 ? 34.197 -6.333 -23.282 1.00 96.75 324 ARG A N 1
ATOM 2453 C CA . ARG A 1 324 ? 35.605 -6.737 -23.485 1.00 96.75 324 ARG A CA 1
ATOM 2454 C C . ARG A 1 324 ? 36.366 -6.923 -22.173 1.00 96.75 324 ARG A C 1
ATOM 2456 O O . ARG A 1 324 ? 37.256 -7.762 -22.100 1.00 96.75 324 ARG A O 1
ATOM 2463 N N . GLU A 1 325 ? 36.010 -6.159 -21.145 1.00 94.69 325 GLU A N 1
ATOM 2464 C CA . GLU A 1 325 ? 36.552 -6.283 -19.785 1.00 94.69 325 GLU A CA 1
ATOM 2465 C C . GLU A 1 325 ? 35.974 -7.484 -19.012 1.00 94.69 325 GLU A C 1
ATOM 2467 O O . GLU A 1 325 ? 36.365 -7.730 -17.872 1.00 94.69 325 GLU A O 1
ATOM 2472 N N . GLY A 1 326 ? 35.043 -8.240 -19.603 1.00 94.81 326 GLY A N 1
ATOM 2473 C CA . GLY A 1 326 ? 34.426 -9.408 -18.975 1.00 94.81 326 GLY A CA 1
ATOM 2474 C C . GLY A 1 326 ? 33.383 -9.067 -17.906 1.00 94.81 326 GLY A C 1
ATOM 2475 O O . GLY A 1 326 ? 32.983 -9.945 -17.139 1.00 94.81 326 GLY A O 1
ATOM 2476 N N . LYS A 1 327 ? 32.922 -7.811 -17.832 1.00 95.75 327 LYS A N 1
ATOM 2477 C CA . LYS A 1 327 ? 31.866 -7.393 -16.896 1.00 95.75 327 LYS A CA 1
ATOM 2478 C C . LYS A 1 327 ? 30.519 -7.984 -17.331 1.00 95.75 327 LYS A C 1
ATOM 2480 O O . LYS A 1 327 ? 30.209 -7.911 -18.521 1.00 95.75 327 LYS A O 1
ATOM 2485 N N . PRO A 1 328 ? 29.711 -8.568 -16.429 1.00 97.38 328 PRO A N 1
ATOM 2486 C CA . PRO A 1 328 ? 28.388 -9.066 -16.776 1.00 97.38 328 PRO A CA 1
ATOM 2487 C C . PRO A 1 328 ? 27.496 -7.990 -17.405 1.00 97.38 328 PRO A C 1
ATOM 2489 O O . PRO A 1 328 ? 27.353 -6.896 -16.855 1.00 97.38 328 PRO A O 1
ATOM 2492 N N . ILE A 1 329 ? 26.883 -8.329 -18.539 1.00 98.31 329 ILE A N 1
ATOM 2493 C CA . ILE A 1 329 ? 25.857 -7.532 -19.213 1.00 98.31 329 ILE A CA 1
ATOM 2494 C C . ILE A 1 329 ? 24.549 -8.302 -19.115 1.00 98.31 329 ILE A C 1
ATOM 2496 O O . ILE A 1 329 ? 24.428 -9.393 -19.667 1.00 98.31 329 ILE A O 1
ATOM 2500 N N . VAL A 1 330 ? 23.579 -7.736 -18.409 1.00 98.25 330 VAL A N 1
ATOM 2501 C CA . VAL A 1 330 ? 22.239 -8.299 -18.250 1.00 98.25 330 VAL A CA 1
ATOM 2502 C C . VAL A 1 330 ? 21.277 -7.477 -19.093 1.00 98.25 330 VAL A C 1
ATOM 2504 O O . VAL A 1 330 ? 21.041 -6.309 -18.807 1.00 98.25 330 VAL A O 1
ATOM 2507 N N . ALA A 1 331 ? 20.727 -8.069 -20.142 1.00 98.31 331 ALA A N 1
ATOM 2508 C CA . ALA A 1 331 ? 19.841 -7.409 -21.085 1.00 98.31 331 ALA A CA 1
ATOM 2509 C C . ALA A 1 331 ? 18.440 -8.027 -21.008 1.00 98.31 331 ALA A C 1
ATOM 2511 O O . ALA A 1 331 ? 18.277 -9.236 -21.166 1.00 98.31 331 ALA A O 1
ATOM 2512 N N . ILE A 1 332 ? 17.426 -7.202 -20.750 1.00 98.06 332 ILE A N 1
ATOM 2513 C CA . ILE A 1 332 ? 16.055 -7.653 -20.489 1.00 98.06 332 ILE A CA 1
ATOM 2514 C C . ILE A 1 332 ? 15.109 -7.008 -21.503 1.00 98.06 332 ILE A C 1
ATOM 2516 O O . ILE A 1 332 ? 15.142 -5.797 -21.706 1.00 98.06 332 ILE A O 1
ATOM 2520 N N . CYS A 1 333 ? 14.243 -7.797 -22.139 1.00 97.19 333 CYS A N 1
ATOM 2521 C CA . CYS A 1 333 ? 13.214 -7.335 -23.072 1.00 97.19 333 CYS A CA 1
ATOM 2522 C C . CYS A 1 333 ? 13.801 -6.432 -24.176 1.00 97.19 333 CYS A C 1
ATOM 2524 O O . CYS A 1 333 ? 14.636 -6.894 -24.946 1.00 97.19 333 CYS A O 1
ATOM 2526 N N . GLY A 1 334 ? 13.423 -5.153 -24.258 1.00 96.94 334 GLY A N 1
ATOM 2527 C CA . GLY A 1 334 ? 13.992 -4.206 -25.227 1.00 96.94 334 GLY A CA 1
ATOM 2528 C C . GLY A 1 334 ? 15.523 -4.124 -25.182 1.00 96.94 334 GLY A C 1
ATOM 2529 O O . GLY A 1 334 ? 16.158 -4.085 -26.230 1.00 96.94 334 GLY A O 1
ATOM 2530 N N . GLY A 1 335 ? 16.140 -4.202 -23.998 1.00 97.88 335 GLY A N 1
ATOM 2531 C CA . GLY A 1 335 ? 17.593 -4.305 -23.873 1.00 97.88 335 GLY A CA 1
ATOM 2532 C C . GLY A 1 335 ? 18.138 -5.577 -24.523 1.00 97.88 335 GLY A C 1
ATOM 2533 O O . GLY A 1 335 ? 19.116 -5.511 -25.264 1.00 97.88 335 GLY A O 1
ATOM 2534 N N . ALA A 1 336 ? 17.472 -6.718 -24.310 1.00 98.31 336 ALA A N 1
ATOM 2535 C CA . ALA A 1 336 ? 17.826 -7.989 -24.942 1.00 98.31 336 ALA A CA 1
ATOM 2536 C C . ALA A 1 336 ? 17.715 -7.920 -26.472 1.00 98.31 336 ALA A C 1
ATOM 2538 O O . ALA A 1 336 ? 18.548 -8.481 -27.166 1.00 98.31 336 ALA A O 1
ATOM 2539 N N . GLN A 1 337 ? 16.737 -7.178 -26.995 1.00 98.19 337 GLN A N 1
ATOM 2540 C CA . GLN A 1 337 ? 16.579 -6.951 -28.431 1.00 98.19 337 GLN A CA 1
ATOM 2541 C C . GLN A 1 337 ? 17.703 -6.063 -28.994 1.00 98.19 337 GLN A C 1
ATOM 2543 O O . GLN A 1 337 ? 18.234 -6.352 -30.065 1.00 98.19 337 GLN A O 1
ATOM 2548 N N . MET A 1 338 ? 18.089 -4.995 -28.281 1.00 98.25 338 MET A N 1
ATOM 2549 C CA . MET A 1 338 ? 19.138 -4.054 -28.709 1.00 98.25 338 MET A CA 1
ATOM 2550 C C . MET A 1 338 ? 20.527 -4.692 -28.799 1.00 98.25 338 MET A C 1
ATOM 2552 O O . MET A 1 338 ? 21.328 -4.277 -29.637 1.00 98.25 338 MET A O 1
ATOM 2556 N N . ILE A 1 339 ? 20.836 -5.666 -27.937 1.00 98.06 339 ILE A N 1
ATOM 2557 C CA . ILE A 1 339 ? 22.156 -6.315 -27.924 1.00 98.06 339 ILE A CA 1
ATOM 2558 C C . ILE A 1 339 ? 22.371 -7.297 -29.085 1.00 98.06 339 ILE A C 1
ATOM 2560 O O . ILE A 1 339 ? 23.508 -7.716 -29.315 1.00 98.06 339 ILE A O 1
ATOM 2564 N N . GLY A 1 340 ? 21.303 -7.659 -29.801 1.00 97.81 340 GLY A N 1
ATOM 2565 C CA . GLY A 1 340 ? 21.353 -8.505 -30.988 1.00 97.81 340 GLY A CA 1
ATOM 2566 C C . GLY A 1 340 ? 22.103 -7.871 -32.157 1.00 97.81 340 GLY A C 1
ATOM 2567 O O . GLY A 1 340 ? 22.596 -6.744 -32.081 1.00 97.81 340 GLY A O 1
ATOM 2568 N N . SER A 1 341 ? 22.156 -8.582 -33.279 1.00 97.44 341 SER A N 1
ATOM 2569 C CA . SER A 1 341 ? 22.805 -8.101 -34.499 1.00 97.44 341 SER A CA 1
ATOM 2570 C C . SER A 1 341 ? 21.955 -7.070 -35.241 1.00 97.44 341 SER A C 1
ATOM 2572 O O . SER A 1 341 ? 22.486 -6.104 -35.791 1.00 97.44 341 SER A O 1
ATOM 2574 N N . ARG A 1 342 ? 20.626 -7.246 -35.266 1.00 97.69 342 ARG A N 1
ATOM 2575 C CA . ARG A 1 342 ? 19.700 -6.411 -36.052 1.00 97.69 342 ARG A CA 1
ATOM 2576 C C . ARG A 1 342 ? 18.335 -6.243 -35.392 1.00 97.69 342 ARG A C 1
ATOM 2578 O O . ARG A 1 342 ? 17.774 -7.183 -34.827 1.00 97.69 342 ARG A O 1
ATOM 2585 N N . LEU A 1 343 ? 17.772 -5.052 -35.573 1.00 97.75 343 LEU A N 1
ATOM 2586 C CA . LEU A 1 343 ? 16.403 -4.676 -35.234 1.00 97.75 343 LEU A CA 1
ATOM 2587 C C . LEU A 1 343 ? 15.650 -4.341 -36.525 1.00 97.75 343 LEU A C 1
ATOM 2589 O O . LEU A 1 343 ? 16.000 -3.380 -37.204 1.00 97.75 343 LEU A O 1
ATOM 2593 N N . VAL A 1 344 ? 14.615 -5.108 -36.862 1.00 97.75 344 VAL A N 1
ATOM 2594 C CA . VAL A 1 344 ? 13.819 -4.935 -38.088 1.00 97.75 344 VAL A CA 1
ATOM 2595 C C . VAL A 1 344 ? 12.407 -4.507 -37.715 1.00 97.75 344 VAL A C 1
ATOM 2597 O O . VAL A 1 344 ? 11.672 -5.274 -37.103 1.00 97.75 344 VAL A O 1
ATOM 2600 N N . ASP A 1 345 ? 12.009 -3.291 -38.073 1.00 96.44 345 ASP A N 1
ATOM 2601 C CA . ASP A 1 345 ? 10.718 -2.705 -37.708 1.00 96.44 345 ASP A CA 1
ATOM 2602 C C . ASP A 1 345 ? 10.004 -2.140 -38.945 1.00 96.44 345 ASP A C 1
ATOM 2604 O O . ASP A 1 345 ? 10.039 -0.934 -39.208 1.00 96.44 345 ASP A O 1
ATOM 2608 N N . PRO A 1 346 ? 9.336 -3.002 -39.730 1.00 95.19 346 PRO A N 1
ATOM 2609 C CA . PRO A 1 346 ? 8.703 -2.614 -40.990 1.00 95.19 346 PRO A CA 1
ATOM 2610 C C . PRO A 1 346 ? 7.507 -1.670 -40.806 1.00 95.19 346 PRO A C 1
ATOM 2612 O O . PRO A 1 346 ? 7.031 -1.092 -41.779 1.00 95.19 346 PRO A O 1
ATOM 2615 N N . LEU A 1 347 ? 7.004 -1.523 -39.579 1.00 92.25 347 LEU A N 1
ATOM 2616 C CA . LEU A 1 347 ? 5.838 -0.704 -39.252 1.00 92.25 347 LEU A CA 1
ATOM 2617 C C . LEU A 1 347 ? 6.204 0.574 -38.482 1.00 92.25 347 LEU A C 1
ATOM 2619 O O . LEU A 1 347 ? 5.335 1.415 -38.272 1.00 92.25 347 LEU A O 1
ATOM 2623 N N . GLY A 1 348 ? 7.466 0.738 -38.078 1.00 90.94 348 GLY A N 1
ATOM 2624 C CA . GLY A 1 348 ? 7.911 1.896 -37.302 1.00 90.94 348 GLY A CA 1
ATOM 2625 C C . GLY A 1 348 ? 7.317 1.949 -35.897 1.00 90.94 348 GLY A C 1
ATOM 2626 O O . GLY A 1 348 ? 7.061 3.034 -35.389 1.00 90.94 348 GLY A O 1
ATOM 2627 N N . LEU A 1 349 ? 7.036 0.798 -35.285 1.00 87.38 349 LEU A N 1
ATOM 2628 C CA . LEU A 1 349 ? 6.374 0.719 -33.982 1.00 87.38 349 LEU A CA 1
ATOM 2629 C C . LEU A 1 349 ? 7.291 1.092 -32.819 1.00 87.38 349 LEU A C 1
ATOM 2631 O O . LEU A 1 349 ? 6.782 1.494 -31.774 1.00 87.38 349 LEU A O 1
ATOM 2635 N N . GLU A 1 350 ? 8.603 0.923 -32.975 1.00 89.38 350 GLU A N 1
ATOM 2636 C CA . GLU A 1 350 ? 9.613 1.082 -31.917 1.00 89.38 350 GLU A CA 1
ATOM 2637 C C . GLU A 1 350 ? 10.668 2.150 -32.260 1.00 89.38 350 GLU A C 1
ATOM 2639 O O . GLU A 1 350 ? 11.612 2.356 -31.495 1.00 89.38 350 GLU A O 1
ATOM 2644 N N . GLY A 1 351 ? 10.516 2.827 -33.402 1.00 85.75 351 GLY A N 1
ATOM 2645 C CA . GLY A 1 351 ? 11.377 3.910 -33.881 1.00 85.75 351 GLY A CA 1
ATOM 2646 C C . GLY A 1 351 ? 10.573 5.094 -34.429 1.00 85.75 351 GLY A C 1
ATOM 2647 O O . GLY A 1 351 ? 9.351 5.113 -34.366 1.00 85.75 351 GLY A O 1
ATOM 2648 N N . GLU A 1 352 ? 11.250 6.082 -35.014 1.00 84.19 352 GLU A N 1
ATOM 2649 C CA . GLU A 1 352 ? 10.596 7.267 -35.617 1.00 84.19 352 GLU A CA 1
ATOM 2650 C C . GLU A 1 352 ? 9.804 6.972 -36.906 1.00 84.19 352 GLU A C 1
ATOM 2652 O O . GLU A 1 352 ? 9.095 7.833 -37.424 1.00 84.19 352 GLU A O 1
ATOM 2657 N N . GLY A 1 353 ? 9.937 5.763 -37.446 1.00 88.44 353 GLY A N 1
ATOM 2658 C CA . GLY A 1 353 ? 9.257 5.306 -38.650 1.00 88.44 353 GLY A CA 1
ATOM 2659 C C . GLY A 1 353 ? 9.762 3.930 -39.088 1.00 88.44 353 GLY A C 1
ATOM 2660 O O . GLY A 1 353 ? 10.702 3.404 -38.478 1.00 88.44 353 GLY A O 1
ATOM 2661 N N . PRO A 1 354 ? 9.153 3.327 -40.124 1.00 94.19 354 PRO A N 1
ATOM 2662 C CA . PRO A 1 354 ? 9.578 2.041 -40.667 1.00 94.19 354 PRO A CA 1
ATOM 2663 C C . PRO A 1 354 ? 11.070 1.996 -40.992 1.00 94.19 354 PRO A C 1
ATOM 2665 O O . PRO A 1 354 ? 11.624 2.958 -41.522 1.00 94.19 354 PRO A O 1
ATOM 2668 N N . GLY A 1 355 ? 11.727 0.880 -40.695 1.00 95.06 355 GLY A N 1
ATOM 2669 C CA . GLY A 1 355 ? 13.119 0.673 -41.072 1.00 95.06 355 GLY A CA 1
ATOM 2670 C C . GLY A 1 355 ? 13.821 -0.375 -40.228 1.00 95.06 355 GLY A C 1
ATOM 2671 O O . GLY A 1 355 ? 13.195 -1.145 -39.503 1.00 95.06 355 GLY A O 1
ATOM 2672 N N . GLU A 1 356 ? 15.143 -0.381 -40.327 1.00 96.12 356 GLU A N 1
ATOM 2673 C CA . GLU A 1 356 ? 16.003 -1.330 -39.635 1.00 96.12 356 GLU A CA 1
ATOM 2674 C C . GLU A 1 356 ? 17.203 -0.600 -39.038 1.00 96.12 356 GLU A C 1
ATOM 2676 O O . GLU A 1 356 ? 17.656 0.405 -39.588 1.00 96.12 356 GLU A O 1
ATOM 2681 N N . ASP A 1 357 ? 17.717 -1.110 -37.926 1.00 96.94 357 ASP A N 1
ATOM 2682 C CA . ASP A 1 357 ? 18.929 -0.616 -37.282 1.00 96.94 357 ASP A CA 1
ATOM 2683 C C . ASP A 1 357 ? 19.838 -1.815 -36.971 1.00 96.94 357 ASP A C 1
ATOM 2685 O O . ASP A 1 357 ? 19.367 -2.879 -36.555 1.00 96.94 357 ASP A O 1
ATOM 2689 N N . GLU A 1 358 ? 21.150 -1.659 -37.152 1.00 97.69 358 GLU A N 1
ATOM 2690 C CA . GLU A 1 358 ? 22.118 -2.601 -36.576 1.00 97.69 358 GLU A CA 1
ATOM 2691 C C . GLU A 1 358 ? 22.007 -2.527 -35.052 1.00 97.69 358 GLU A C 1
ATOM 2693 O O . GLU A 1 358 ? 21.920 -1.424 -34.510 1.00 97.69 358 GLU A O 1
ATOM 2698 N N . GLY A 1 359 ? 22.002 -3.666 -34.362 1.00 96.94 359 GLY A N 1
ATOM 2699 C CA . GLY A 1 359 ? 22.077 -3.716 -32.901 1.00 96.94 359 GLY A CA 1
ATOM 2700 C C . GLY A 1 359 ? 23.518 -3.574 -32.398 1.00 96.94 359 GLY A C 1
ATOM 2701 O O . GLY A 1 359 ? 24.419 -3.208 -33.156 1.00 96.94 359 GLY A O 1
ATOM 2702 N N . LEU A 1 360 ? 23.760 -3.859 -31.116 1.00 97.38 360 LEU A N 1
ATOM 2703 C CA . LEU A 1 360 ? 25.119 -3.837 -30.547 1.00 97.38 360 LEU A CA 1
ATOM 2704 C C . LEU A 1 360 ? 25.968 -5.041 -30.975 1.00 97.38 360 LEU A C 1
ATOM 2706 O O . LEU A 1 360 ? 27.184 -5.022 -30.802 1.00 97.38 360 LEU A O 1
ATOM 2710 N N . SER A 1 361 ? 25.341 -6.072 -31.550 1.00 96.56 361 SER A N 1
ATOM 2711 C CA . SER A 1 361 ? 26.001 -7.289 -32.037 1.00 96.56 361 SER A CA 1
ATOM 2712 C C . SER A 1 361 ? 26.820 -8.016 -30.961 1.00 96.56 361 SER A C 1
ATOM 2714 O O . SER A 1 361 ? 27.861 -8.603 -31.250 1.00 96.56 361 SER A O 1
ATOM 2716 N N . LEU A 1 362 ? 26.348 -7.986 -29.710 1.00 97.12 362 LEU A N 1
ATOM 2717 C CA . LEU A 1 362 ? 26.877 -8.811 -28.617 1.00 97.12 362 LEU A CA 1
ATOM 2718 C C . LEU A 1 362 ? 26.365 -10.254 -28.704 1.00 97.12 362 LEU A C 1
ATOM 2720 O O . LEU A 1 362 ? 27.040 -11.177 -28.252 1.00 97.12 362 LEU A O 1
ATOM 2724 N N . LEU A 1 363 ? 25.178 -10.433 -29.288 1.00 97.69 363 LEU A N 1
ATOM 2725 C CA . LEU A 1 363 ? 24.587 -11.718 -29.653 1.00 97.69 363 LEU A CA 1
ATOM 2726 C C . LEU A 1 363 ? 24.151 -11.680 -31.133 1.00 97.69 363 LEU A C 1
ATOM 2728 O O . LEU A 1 363 ? 23.812 -10.605 -31.638 1.00 97.69 363 LEU A O 1
ATOM 2732 N N . PRO A 1 364 ? 24.153 -12.816 -31.852 1.00 96.94 364 PRO A N 1
ATOM 2733 C CA . PRO A 1 364 ? 23.868 -12.844 -33.289 1.00 96.94 364 PRO A CA 1
ATOM 2734 C C . PRO A 1 364 ? 22.377 -12.749 -33.656 1.00 96.94 364 PRO A C 1
ATOM 2736 O O . PRO A 1 364 ? 22.061 -12.515 -34.828 1.00 96.94 364 PRO A O 1
ATOM 2739 N N . HIS A 1 365 ? 21.446 -12.898 -32.711 1.00 97.69 365 HIS A N 1
ATOM 2740 C CA . HIS A 1 365 ? 20.011 -12.893 -32.991 1.00 97.69 365 HIS A CA 1
ATOM 2741 C C . HIS A 1 365 ? 19.542 -11.611 -33.681 1.00 97.69 365 HIS A C 1
ATOM 2743 O O . HIS A 1 365 ? 20.112 -10.527 -33.557 1.00 97.69 365 HIS A O 1
ATOM 2749 N N . THR A 1 366 ? 18.423 -11.734 -34.383 1.00 98.12 366 THR A N 1
ATOM 2750 C CA . THR A 1 366 ? 17.691 -10.616 -34.973 1.00 98.12 366 THR A CA 1
ATOM 2751 C C . THR A 1 366 ? 16.333 -10.518 -34.297 1.00 98.12 366 THR A C 1
ATOM 2753 O O . THR A 1 366 ? 15.688 -11.535 -34.031 1.00 98.12 366 THR A O 1
ATOM 2756 N N . THR A 1 367 ? 15.886 -9.292 -34.039 1.00 97.88 367 THR A N 1
ATOM 2757 C CA . THR A 1 367 ? 14.522 -9.029 -33.577 1.00 97.88 367 THR A CA 1
ATOM 2758 C C . THR A 1 367 ? 13.705 -8.423 -34.709 1.00 97.88 367 THR A C 1
ATOM 2760 O O . THR A 1 367 ? 14.093 -7.404 -35.277 1.00 97.88 367 THR A O 1
ATOM 2763 N N . ILE A 1 368 ? 12.561 -9.036 -35.021 1.00 97.38 368 ILE A N 1
ATOM 2764 C CA . ILE A 1 368 ? 11.608 -8.533 -36.019 1.00 97.38 368 ILE A CA 1
ATOM 2765 C C . ILE A 1 368 ? 10.359 -8.039 -35.296 1.00 97.38 368 ILE A C 1
ATOM 2767 O O . ILE A 1 368 ? 9.627 -8.836 -34.705 1.00 97.38 368 ILE A O 1
ATOM 2771 N N . PHE A 1 369 ? 10.102 -6.736 -35.347 1.00 96.06 369 PHE A N 1
ATOM 2772 C CA . PHE A 1 369 ? 8.925 -6.108 -34.763 1.00 96.06 369 PHE A CA 1
ATOM 2773 C C . PHE A 1 369 ? 7.696 -6.291 -35.649 1.00 96.06 369 PHE A C 1
ATOM 2775 O O . PHE A 1 369 ? 7.751 -6.252 -36.877 1.00 96.06 369 PHE A O 1
ATOM 2782 N N . SER A 1 370 ? 6.557 -6.489 -34.999 1.00 92.06 370 SER A N 1
ATOM 2783 C CA . SER A 1 370 ? 5.253 -6.572 -35.645 1.00 92.06 370 SER A CA 1
ATOM 2784 C C . SER A 1 370 ? 4.192 -5.990 -34.716 1.00 92.06 370 SER A C 1
ATOM 2786 O O . SER A 1 370 ? 4.479 -5.626 -33.572 1.00 92.06 370 SER A O 1
ATOM 2788 N N . ASN A 1 371 ? 2.956 -5.897 -35.204 1.00 86.31 371 ASN A N 1
ATOM 2789 C CA . ASN A 1 371 ? 1.847 -5.419 -34.384 1.00 86.31 371 ASN A CA 1
ATOM 2790 C C . ASN A 1 371 ? 1.398 -6.447 -33.326 1.00 86.31 371 ASN A C 1
ATOM 2792 O O . ASN A 1 371 ? 0.632 -6.104 -32.428 1.00 86.31 371 ASN A O 1
ATOM 2796 N N . GLU A 1 372 ? 1.871 -7.695 -33.411 1.00 87.56 372 GLU A N 1
ATOM 2797 C CA . GLU A 1 372 ? 1.620 -8.695 -32.379 1.00 87.56 372 GLU A CA 1
ATOM 2798 C C . GLU A 1 372 ? 2.388 -8.349 -31.104 1.00 87.56 372 GLU A C 1
ATOM 2800 O O . GLU A 1 372 ? 3.614 -8.197 -31.103 1.00 87.56 372 GLU A O 1
ATOM 2805 N N . LYS A 1 373 ? 1.648 -8.259 -30.000 1.00 89.75 373 LYS A N 1
ATOM 2806 C CA . LYS A 1 373 ? 2.197 -8.037 -28.668 1.00 89.75 373 LYS A CA 1
ATOM 2807 C C . LYS A 1 373 ? 2.100 -9.322 -27.860 1.00 89.75 373 LYS A C 1
ATOM 2809 O O . LYS A 1 373 ? 1.023 -9.903 -27.745 1.00 89.75 373 LYS A O 1
ATOM 2814 N N . VAL A 1 374 ? 3.215 -9.742 -27.276 1.00 92.19 374 VAL A N 1
ATOM 2815 C CA . VAL A 1 374 ? 3.251 -10.850 -26.323 1.00 92.19 374 VAL A CA 1
ATOM 2816 C C . VAL A 1 374 ? 2.964 -10.287 -24.937 1.00 92.19 374 VAL A C 1
ATOM 2818 O O . VAL A 1 374 ? 3.652 -9.369 -24.495 1.00 92.19 374 VAL A O 1
ATOM 2821 N N . VAL A 1 375 ? 1.933 -10.819 -24.277 1.00 93.25 375 VAL A N 1
ATOM 2822 C CA . VAL A 1 375 ? 1.561 -10.499 -22.892 1.00 93.25 375 VAL A CA 1
ATOM 2823 C C . VAL A 1 375 ? 1.237 -11.811 -22.185 1.00 93.25 375 VAL A C 1
ATOM 2825 O O . VAL A 1 375 ? 0.184 -12.393 -22.430 1.00 93.25 375 VAL A O 1
ATOM 2828 N N . ARG A 1 376 ? 2.155 -12.320 -21.359 1.00 92.12 376 ARG A N 1
ATOM 2829 C CA . ARG A 1 376 ? 1.953 -13.591 -20.637 1.00 92.12 376 ARG A CA 1
ATOM 2830 C C . ARG A 1 376 ? 2.814 -13.698 -19.384 1.00 92.12 376 ARG A C 1
ATOM 2832 O O . ARG A 1 376 ? 3.891 -13.111 -19.318 1.00 92.12 376 ARG A O 1
ATOM 2839 N N . ARG A 1 377 ? 2.353 -14.485 -18.411 1.00 91.06 377 ARG A N 1
ATOM 2840 C CA . ARG A 1 377 ? 3.144 -14.913 -17.245 1.00 91.06 377 ARG A CA 1
ATOM 2841 C C . ARG A 1 377 ? 4.009 -16.115 -17.619 1.00 91.06 377 ARG A C 1
ATOM 2843 O O . ARG A 1 377 ? 3.561 -16.966 -18.384 1.00 91.06 377 ARG A O 1
ATOM 2850 N N . ASN A 1 378 ? 5.204 -16.190 -17.044 1.00 89.50 378 ASN A N 1
ATOM 2851 C CA . ASN A 1 378 ? 6.135 -17.297 -17.236 1.00 89.50 378 ASN A CA 1
ATOM 2852 C C . ASN A 1 378 ? 6.665 -17.771 -15.887 1.00 89.50 378 ASN A C 1
ATOM 2854 O O . ASN A 1 378 ? 7.244 -16.978 -15.152 1.00 89.50 378 ASN A O 1
ATOM 2858 N N . ALA A 1 379 ? 6.539 -19.066 -15.611 1.00 91.62 379 ALA A N 1
ATOM 2859 C CA . ALA A 1 379 ? 7.419 -19.717 -14.653 1.00 91.62 379 ALA A CA 1
ATOM 2860 C C . ALA A 1 379 ? 8.736 -20.018 -15.381 1.00 91.62 379 ALA A C 1
ATOM 2862 O O . ALA A 1 379 ? 8.776 -20.847 -16.293 1.00 91.62 379 ALA A O 1
ATOM 2863 N N . ALA A 1 380 ? 9.794 -19.293 -15.035 1.00 91.50 380 ALA A N 1
ATOM 2864 C CA . ALA A 1 380 ? 11.112 -19.421 -15.637 1.00 91.50 380 ALA A CA 1
ATOM 2865 C C . ALA A 1 380 ? 12.012 -20.228 -14.701 1.00 91.50 380 ALA A C 1
ATOM 2867 O O . ALA A 1 380 ? 12.183 -19.867 -13.540 1.00 91.50 380 ALA A O 1
ATOM 2868 N N . THR A 1 381 ? 12.563 -21.339 -15.192 1.00 93.25 381 THR A N 1
ATOM 2869 C CA . THR A 1 381 ? 13.577 -22.115 -14.466 1.00 93.25 381 THR A CA 1
ATOM 2870 C C . THR A 1 381 ? 14.928 -21.957 -15.151 1.00 93.25 381 THR A C 1
ATOM 2872 O O . THR A 1 381 ? 15.017 -22.231 -16.349 1.00 93.25 381 THR A O 1
ATOM 2875 N N . ASP A 1 382 ? 15.954 -21.514 -14.429 1.00 90.25 382 ASP A N 1
ATOM 2876 C CA . ASP A 1 382 ? 17.306 -21.356 -14.978 1.00 90.25 382 ASP A CA 1
ATOM 2877 C C . ASP A 1 382 ? 18.060 -22.701 -15.118 1.00 90.25 382 ASP A C 1
ATOM 2879 O O . ASP A 1 382 ? 17.548 -23.774 -14.775 1.00 90.25 382 ASP A O 1
ATOM 2883 N N . ASP A 1 383 ? 19.288 -22.662 -15.647 1.00 84.06 383 ASP A N 1
ATOM 2884 C CA . ASP A 1 383 ? 20.148 -23.840 -15.838 1.00 84.06 383 ASP A CA 1
ATOM 2885 C C . ASP A 1 383 ? 20.681 -24.457 -14.529 1.00 84.06 383 ASP A C 1
ATOM 2887 O O . ASP A 1 383 ? 21.166 -25.592 -14.535 1.00 84.06 383 ASP A O 1
ATOM 2891 N N . LEU A 1 384 ? 20.573 -23.737 -13.413 1.00 83.94 384 LEU A N 1
ATOM 2892 C CA . LEU A 1 384 ? 20.990 -24.143 -12.071 1.00 83.94 384 LEU A CA 1
ATOM 2893 C C . LEU A 1 384 ? 19.814 -24.617 -11.197 1.00 83.94 384 LEU A C 1
ATOM 2895 O O . LEU A 1 384 ? 20.034 -25.095 -10.083 1.00 83.94 384 LEU A O 1
ATOM 2899 N N . GLY A 1 385 ? 18.582 -24.543 -11.708 1.00 84.81 385 GLY A N 1
ATOM 2900 C CA . GLY A 1 385 ? 17.359 -24.928 -11.006 1.00 84.81 385 GLY A CA 1
ATOM 2901 C C . GLY A 1 385 ? 16.697 -23.802 -10.205 1.00 84.81 385 GLY A C 1
ATOM 2902 O O . GLY A 1 385 ? 15.716 -24.082 -9.511 1.00 84.81 385 GLY A O 1
ATOM 2903 N N . GLY A 1 386 ? 17.193 -22.565 -10.311 1.00 85.94 386 GLY A N 1
ATOM 2904 C CA . GLY A 1 386 ? 16.525 -21.357 -9.826 1.00 85.94 386 GLY A CA 1
ATOM 2905 C C . GLY A 1 386 ? 15.180 -21.160 -10.516 1.00 85.94 386 GLY A C 1
ATOM 2906 O O . GLY A 1 386 ? 15.006 -21.556 -11.670 1.00 85.94 386 GLY A O 1
ATOM 2907 N N . ARG A 1 387 ? 14.196 -20.613 -9.801 1.00 87.88 387 ARG A N 1
ATOM 2908 C CA . ARG A 1 387 ? 12.808 -20.484 -10.256 1.00 87.88 387 ARG A CA 1
ATOM 2909 C C . ARG A 1 387 ? 12.282 -19.085 -9.992 1.00 87.88 387 ARG A C 1
ATOM 2911 O O . ARG A 1 387 ? 12.118 -18.691 -8.845 1.00 87.88 387 ARG A O 1
ATOM 2918 N N . ALA A 1 388 ? 11.907 -18.398 -11.065 1.00 85.75 388 ALA A N 1
ATOM 2919 C CA . ALA A 1 388 ? 11.305 -17.076 -11.009 1.00 85.75 388 ALA A CA 1
ATOM 2920 C C . ALA A 1 388 ? 9.927 -17.057 -11.680 1.00 85.75 388 ALA A C 1
ATOM 2922 O O . ALA A 1 388 ? 9.743 -17.567 -12.788 1.00 85.75 388 ALA A O 1
ATOM 2923 N N . ASP A 1 389 ? 8.965 -16.405 -11.033 1.00 87.44 389 ASP A N 1
ATOM 2924 C CA . ASP A 1 389 ? 7.656 -16.106 -11.610 1.00 87.44 389 ASP A CA 1
ATOM 2925 C C . ASP A 1 389 ? 7.695 -14.761 -12.350 1.00 87.44 389 ASP A C 1
ATOM 2927 O O . ASP A 1 389 ? 7.268 -13.720 -11.839 1.00 87.44 389 ASP A O 1
ATOM 2931 N N . GLY A 1 390 ? 8.190 -14.796 -13.584 1.00 91.19 390 GLY A N 1
ATOM 2932 C CA . GLY A 1 390 ? 8.325 -13.640 -14.460 1.00 91.19 390 GLY A CA 1
ATOM 2933 C C . GLY A 1 390 ? 7.141 -13.409 -15.403 1.00 91.19 390 GLY A C 1
ATOM 2934 O O . GLY A 1 390 ? 6.071 -14.026 -15.312 1.00 91.19 390 GLY A O 1
ATOM 2935 N N . PHE A 1 391 ? 7.319 -12.483 -16.342 1.00 93.44 391 PHE A N 1
ATOM 2936 C CA . PHE A 1 391 ? 6.353 -12.221 -17.411 1.00 93.44 391 PHE A CA 1
ATOM 2937 C C . PHE A 1 391 ? 6.998 -11.588 -18.646 1.00 93.44 391 PHE A C 1
ATOM 2939 O O . PHE A 1 391 ? 8.036 -10.943 -18.573 1.00 93.44 391 PHE A O 1
ATOM 2946 N N . GLU A 1 392 ? 6.347 -11.734 -19.795 1.00 94.69 392 GLU A N 1
ATOM 2947 C CA . GLU A 1 392 ? 6.724 -11.083 -21.050 1.00 94.69 392 GLU A CA 1
ATOM 2948 C C . GLU A 1 392 ? 5.697 -10.003 -21.408 1.00 94.69 392 GLU A C 1
ATOM 2950 O O . GLU A 1 392 ? 4.497 -10.280 -21.435 1.00 94.69 392 GLU A O 1
ATOM 2955 N N . ILE A 1 393 ? 6.173 -8.784 -21.697 1.00 92.88 393 ILE A N 1
ATOM 2956 C CA . ILE A 1 393 ? 5.385 -7.678 -22.271 1.00 92.88 393 ILE A CA 1
ATOM 2957 C C . ILE A 1 393 ? 6.229 -6.984 -23.342 1.00 92.88 393 ILE A C 1
ATOM 2959 O O . ILE A 1 393 ? 6.876 -5.959 -23.091 1.00 92.88 393 ILE A O 1
ATOM 2963 N N . HIS A 1 394 ? 6.211 -7.522 -24.556 1.00 92.94 394 HIS A N 1
ATOM 2964 C CA . HIS A 1 394 ? 7.041 -7.016 -25.648 1.00 92.94 394 HIS A CA 1
ATOM 2965 C C . HIS A 1 394 ? 6.346 -7.111 -27.003 1.00 92.94 394 HIS A C 1
ATOM 2967 O O . HIS A 1 394 ? 5.342 -7.808 -27.174 1.00 92.94 394 HIS A O 1
ATOM 2973 N N . LYS A 1 395 ? 6.869 -6.339 -27.952 1.00 91.31 395 LYS A N 1
ATOM 2974 C CA . LYS A 1 395 ? 6.552 -6.462 -29.370 1.00 91.31 395 LYS A CA 1
ATOM 2975 C C . LYS A 1 395 ? 7.750 -7.080 -30.074 1.00 91.31 395 LYS A C 1
ATOM 2977 O O . LYS A 1 395 ? 8.898 -6.816 -29.719 1.00 91.31 395 LYS A O 1
ATOM 2982 N N . GLY A 1 396 ? 7.450 -7.830 -31.124 1.00 92.12 396 GLY A N 1
ATOM 2983 C CA . GLY A 1 396 ? 8.449 -8.468 -31.964 1.00 92.12 396 GLY A CA 1
ATOM 2984 C C . GLY A 1 396 ? 8.852 -9.870 -31.521 1.00 92.12 396 GLY A C 1
ATOM 2985 O O . GLY A 1 396 ? 8.441 -10.378 -30.480 1.00 92.12 396 GLY A O 1
ATOM 2986 N N . ARG A 1 397 ? 9.611 -10.535 -32.389 1.00 94.94 397 ARG A N 1
ATOM 2987 C CA . ARG A 1 397 ? 10.106 -11.900 -32.195 1.00 94.94 397 ARG A CA 1
ATOM 2988 C C . ARG A 1 397 ? 11.622 -11.895 -32.314 1.00 94.94 397 ARG A C 1
ATOM 2990 O O . ARG A 1 397 ? 12.148 -11.411 -33.315 1.00 94.94 397 ARG A O 1
ATOM 2997 N N . THR A 1 398 ? 12.292 -12.445 -31.309 1.00 96.44 398 THR A N 1
ATOM 2998 C CA . THR A 1 398 ? 13.753 -12.557 -31.240 1.00 96.44 398 THR A CA 1
ATOM 2999 C C . THR A 1 398 ? 14.179 -13.985 -31.571 1.00 96.44 398 THR A C 1
ATOM 3001 O O . THR A 1 398 ? 13.632 -14.943 -31.024 1.00 96.44 398 THR A O 1
ATOM 3004 N N . SER A 1 399 ? 15.132 -14.145 -32.491 1.00 95.38 399 SER A N 1
ATOM 3005 C CA . SER A 1 399 ? 15.587 -15.452 -32.980 1.00 95.38 399 SER A CA 1
ATOM 3006 C C . SER A 1 399 ? 16.669 -16.094 -32.099 1.00 95.38 399 SER A C 1
ATOM 3008 O O . SER A 1 399 ? 17.812 -16.263 -32.523 1.00 95.38 399 SER A O 1
ATOM 3010 N N . TRP A 1 400 ? 16.297 -16.519 -30.887 1.00 96.06 400 TRP A N 1
ATOM 3011 C CA . TRP A 1 400 ? 17.220 -17.156 -29.932 1.00 96.06 400 TRP A CA 1
ATOM 3012 C C . TRP A 1 400 ? 17.958 -18.389 -30.481 1.00 96.06 400 TRP A C 1
ATOM 3014 O O . TRP A 1 400 ? 19.096 -18.653 -30.103 1.00 96.06 400 TRP A O 1
ATOM 3024 N N . GLU A 1 401 ? 17.355 -19.127 -31.419 1.00 94.25 401 GLU A N 1
ATOM 3025 C CA . GLU A 1 401 ? 17.995 -20.290 -32.048 1.00 94.25 401 GLU A CA 1
ATOM 3026 C C . GLU A 1 401 ? 19.323 -19.964 -32.741 1.00 94.25 401 GLU A C 1
ATOM 3028 O O . GLU A 1 401 ? 20.198 -20.830 -32.812 1.00 94.25 401 GLU A O 1
ATOM 3033 N N . THR A 1 402 ? 19.470 -18.751 -33.282 1.00 93.50 402 THR A N 1
ATOM 3034 C CA . THR A 1 402 ? 20.723 -18.312 -33.905 1.00 93.50 402 THR A CA 1
ATOM 3035 C C . THR A 1 402 ? 21.821 -18.206 -32.853 1.00 93.50 402 THR A C 1
ATOM 3037 O O . THR A 1 402 ? 22.903 -18.751 -33.054 1.00 93.50 402 THR A O 1
ATOM 3040 N N . ASP A 1 403 ? 21.514 -17.613 -31.697 1.00 95.31 403 ASP A N 1
ATOM 3041 C CA . ASP A 1 403 ? 22.463 -17.486 -30.587 1.00 95.31 403 ASP A CA 1
ATOM 3042 C C . ASP A 1 403 ? 22.940 -18.857 -30.104 1.00 95.31 403 ASP A C 1
ATOM 3044 O O . ASP A 1 403 ? 24.134 -19.077 -29.902 1.00 95.31 403 ASP A O 1
ATOM 3048 N N . TRP A 1 404 ? 22.020 -19.815 -29.972 1.00 96.31 404 TRP A N 1
ATOM 3049 C CA . TRP A 1 404 ? 22.364 -21.154 -29.494 1.00 96.31 404 TRP A CA 1
ATOM 3050 C C . TRP A 1 404 ? 23.219 -21.948 -30.488 1.00 96.31 404 TRP A C 1
ATOM 3052 O O . TRP A 1 404 ? 24.088 -22.720 -30.082 1.00 96.31 404 TRP A O 1
ATOM 3062 N N . LYS A 1 405 ? 23.014 -21.751 -31.797 1.00 95.00 405 LYS A N 1
ATOM 3063 C CA . LYS A 1 405 ? 23.846 -22.375 -32.842 1.00 95.00 405 LYS A CA 1
ATOM 3064 C C . LYS A 1 405 ? 25.270 -21.820 -32.861 1.00 95.00 405 LYS A C 1
ATOM 3066 O O . LYS A 1 405 ? 26.186 -22.548 -33.233 1.00 95.00 405 LYS A O 1
ATOM 3071 N N . GLU A 1 406 ? 25.456 -20.576 -32.434 1.00 93.12 406 GLU A N 1
ATOM 3072 C CA . GLU A 1 406 ? 26.762 -19.910 -32.367 1.00 93.12 406 GLU A CA 1
ATOM 3073 C C . GLU A 1 406 ? 27.471 -20.076 -31.009 1.00 93.12 406 GLU A C 1
ATOM 3075 O O . GLU A 1 406 ? 28.500 -19.455 -30.757 1.00 93.12 406 GLU A O 1
ATOM 3080 N N . GLY A 1 407 ? 26.976 -20.978 -30.152 1.00 93.19 407 GLY A N 1
ATOM 3081 C CA . GLY A 1 407 ? 27.625 -21.354 -28.891 1.00 93.19 407 GLY A CA 1
ATOM 3082 C C . GLY A 1 407 ? 27.005 -20.732 -27.638 1.00 93.19 407 GLY A C 1
ATOM 3083 O O . GLY A 1 407 ? 27.465 -21.019 -26.530 1.00 93.19 407 GLY A O 1
ATOM 3084 N N . GLY A 1 408 ? 25.947 -19.932 -27.788 1.00 95.50 408 GLY A N 1
ATOM 3085 C CA . GLY A 1 408 ? 25.112 -19.489 -26.679 1.00 95.50 408 GLY A CA 1
ATOM 3086 C C . GLY A 1 408 ? 24.342 -20.644 -26.034 1.00 95.50 408 GLY A C 1
ATOM 3087 O O . GLY A 1 408 ? 24.068 -21.673 -26.653 1.00 95.50 408 GLY A O 1
ATOM 3088 N N . LYS A 1 409 ? 23.973 -20.486 -24.764 1.00 95.62 409 LYS A N 1
ATOM 3089 C CA . LYS A 1 409 ? 23.152 -21.458 -24.029 1.00 95.62 409 LYS A CA 1
ATOM 3090 C C . LYS A 1 409 ? 21.781 -20.863 -23.720 1.00 95.62 409 LYS A C 1
ATOM 3092 O O . LYS A 1 409 ? 21.737 -19.701 -23.323 1.00 95.62 409 LYS A O 1
ATOM 3097 N N . PRO A 1 410 ? 20.682 -21.625 -23.844 1.00 95.19 410 PRO A N 1
ATOM 3098 C CA . PRO A 1 410 ? 19.382 -21.196 -23.339 1.00 95.19 410 PRO A CA 1
ATOM 3099 C C . PRO A 1 410 ? 19.464 -20.786 -21.867 1.00 95.19 410 PRO A C 1
ATOM 3101 O O . PRO A 1 410 ? 20.112 -21.484 -21.086 1.00 95.19 410 PRO A O 1
ATOM 3104 N N . LEU A 1 411 ? 18.825 -19.673 -21.498 1.00 93.44 411 LEU A N 1
ATOM 3105 C CA . LEU A 1 411 ? 18.897 -19.150 -20.131 1.00 93.44 411 LEU A CA 1
ATOM 3106 C C . LEU A 1 411 ? 17.772 -19.697 -19.248 1.00 93.44 411 LEU A C 1
ATOM 3108 O O . LEU A 1 411 ? 18.035 -20.137 -18.133 1.00 93.44 411 LEU A O 1
ATOM 3112 N N . PHE A 1 412 ? 16.539 -19.720 -19.760 1.00 95.69 412 PHE A N 1
ATOM 3113 C CA . PHE A 1 412 ? 15.366 -20.149 -19.008 1.00 95.69 412 PHE A CA 1
ATOM 3114 C C . PHE A 1 412 ? 14.563 -21.214 -19.745 1.00 95.69 412 PHE A C 1
ATOM 3116 O O . PHE A 1 412 ? 1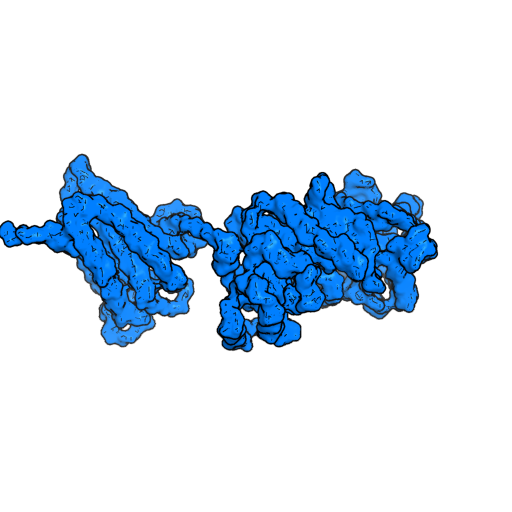4.276 -21.108 -20.939 1.00 95.69 412 PHE A O 1
ATOM 3123 N N . LYS A 1 413 ? 14.124 -22.227 -19.003 1.00 95.19 413 LYS A N 1
ATOM 3124 C CA . LYS A 1 413 ? 13.070 -23.148 -19.417 1.00 95.19 413 LYS A CA 1
ATOM 3125 C C . LYS A 1 413 ? 11.727 -22.626 -18.920 1.00 95.19 413 LYS A C 1
ATOM 3127 O O . LYS A 1 413 ? 11.570 -22.381 -17.726 1.00 95.19 413 LYS A O 1
ATOM 3132 N N . THR A 1 414 ? 10.764 -22.503 -19.827 1.00 94.06 414 THR A N 1
ATOM 3133 C CA . THR A 1 414 ? 9.392 -22.063 -19.535 1.00 94.06 414 THR A CA 1
ATOM 3134 C C . THR A 1 414 ? 8.371 -23.084 -20.031 1.00 94.06 414 THR A C 1
ATOM 3136 O O . THR A 1 414 ? 8.713 -24.017 -20.766 1.00 94.06 414 THR A O 1
ATOM 3139 N N . ASP A 1 415 ? 7.098 -22.861 -19.707 1.00 89.62 415 ASP A N 1
ATOM 3140 C CA . ASP A 1 415 ? 5.975 -23.637 -20.251 1.00 89.62 415 ASP A CA 1
ATOM 3141 C C . ASP A 1 415 ? 5.835 -23.510 -21.780 1.00 89.62 415 ASP A C 1
ATOM 3143 O O . ASP A 1 415 ? 5.216 -24.354 -22.426 1.00 89.62 415 ASP A O 1
ATOM 3147 N N . TYR A 1 416 ? 6.446 -22.485 -22.380 1.00 90.19 416 TYR A N 1
ATOM 3148 C CA . TYR A 1 416 ? 6.399 -22.208 -23.817 1.00 90.19 416 TYR A CA 1
ATOM 3149 C C . TYR A 1 416 ? 7.693 -22.585 -24.549 1.00 90.19 416 TYR A C 1
ATOM 3151 O O . TYR A 1 416 ? 7.849 -22.261 -25.726 1.00 90.19 416 TYR A O 1
ATOM 3159 N N . GLY A 1 417 ? 8.616 -23.264 -23.862 1.00 92.62 417 GLY A N 1
ATOM 3160 C CA . GLY A 1 417 ? 9.914 -23.667 -24.392 1.00 92.62 417 GLY A CA 1
ATOM 3161 C C . GLY A 1 417 ? 11.082 -22.889 -23.790 1.00 92.62 417 GLY A C 1
ATOM 3162 O O . GLY A 1 417 ? 10.974 -22.273 -22.728 1.00 92.62 417 GLY A O 1
ATOM 3163 N N . TRP A 1 418 ? 12.226 -22.980 -24.463 1.00 94.69 418 TRP A N 1
ATOM 3164 C CA . TRP A 1 418 ? 13.449 -22.286 -24.072 1.00 94.69 418 TRP A CA 1
ATOM 3165 C C . TRP A 1 418 ? 13.379 -20.801 -24.427 1.00 94.69 418 TRP A C 1
ATOM 3167 O O . TRP A 1 418 ? 12.932 -20.439 -25.515 1.00 94.69 418 TRP A O 1
ATOM 3177 N N . GLU A 1 419 ? 13.846 -19.955 -23.516 1.00 95.50 419 GLU A N 1
ATOM 3178 C CA . GLU A 1 419 ? 13.858 -18.503 -23.654 1.00 95.50 419 GLU A CA 1
ATOM 3179 C C . GLU A 1 419 ? 15.215 -17.947 -23.209 1.00 95.50 419 GLU A C 1
ATOM 3181 O O . GLU A 1 419 ? 15.848 -18.457 -22.277 1.00 95.50 419 GLU A O 1
ATOM 3186 N N . GLY A 1 420 ? 15.666 -16.910 -23.910 1.00 96.38 420 GLY A N 1
ATOM 3187 C CA . GLY A 1 420 ? 16.873 -16.186 -23.567 1.00 96.38 420 GLY A CA 1
ATOM 3188 C C . GLY A 1 420 ? 18.155 -16.903 -23.971 1.00 96.38 420 GLY A C 1
ATOM 3189 O O . GLY A 1 420 ? 18.173 -18.053 -24.426 1.00 96.38 420 GLY A O 1
ATOM 3190 N N . CYS A 1 421 ? 19.261 -16.196 -23.799 1.00 97.25 421 CYS A N 1
ATOM 3191 C CA . CYS A 1 421 ? 20.587 -16.692 -24.106 1.00 97.25 421 CYS A CA 1
ATOM 3192 C C . CYS A 1 421 ? 21.611 -16.196 -23.085 1.00 97.25 421 CYS A C 1
ATOM 3194 O O . CYS A 1 421 ? 21.632 -15.024 -22.714 1.00 97.25 421 CYS A O 1
ATOM 3196 N N . HIS A 1 422 ? 22.501 -17.092 -22.678 1.00 95.44 422 HIS A N 1
ATOM 3197 C CA . HIS A 1 422 ? 23.743 -16.778 -21.997 1.00 95.44 422 HIS A CA 1
ATOM 3198 C C . HIS A 1 422 ? 24.926 -17.153 -22.894 1.00 95.44 422 HIS A C 1
ATOM 3200 O O . HIS A 1 422 ? 25.108 -18.320 -23.249 1.00 95.44 422 HIS A O 1
ATOM 3206 N N . MET A 1 423 ? 25.737 -16.158 -23.255 1.00 95.88 423 MET A N 1
ATOM 3207 C CA . MET A 1 423 ? 26.967 -16.340 -24.026 1.00 95.88 423 MET A CA 1
ATOM 3208 C C . MET A 1 423 ? 28.063 -15.429 -23.465 1.00 95.88 423 MET A C 1
ATOM 3210 O O . MET A 1 423 ? 27.875 -14.221 -23.339 1.00 95.88 423 MET A O 1
ATOM 3214 N N . ASN A 1 424 ? 29.221 -16.005 -23.131 1.00 94.06 424 ASN A N 1
ATOM 3215 C CA . ASN A 1 424 ? 30.329 -15.306 -22.472 1.00 94.06 424 ASN A CA 1
ATOM 3216 C C . ASN A 1 424 ? 29.889 -14.631 -21.155 1.00 94.06 424 ASN A C 1
ATOM 3218 O O . ASN A 1 424 ? 29.526 -15.310 -20.204 1.00 94.06 424 ASN A O 1
ATOM 3222 N N . ASN A 1 425 ? 29.938 -13.303 -21.086 1.00 95.38 425 ASN A N 1
ATOM 3223 C CA . ASN A 1 425 ? 29.492 -12.466 -19.970 1.00 95.38 425 ASN A CA 1
ATOM 3224 C C . ASN A 1 425 ? 28.139 -11.780 -20.241 1.00 95.38 425 ASN A C 1
ATOM 3226 O O . ASN A 1 425 ? 27.780 -10.855 -19.516 1.00 95.38 425 ASN A O 1
ATOM 3230 N N . VAL A 1 426 ? 27.398 -12.194 -21.273 1.00 97.75 426 VAL A N 1
ATOM 3231 C CA . VAL A 1 426 ? 26.113 -11.597 -21.668 1.00 97.75 426 VAL A CA 1
ATOM 3232 C C . VAL A 1 426 ? 24.966 -12.536 -21.309 1.00 97.75 426 VAL A C 1
ATOM 3234 O O . VAL A 1 426 ? 24.962 -13.695 -21.721 1.00 97.75 426 VAL A O 1
ATOM 3237 N N . TYR A 1 427 ? 23.989 -12.017 -20.571 1.00 97.12 427 TYR A N 1
ATOM 3238 C CA . TYR A 1 427 ? 22.759 -12.690 -20.158 1.00 97.12 427 TYR A CA 1
ATOM 3239 C C . TYR A 1 427 ? 21.580 -11.926 -20.751 1.00 97.12 427 TYR A C 1
ATOM 3241 O O . TYR A 1 427 ? 21.400 -10.749 -20.452 1.00 97.12 427 TYR A O 1
ATOM 3249 N N . ALA A 1 428 ? 20.792 -12.576 -21.599 1.00 97.94 428 ALA A N 1
ATOM 3250 C CA . ALA A 1 428 ? 19.728 -11.945 -22.365 1.00 97.94 428 ALA A CA 1
ATOM 3251 C C . ALA A 1 428 ? 18.414 -12.708 -22.213 1.00 97.94 428 ALA A C 1
ATOM 3253 O O . ALA A 1 428 ? 18.403 -13.931 -22.328 1.00 97.94 428 ALA A O 1
ATOM 3254 N N . THR A 1 429 ? 17.310 -12.006 -21.978 1.00 97.38 429 THR A N 1
ATOM 3255 C CA . THR A 1 429 ? 15.977 -12.616 -21.835 1.00 97.38 429 THR A CA 1
ATOM 3256 C C . THR A 1 429 ? 14.881 -11.618 -22.188 1.00 97.38 429 THR A C 1
ATOM 3258 O O . THR A 1 429 ? 15.040 -10.423 -21.964 1.00 97.38 429 THR A O 1
ATOM 3261 N N . LEU A 1 430 ? 13.749 -12.077 -22.719 1.00 97.19 430 LEU A N 1
ATOM 3262 C CA . LEU A 1 430 ? 12.531 -11.268 -22.860 1.00 97.19 430 LEU A CA 1
ATOM 3263 C C . LEU A 1 430 ? 11.639 -11.299 -21.606 1.00 97.19 430 LEU A C 1
ATOM 3265 O O . LEU A 1 430 ? 10.636 -10.582 -21.555 1.00 97.19 430 LEU A O 1
ATOM 3269 N N . ILE A 1 431 ? 11.988 -12.113 -20.605 1.00 96.06 431 ILE A N 1
ATOM 3270 C CA . ILE A 1 431 ? 11.203 -12.318 -19.389 1.00 96.06 431 ILE A CA 1
ATOM 3271 C C . ILE A 1 431 ? 11.636 -11.303 -18.325 1.00 96.06 431 ILE A C 1
ATOM 3273 O O . ILE A 1 431 ? 12.738 -11.359 -17.779 1.00 96.06 431 ILE A O 1
ATOM 3277 N N . HIS A 1 432 ? 10.730 -10.387 -18.002 1.00 94.44 432 HIS A N 1
ATOM 3278 C CA . HIS A 1 432 ? 10.848 -9.512 -16.843 1.00 94.44 432 HIS A CA 1
ATOM 3279 C C . HIS A 1 432 ? 10.681 -10.306 -15.549 1.00 94.44 432 HIS A C 1
ATOM 3281 O O . HIS A 1 432 ? 9.962 -11.306 -15.509 1.00 94.44 432 HIS A O 1
ATOM 3287 N N . HIS A 1 433 ? 11.324 -9.832 -14.486 1.00 90.62 433 HIS A N 1
ATOM 3288 C CA . HIS A 1 433 ? 11.363 -10.448 -13.159 1.00 90.62 433 HIS A CA 1
ATOM 3289 C C . HIS A 1 433 ? 11.911 -11.886 -13.174 1.00 90.62 433 HIS A C 1
ATOM 3291 O O . HIS A 1 433 ? 11.570 -12.677 -12.308 1.00 90.62 433 HIS A O 1
ATOM 3297 N N . ALA A 1 434 ? 12.755 -12.247 -14.150 1.00 91.19 434 ALA A N 1
ATOM 3298 C CA . ALA A 1 434 ? 13.386 -13.572 -14.205 1.00 91.19 434 ALA A CA 1
ATOM 3299 C C . ALA A 1 434 ? 14.814 -13.596 -13.643 1.00 91.19 434 ALA A C 1
ATOM 3301 O O . ALA A 1 434 ? 15.218 -14.585 -13.044 1.00 91.19 434 ALA A O 1
ATOM 3302 N N . VAL A 1 435 ? 15.588 -12.520 -13.838 1.00 91.50 435 VAL A N 1
ATOM 3303 C CA . VAL A 1 435 ? 17.029 -12.530 -13.527 1.00 91.50 435 VAL A CA 1
ATOM 3304 C C . VAL A 1 435 ? 17.318 -12.262 -12.054 1.00 91.50 435 VAL A C 1
ATOM 3306 O O . VAL A 1 435 ? 18.101 -12.990 -11.455 1.00 91.50 435 VAL A O 1
ATOM 3309 N N . PHE A 1 436 ? 16.712 -11.213 -11.488 1.00 89.56 436 PHE A N 1
ATOM 3310 C CA . PHE A 1 436 ? 17.045 -10.743 -10.138 1.00 89.56 436 PHE A CA 1
ATOM 3311 C C . PHE A 1 436 ? 16.028 -11.132 -9.057 1.00 89.56 436 PHE A C 1
ATOM 3313 O O . PHE A 1 436 ? 16.274 -10.923 -7.877 1.00 89.56 436 PHE A O 1
ATOM 3320 N N . TYR A 1 437 ? 14.876 -11.678 -9.450 1.00 83.94 437 TYR A N 1
ATOM 3321 C CA . TYR A 1 437 ? 13.818 -12.123 -8.532 1.00 83.94 437 TYR A CA 1
ATOM 3322 C C . TYR A 1 437 ? 13.976 -13.587 -8.092 1.00 83.94 437 TYR A C 1
ATOM 3324 O O . TYR A 1 437 ? 13.164 -14.075 -7.312 1.00 83.94 437 TYR A O 1
ATOM 3332 N N . ASP A 1 438 ? 15.008 -14.272 -8.588 1.00 81.38 438 ASP A N 1
ATOM 3333 C CA . ASP A 1 438 ? 15.447 -15.579 -8.110 1.00 81.38 438 ASP A CA 1
ATOM 3334 C C . ASP A 1 438 ? 16.856 -15.468 -7.513 1.00 81.38 438 ASP A C 1
ATOM 3336 O O . ASP A 1 438 ? 17.760 -14.845 -8.085 1.00 81.38 438 ASP A O 1
ATOM 3340 N N . ASP A 1 439 ? 17.046 -16.093 -6.354 1.00 79.00 439 ASP A N 1
ATOM 3341 C CA . ASP A 1 439 ? 18.296 -16.017 -5.604 1.00 79.00 439 ASP A CA 1
ATOM 3342 C C . ASP A 1 439 ? 19.444 -16.740 -6.307 1.00 79.00 439 ASP A C 1
ATOM 3344 O O . ASP A 1 439 ? 20.602 -16.375 -6.107 1.00 79.00 439 ASP A O 1
ATOM 3348 N N . VAL A 1 440 ? 19.180 -17.768 -7.112 1.00 86.25 440 VAL A N 1
ATOM 3349 C CA . VAL A 1 440 ? 20.229 -18.604 -7.706 1.00 86.25 440 VAL A CA 1
ATOM 3350 C C . VAL A 1 440 ? 20.990 -17.814 -8.763 1.00 86.25 440 VAL A C 1
ATOM 3352 O O . VAL A 1 440 ? 22.213 -17.656 -8.650 1.00 86.25 440 VAL A O 1
ATOM 3355 N N . LEU A 1 441 ? 20.287 -17.253 -9.750 1.00 86.94 441 LEU A N 1
ATOM 3356 C CA . LEU A 1 441 ? 20.929 -16.471 -10.808 1.00 86.94 441 LEU A CA 1
ATOM 3357 C C . LEU A 1 441 ? 21.484 -15.140 -10.282 1.00 86.94 441 LEU A C 1
ATOM 3359 O O . LEU A 1 441 ? 22.599 -14.752 -10.650 1.00 86.94 441 LEU A O 1
ATOM 3363 N N . THR A 1 442 ? 20.772 -14.482 -9.362 1.00 88.81 442 THR A N 1
ATOM 3364 C CA . THR A 1 442 ? 21.253 -13.262 -8.693 1.00 88.81 442 THR A CA 1
ATOM 3365 C C . THR A 1 442 ? 22.570 -13.513 -7.970 1.00 88.81 442 THR A C 1
ATOM 3367 O O . THR A 1 442 ? 23.555 -12.807 -8.201 1.00 88.81 442 THR A O 1
ATOM 3370 N N . ASN A 1 443 ? 22.629 -14.553 -7.132 1.00 86.88 443 ASN A N 1
ATOM 3371 C CA . ASN A 1 443 ? 23.844 -14.878 -6.396 1.00 86.88 443 ASN A CA 1
ATOM 3372 C C . ASN A 1 443 ? 24.970 -15.306 -7.332 1.00 86.88 443 ASN A C 1
ATOM 3374 O O . ASN A 1 443 ? 26.099 -14.896 -7.104 1.00 86.88 443 ASN A O 1
ATOM 3378 N N . ARG A 1 444 ? 24.695 -16.044 -8.416 1.00 87.62 444 ARG A N 1
ATOM 3379 C CA . ARG A 1 444 ? 25.713 -16.381 -9.428 1.00 87.62 444 ARG A CA 1
ATOM 3380 C C . ARG A 1 444 ? 26.364 -15.126 -10.021 1.00 87.62 444 ARG A C 1
ATOM 3382 O O . ARG A 1 444 ? 27.589 -15.070 -10.139 1.00 87.62 444 ARG A O 1
ATOM 3389 N N . LEU A 1 445 ? 25.559 -14.130 -10.399 1.00 90.56 445 LEU A N 1
ATOM 3390 C CA . LEU A 1 445 ? 26.050 -12.874 -10.972 1.00 90.56 445 LEU A CA 1
ATOM 3391 C C . LEU A 1 445 ? 26.890 -12.086 -9.960 1.00 90.56 445 LEU A C 1
ATOM 3393 O O . LEU A 1 445 ? 27.992 -11.639 -10.288 1.00 90.56 445 LEU A O 1
ATOM 3397 N N . LEU A 1 446 ? 26.388 -11.943 -8.732 1.00 92.00 446 LEU A N 1
ATOM 3398 C CA . LEU A 1 446 ? 27.058 -11.188 -7.673 1.00 92.00 446 LEU A CA 1
ATOM 3399 C C . LEU A 1 446 ? 28.319 -11.889 -7.163 1.00 92.00 446 LEU A C 1
ATOM 3401 O O . LEU A 1 446 ? 29.333 -11.230 -6.961 1.00 92.00 446 LEU A O 1
ATOM 3405 N N . GLU A 1 447 ? 28.302 -13.211 -7.019 1.00 90.06 447 GLU A N 1
ATOM 3406 C CA . GLU A 1 447 ? 29.450 -14.007 -6.579 1.00 90.06 447 GLU A CA 1
ATOM 3407 C C . GLU A 1 447 ? 30.620 -13.891 -7.559 1.00 90.06 447 GLU A C 1
ATOM 3409 O O . GLU A 1 447 ? 31.761 -13.666 -7.157 1.00 90.06 447 GLU A O 1
ATOM 3414 N N . GLY A 1 448 ? 30.332 -13.905 -8.864 1.00 89.69 448 GLY A N 1
ATOM 3415 C CA . GLY A 1 448 ? 31.343 -13.631 -9.882 1.00 89.69 448 GLY A CA 1
ATOM 3416 C C . GLY A 1 448 ? 31.988 -12.245 -9.733 1.00 89.69 448 GLY A C 1
ATOM 3417 O O . GLY A 1 448 ? 33.171 -12.086 -10.033 1.00 89.69 448 GLY A O 1
ATOM 3418 N N . VAL A 1 449 ? 31.246 -11.238 -9.257 1.00 93.81 449 VAL A N 1
ATOM 3419 C CA . VAL A 1 449 ? 31.808 -9.914 -8.937 1.00 93.81 449 VAL A CA 1
ATOM 3420 C C . VAL A 1 449 ? 32.602 -9.951 -7.632 1.00 93.81 449 VAL A C 1
ATOM 3422 O O . VAL A 1 449 ? 33.717 -9.430 -7.601 1.00 93.81 449 VAL A O 1
ATOM 3425 N N . ARG A 1 450 ? 32.068 -10.573 -6.572 1.00 93.56 450 ARG A N 1
ATOM 3426 C CA . ARG A 1 450 ? 32.728 -10.680 -5.259 1.00 93.56 450 ARG A CA 1
ATOM 3427 C C . ARG A 1 450 ? 34.104 -11.309 -5.383 1.00 93.56 450 ARG A C 1
ATOM 3429 O O . ARG A 1 450 ? 35.068 -10.740 -4.881 1.00 93.56 450 ARG A O 1
ATOM 3436 N N . GLN A 1 451 ? 34.213 -12.394 -6.147 1.00 91.69 451 GLN A N 1
ATOM 3437 C CA . GLN A 1 451 ? 35.483 -13.068 -6.415 1.00 91.69 451 GLN A CA 1
ATOM 3438 C C . GLN A 1 451 ? 36.482 -12.163 -7.142 1.00 91.69 451 GLN A C 1
ATOM 3440 O O . GLN A 1 451 ? 37.637 -12.082 -6.736 1.00 91.69 451 GLN A O 1
ATOM 3445 N N . ARG A 1 452 ? 36.049 -11.422 -8.175 1.00 90.94 452 ARG A N 1
ATOM 3446 C CA . ARG A 1 452 ? 36.926 -10.477 -8.895 1.00 90.94 452 ARG A CA 1
ATOM 3447 C C . ARG A 1 452 ? 37.400 -9.310 -8.028 1.00 90.94 452 ARG A C 1
ATOM 3449 O O . ARG A 1 452 ? 38.457 -8.753 -8.305 1.00 90.94 452 ARG A O 1
ATOM 3456 N N . LYS A 1 453 ? 36.606 -8.911 -7.033 1.00 93.12 453 LYS A N 1
ATOM 3457 C CA . LYS A 1 453 ? 36.885 -7.775 -6.142 1.00 93.12 453 LYS A CA 1
ATOM 3458 C C . LYS A 1 453 ? 37.435 -8.188 -4.775 1.00 93.12 453 LYS A C 1
ATOM 3460 O O . LYS A 1 453 ? 37.597 -7.316 -3.927 1.00 93.12 453 LYS A O 1
ATOM 3465 N N . GLU A 1 454 ? 37.690 -9.480 -4.563 1.00 93.75 454 GLU A N 1
ATOM 3466 C CA . GLU A 1 454 ? 38.152 -10.048 -3.288 1.00 93.75 454 GLU A CA 1
ATOM 3467 C C . GLU A 1 454 ? 37.257 -9.655 -2.091 1.00 93.75 454 GLU A C 1
ATOM 3469 O O . GLU A 1 454 ? 37.730 -9.371 -0.990 1.00 93.75 454 GLU A O 1
ATOM 3474 N N . LEU A 1 455 ? 35.939 -9.609 -2.311 1.00 91.56 455 LEU A N 1
ATOM 3475 C CA . LEU A 1 455 ? 34.955 -9.284 -1.277 1.00 91.56 455 LEU A CA 1
ATOM 3476 C C . LEU A 1 455 ? 34.584 -10.533 -0.459 1.00 91.56 455 LEU A C 1
ATOM 3478 O O . LEU A 1 455 ? 34.542 -11.631 -1.014 1.00 91.56 455 LEU A O 1
ATOM 3482 N N . PRO A 1 456 ? 34.289 -10.389 0.848 1.00 85.69 456 PRO A N 1
ATOM 3483 C CA . PRO A 1 456 ? 33.834 -11.508 1.666 1.00 85.69 456 PRO A CA 1
ATOM 3484 C C . PRO A 1 456 ? 32.458 -12.005 1.210 1.00 85.69 456 PRO A C 1
ATOM 3486 O O . PRO A 1 456 ? 31.657 -11.236 0.674 1.00 85.69 456 PRO A O 1
ATOM 3489 N N . GLU A 1 457 ? 32.157 -13.273 1.497 1.00 79.12 457 GLU A N 1
ATOM 3490 C CA . GLU A 1 457 ? 30.790 -13.772 1.353 1.00 79.12 457 GLU A CA 1
ATOM 3491 C C . GLU A 1 457 ? 29.824 -12.956 2.234 1.00 79.12 457 GLU A C 1
ATOM 3493 O O . GLU A 1 457 ? 30.171 -12.571 3.362 1.00 79.12 457 GLU A O 1
ATOM 3498 N N . PRO A 1 458 ? 28.604 -12.678 1.743 1.00 72.31 458 PRO A N 1
ATOM 3499 C CA . PRO A 1 458 ? 27.613 -11.947 2.513 1.00 72.31 458 PRO A CA 1
ATOM 3500 C C . PRO A 1 458 ? 27.208 -12.753 3.754 1.00 72.31 458 PRO A C 1
ATOM 3502 O O . PRO A 1 458 ? 26.982 -13.960 3.695 1.00 72.31 458 PRO A O 1
ATOM 3505 N N . LYS A 1 459 ? 27.096 -12.069 4.899 1.00 62.53 459 LYS A N 1
ATOM 3506 C CA . LYS A 1 459 ? 26.704 -12.693 6.178 1.00 62.53 459 LYS A CA 1
ATOM 3507 C C . LYS A 1 459 ? 25.254 -13.184 6.191 1.00 62.53 459 LYS A C 1
ATOM 3509 O O . LYS A 1 459 ? 24.930 -14.073 6.971 1.00 62.53 459 LYS A O 1
ATOM 3514 N N . GLU A 1 460 ? 24.407 -12.611 5.342 1.00 64.06 460 GLU A N 1
ATOM 3515 C CA . GLU A 1 460 ? 22.997 -12.962 5.191 1.00 64.06 460 GLU A CA 1
ATOM 3516 C C . GLU A 1 460 ? 22.689 -13.151 3.706 1.00 64.06 460 GLU A C 1
ATOM 3518 O O . GLU A 1 460 ? 23.080 -12.331 2.873 1.00 64.06 460 GLU A O 1
ATOM 3523 N N . LYS A 1 461 ? 21.995 -14.244 3.374 1.00 58.81 461 LYS A N 1
ATOM 3524 C CA . LYS A 1 461 ? 21.372 -14.407 2.060 1.00 58.81 461 LYS A CA 1
ATOM 3525 C C . LYS A 1 461 ? 20.044 -13.670 2.105 1.00 58.81 461 LYS A C 1
ATOM 3527 O O . LYS A 1 461 ? 19.182 -14.025 2.905 1.00 58.81 461 LYS A O 1
ATOM 3532 N N . THR A 1 462 ? 19.906 -12.638 1.292 1.00 56.72 462 THR A N 1
ATOM 3533 C CA . THR A 1 462 ? 18.665 -11.883 1.167 1.00 56.72 462 THR A CA 1
ATOM 3534 C C . THR A 1 462 ? 17.780 -12.523 0.107 1.00 56.72 462 THR A C 1
ATOM 3536 O O . THR A 1 462 ? 18.263 -12.783 -0.987 1.00 56.72 462 THR A O 1
ATOM 3539 N N . ASP A 1 463 ? 16.516 -12.782 0.466 1.00 63.09 463 ASP A N 1
ATOM 3540 C CA . ASP A 1 463 ? 15.428 -13.180 -0.439 1.00 63.09 463 ASP A CA 1
ATOM 3541 C C . ASP A 1 463 ? 14.701 -11.896 -0.882 1.00 63.09 463 ASP A C 1
ATOM 3543 O O . ASP A 1 463 ? 13.961 -11.281 -0.097 1.00 63.09 463 ASP A O 1
ATOM 3547 N N . PRO A 1 464 ? 14.895 -11.434 -2.121 1.00 54.72 464 PRO A N 1
ATOM 3548 C CA . PRO A 1 464 ? 14.335 -10.170 -2.558 1.00 54.72 464 PRO A CA 1
ATOM 3549 C C . PRO A 1 464 ? 12.810 -10.164 -2.732 1.00 54.72 464 PRO A C 1
ATOM 3551 O O . PRO A 1 464 ? 12.195 -9.098 -2.646 1.00 54.72 464 PRO A O 1
ATOM 3554 N N . LEU A 1 465 ? 12.171 -11.323 -2.939 1.00 56.00 465 LEU A N 1
ATOM 3555 C CA . LEU A 1 465 ? 10.708 -11.438 -3.012 1.00 56.00 465 LEU A CA 1
ATOM 3556 C C . LEU A 1 465 ? 10.072 -11.268 -1.633 1.00 56.00 465 LEU A C 1
ATOM 3558 O O . LEU A 1 465 ? 9.076 -10.549 -1.496 1.00 56.00 465 LEU A O 1
ATOM 3562 N N . SER A 1 466 ? 10.686 -11.851 -0.598 1.00 62.31 466 SER A N 1
ATOM 3563 C CA . SER A 1 466 ? 10.274 -11.627 0.796 1.00 62.31 466 SER A CA 1
ATOM 3564 C C . SER A 1 466 ? 10.316 -10.141 1.187 1.00 62.31 466 SER A C 1
ATOM 3566 O O . SER A 1 466 ? 9.549 -9.686 2.039 1.00 62.31 466 SER A O 1
ATOM 3568 N N . SER A 1 467 ? 11.144 -9.362 0.487 1.00 65.38 467 SER A N 1
ATOM 3569 C CA . SER A 1 467 ? 11.450 -7.981 0.836 1.00 65.38 467 SER A CA 1
ATOM 3570 C C . SER A 1 467 ? 10.361 -6.968 0.424 1.00 65.38 467 SER A C 1
ATOM 3572 O O . SER A 1 467 ? 10.117 -5.989 1.127 1.00 65.38 467 SER A O 1
ATOM 3574 N N . ILE A 1 468 ? 9.619 -7.199 -0.672 1.00 70.69 468 ILE A N 1
ATOM 3575 C CA . ILE A 1 468 ? 8.470 -6.332 -1.030 1.00 70.69 468 ILE A CA 1
ATOM 3576 C C . ILE A 1 468 ? 7.346 -6.496 -0.002 1.00 70.69 468 ILE A C 1
ATOM 3578 O O . ILE A 1 468 ? 6.783 -5.511 0.478 1.00 70.69 468 ILE A O 1
ATOM 3582 N N . LEU A 1 469 ? 7.041 -7.743 0.367 1.00 76.12 469 LEU A N 1
ATOM 3583 C CA . LEU A 1 469 ? 6.049 -8.044 1.397 1.00 76.12 469 LEU A CA 1
ATOM 3584 C C . LEU A 1 469 ? 6.484 -7.524 2.769 1.00 76.12 469 LEU A C 1
ATOM 3586 O O . LEU A 1 469 ? 5.646 -6.997 3.498 1.00 76.12 469 LEU A O 1
ATOM 3590 N N . SER A 1 470 ? 7.776 -7.594 3.108 1.00 78.31 470 SER A N 1
ATOM 3591 C CA . SER A 1 470 ? 8.275 -7.002 4.353 1.00 78.31 470 SER A CA 1
ATOM 3592 C C . SER A 1 470 ? 8.115 -5.484 4.366 1.00 78.31 470 SER A C 1
ATOM 3594 O O . SER A 1 470 ? 7.712 -4.924 5.382 1.00 78.31 470 SER A O 1
ATOM 3596 N N . SER A 1 471 ? 8.356 -4.808 3.240 1.00 81.25 471 SER A N 1
ATOM 3597 C CA . SER A 1 471 ? 8.131 -3.366 3.129 1.00 81.25 471 SER A CA 1
ATOM 3598 C C . SER A 1 471 ? 6.636 -3.007 3.241 1.00 81.25 471 SER A C 1
ATOM 3600 O O . SER A 1 471 ? 6.301 -1.998 3.863 1.00 81.25 471 SER A O 1
ATOM 3602 N N . VAL A 1 472 ? 5.717 -3.842 2.729 1.00 87.31 472 VAL A N 1
ATOM 3603 C CA . VAL A 1 472 ? 4.260 -3.674 2.929 1.00 87.31 472 VAL A CA 1
ATOM 3604 C C . VAL A 1 472 ? 3.890 -3.871 4.396 1.00 87.31 472 VAL A C 1
ATOM 3606 O O . VAL A 1 472 ? 3.178 -3.040 4.957 1.00 87.31 472 VAL A O 1
ATOM 3609 N N . ALA A 1 473 ? 4.413 -4.915 5.039 1.00 88.31 473 ALA A N 1
ATOM 3610 C CA . ALA A 1 473 ? 4.191 -5.171 6.459 1.00 88.31 473 ALA A CA 1
ATOM 3611 C C . ALA A 1 473 ? 4.707 -4.011 7.324 1.00 88.31 473 ALA A C 1
ATOM 3613 O O . ALA A 1 473 ? 4.035 -3.577 8.260 1.00 88.31 473 ALA A O 1
ATOM 3614 N N . LYS A 1 474 ? 5.862 -3.438 6.969 1.00 88.19 474 LYS A N 1
ATOM 3615 C CA . LYS A 1 474 ? 6.405 -2.255 7.639 1.00 88.19 474 LYS A CA 1
ATOM 3616 C C . LYS A 1 474 ? 5.525 -1.021 7.427 1.00 88.19 474 LYS A C 1
ATOM 3618 O O . LYS A 1 474 ? 5.293 -0.266 8.370 1.00 88.19 474 LYS A O 1
ATOM 3623 N N . ALA A 1 475 ? 4.995 -0.828 6.219 1.00 90.75 475 ALA A N 1
ATOM 3624 C CA . ALA A 1 475 ? 4.046 0.245 5.933 1.00 90.75 475 ALA A CA 1
ATOM 3625 C C . ALA A 1 475 ? 2.752 0.102 6.756 1.00 90.75 475 ALA A C 1
ATOM 3627 O O . ALA A 1 475 ? 2.249 1.095 7.283 1.00 90.75 475 ALA A O 1
ATOM 3628 N N . GLU A 1 476 ? 2.238 -1.121 6.909 1.00 93.81 476 GLU A N 1
ATOM 3629 C CA . GLU A 1 476 ? 1.101 -1.418 7.784 1.00 93.81 476 GLU A CA 1
ATOM 3630 C C . GLU A 1 476 ? 1.414 -1.108 9.253 1.00 93.81 476 GLU A C 1
ATOM 3632 O O . GLU A 1 476 ? 0.618 -0.440 9.910 1.00 93.81 476 GLU A O 1
ATOM 3637 N N . GLU A 1 477 ? 2.570 -1.539 9.767 1.00 92.94 477 GLU A N 1
ATOM 3638 C CA . GLU A 1 477 ? 2.998 -1.256 11.144 1.00 92.94 477 GLU A CA 1
ATOM 3639 C C . GLU A 1 477 ? 3.030 0.257 11.412 1.00 92.94 477 GLU A C 1
ATOM 3641 O O . GLU A 1 477 ? 2.480 0.742 12.407 1.00 92.94 477 GLU A O 1
ATOM 3646 N N . LEU A 1 478 ? 3.625 1.026 10.493 1.00 91.56 478 LEU A N 1
ATOM 3647 C CA . LEU A 1 478 ? 3.655 2.484 10.584 1.00 91.56 478 LEU A CA 1
ATOM 3648 C C . LEU A 1 478 ? 2.252 3.089 10.543 1.00 91.56 478 LEU A C 1
ATOM 3650 O O . LEU A 1 478 ? 1.985 4.035 11.285 1.00 91.56 478 LEU A O 1
ATOM 3654 N N . LEU A 1 479 ? 1.360 2.556 9.709 1.00 94.44 479 LEU A N 1
ATOM 3655 C CA . LEU A 1 479 ? -0.019 3.018 9.626 1.00 94.44 479 LEU A CA 1
ATOM 3656 C C . LEU A 1 479 ? -0.768 2.750 10.939 1.00 94.44 479 LEU A C 1
ATOM 3658 O O . LEU A 1 479 ? -1.353 3.679 11.488 1.00 94.44 479 LEU A O 1
ATOM 3662 N N . ARG A 1 480 ? -0.674 1.539 11.506 1.00 93.62 480 ARG A N 1
ATOM 3663 C CA . ARG A 1 480 ? -1.292 1.185 12.800 1.00 93.62 480 ARG A CA 1
ATOM 3664 C C . ARG A 1 480 ? -0.793 2.058 13.948 1.00 93.62 480 ARG A C 1
ATOM 3666 O O . ARG A 1 480 ? -1.570 2.444 14.814 1.00 93.62 480 ARG A O 1
ATOM 3673 N N . LYS A 1 481 ? 0.504 2.371 13.960 1.00 93.50 481 LYS A N 1
ATOM 3674 C CA . LYS A 1 481 ? 1.133 3.143 15.037 1.00 93.50 481 LYS A CA 1
ATOM 3675 C C . LYS A 1 481 ? 0.828 4.639 14.970 1.00 93.50 481 LYS A C 1
ATOM 3677 O O . LYS A 1 481 ? 0.747 5.284 16.012 1.00 93.50 481 LYS A O 1
ATOM 3682 N N . ASN A 1 482 ? 0.730 5.199 13.764 1.00 93.94 482 ASN A N 1
ATOM 3683 C CA . ASN A 1 482 ? 0.747 6.651 13.569 1.00 93.94 482 ASN A CA 1
ATOM 3684 C C . ASN A 1 482 ? -0.553 7.231 13.001 1.00 93.94 482 ASN A C 1
ATOM 3686 O O . ASN A 1 482 ? -0.668 8.455 12.924 1.00 93.94 482 ASN A O 1
ATOM 3690 N N . VAL A 1 483 ? -1.506 6.391 12.586 1.00 95.62 483 VAL A N 1
ATOM 3691 C CA . VAL A 1 483 ? -2.791 6.809 12.015 1.00 95.62 483 VAL A CA 1
ATOM 3692 C C . VAL A 1 483 ? -3.942 6.287 12.872 1.00 95.62 483 VAL A C 1
ATOM 3694 O O . VAL A 1 483 ? -3.919 5.161 13.355 1.00 95.62 483 VAL A O 1
ATOM 3697 N N . ASP A 1 484 ? -4.973 7.111 13.041 1.00 94.81 484 ASP A N 1
ATOM 3698 C CA . ASP A 1 484 ? -6.241 6.773 13.685 1.00 94.81 484 ASP A CA 1
ATOM 3699 C C . ASP A 1 484 ? -7.031 5.768 12.823 1.00 94.81 484 ASP A C 1
ATOM 3701 O O . ASP A 1 484 ? -7.921 6.126 12.044 1.00 94.81 484 ASP A O 1
ATOM 3705 N N . VAL A 1 485 ? -6.644 4.493 12.919 1.00 92.38 485 VAL A N 1
ATOM 3706 C CA . VAL A 1 485 ? -7.256 3.381 12.177 1.00 92.38 485 VAL A CA 1
ATOM 3707 C C . VAL A 1 485 ? -8.727 3.219 12.546 1.00 92.38 485 VAL A C 1
ATOM 3709 O O . VAL A 1 485 ? -9.532 2.914 11.673 1.00 92.38 485 VAL A O 1
ATOM 3712 N N . ASP A 1 486 ? -9.110 3.480 13.796 1.00 86.81 486 ASP A N 1
ATOM 3713 C CA . ASP A 1 486 ? -10.506 3.385 14.228 1.00 86.81 486 ASP A CA 1
ATOM 3714 C C . ASP A 1 486 ? -11.402 4.326 13.405 1.00 86.81 486 ASP A C 1
ATOM 3716 O O . ASP A 1 486 ? -12.432 3.887 12.892 1.00 86.81 486 ASP A O 1
ATOM 3720 N N . LYS A 1 487 ? -10.978 5.576 13.157 1.00 90.81 487 LYS A N 1
ATOM 3721 C CA . LYS A 1 487 ? -11.704 6.480 12.244 1.00 90.81 487 LYS A CA 1
ATOM 3722 C C . LYS A 1 487 ? -11.756 5.974 10.806 1.00 90.81 487 LYS A C 1
ATOM 3724 O O . LYS A 1 487 ? -12.760 6.182 10.130 1.00 90.81 487 LYS A O 1
ATOM 3729 N N . ILE A 1 488 ? -10.699 5.326 10.317 1.00 94.38 488 ILE A N 1
ATOM 3730 C CA . ILE A 1 488 ? -10.700 4.716 8.977 1.00 94.38 488 ILE A CA 1
ATOM 3731 C C . ILE A 1 488 ? -11.735 3.583 8.910 1.00 94.38 488 ILE A C 1
ATOM 3733 O O . ILE A 1 488 ? -12.513 3.509 7.958 1.00 94.38 488 ILE A O 1
ATOM 3737 N N . MET A 1 489 ? -11.802 2.743 9.943 1.00 89.12 489 MET A N 1
ATOM 3738 C CA . MET A 1 489 ? -12.793 1.671 10.050 1.00 89.12 489 MET A CA 1
ATOM 3739 C C . MET A 1 489 ? -14.221 2.226 10.161 1.00 89.12 489 MET A C 1
ATOM 3741 O O . MET A 1 489 ? -15.136 1.690 9.536 1.00 89.12 489 MET A O 1
ATOM 3745 N N . GLU A 1 490 ? -14.422 3.339 10.875 1.00 87.44 490 GLU A N 1
ATOM 3746 C CA . GLU A 1 490 ? -15.703 4.060 10.911 1.00 87.44 490 GLU A CA 1
ATOM 3747 C C . GLU A 1 490 ? -16.115 4.587 9.528 1.00 87.44 490 GLU A C 1
ATOM 3749 O O . GLU A 1 490 ? -17.283 4.466 9.155 1.00 87.44 490 GLU A O 1
ATOM 3754 N N . MET A 1 491 ? -15.174 5.127 8.739 1.00 90.56 491 MET A N 1
ATOM 3755 C CA . MET A 1 491 ? -15.433 5.578 7.361 1.00 90.56 491 MET A CA 1
ATOM 3756 C C . MET A 1 491 ? -15.859 4.428 6.443 1.00 90.56 491 MET A C 1
ATOM 3758 O O . MET A 1 491 ? -16.695 4.622 5.564 1.00 90.56 491 MET A O 1
ATOM 3762 N N . LEU A 1 492 ? -15.312 3.232 6.664 1.00 88.06 492 LEU A N 1
ATOM 3763 C CA . LEU A 1 492 ? -15.709 2.002 5.977 1.00 88.06 492 LEU A CA 1
ATOM 3764 C C . LEU A 1 492 ? -17.017 1.399 6.526 1.00 88.06 492 LEU A C 1
ATOM 3766 O O . LEU A 1 492 ? -17.447 0.340 6.070 1.00 88.06 492 LEU A O 1
ATOM 3770 N N . GLU A 1 493 ? -17.668 2.075 7.480 1.00 79.56 493 GLU A N 1
ATOM 3771 C CA . GLU A 1 493 ? -18.858 1.617 8.205 1.00 79.56 493 GLU A CA 1
ATOM 3772 C C . GLU A 1 493 ? -18.673 0.246 8.868 1.00 79.56 493 GLU A C 1
ATOM 3774 O O . GLU A 1 493 ? -19.636 -0.498 9.094 1.00 79.56 493 GLU A O 1
ATOM 3779 N N . VAL A 1 494 ? -17.432 -0.087 9.230 1.00 57.12 494 VAL A N 1
ATOM 3780 C CA . VAL A 1 494 ? -17.138 -1.300 9.979 1.00 57.12 494 VAL A CA 1
ATOM 3781 C C . VAL A 1 494 ? -17.616 -1.105 11.406 1.00 57.12 494 VAL A C 1
ATOM 3783 O O . VAL A 1 494 ? -16.951 -0.511 12.254 1.00 57.12 494 VAL A O 1
ATOM 3786 N N . ARG A 1 495 ? -18.796 -1.643 11.708 1.00 48.91 495 ARG A N 1
ATOM 3787 C CA . ARG A 1 495 ? -19.193 -1.861 13.095 1.00 48.91 495 ARG A CA 1
ATOM 3788 C C . ARG A 1 495 ? -18.324 -3.000 13.614 1.00 48.91 495 ARG A C 1
ATOM 3790 O O . ARG A 1 495 ? -18.628 -4.151 13.314 1.00 48.91 495 ARG A O 1
ATOM 3797 N N . ARG A 1 496 ? -17.261 -2.703 14.380 1.00 47.31 496 ARG A N 1
ATOM 3798 C CA . ARG A 1 496 ? -16.596 -3.732 15.198 1.00 47.31 496 ARG A CA 1
ATOM 3799 C C . ARG A 1 496 ? -17.699 -4.428 16.000 1.00 47.31 496 ARG A C 1
ATOM 3801 O O . ARG A 1 496 ? -18.318 -3.812 16.870 1.00 47.31 496 ARG A O 1
ATOM 3808 N N . LEU A 1 497 ? -18.019 -5.666 15.623 1.00 43.47 497 LEU A N 1
ATOM 3809 C CA . LEU A 1 497 ? -18.948 -6.505 16.370 1.00 43.47 497 LEU A CA 1
ATOM 3810 C C . LEU A 1 497 ? -18.422 -6.587 17.803 1.00 43.47 497 LEU A C 1
ATOM 3812 O O . LEU A 1 497 ? -17.214 -6.682 18.005 1.00 43.47 497 LEU A O 1
ATOM 3816 N N . ALA A 1 498 ? -19.324 -6.504 18.782 1.00 53.53 498 ALA A N 1
ATOM 3817 C CA . ALA A 1 498 ? -18.974 -6.536 20.194 1.00 53.53 498 ALA A CA 1
ATOM 3818 C C . ALA A 1 498 ? -18.001 -7.692 20.475 1.00 53.53 498 ALA A C 1
ATOM 3820 O O . ALA A 1 498 ? -18.363 -8.863 20.323 1.00 53.53 498 ALA A O 1
ATOM 3821 N N . ASN A 1 499 ? -16.773 -7.372 20.877 1.00 69.31 499 ASN A N 1
ATOM 3822 C CA . ASN A 1 499 ? -15.773 -8.357 21.256 1.00 69.31 499 ASN A CA 1
ATOM 3823 C C . ASN A 1 499 ? -16.062 -8.833 22.688 1.00 69.31 499 ASN A C 1
ATOM 3825 O O . ASN A 1 499 ? -15.325 -8.575 23.639 1.00 69.31 499 ASN A O 1
ATOM 3829 N N . TRP A 1 500 ? -17.196 -9.521 22.844 1.00 79.81 500 TRP A N 1
ATOM 3830 C CA . TRP A 1 500 ? -17.653 -10.080 24.117 1.00 79.81 500 TRP A CA 1
ATOM 3831 C C . TRP A 1 500 ? -16.628 -11.047 24.722 1.00 79.81 500 TRP A C 1
ATOM 3833 O O . TRP A 1 500 ? -16.601 -11.225 25.935 1.00 79.81 500 TRP A O 1
ATOM 3843 N N . LYS A 1 501 ? -15.761 -11.638 23.886 1.00 83.12 501 LYS A N 1
ATOM 3844 C CA . LYS A 1 501 ? -14.663 -12.509 24.310 1.00 83.12 501 LYS A CA 1
ATOM 3845 C C . LYS A 1 501 ? -13.614 -11.750 25.114 1.00 83.12 501 LYS A C 1
ATOM 3847 O O . LYS A 1 501 ? -13.228 -12.243 26.166 1.00 83.12 501 LYS A O 1
ATOM 3852 N N . SER A 1 502 ? -13.198 -10.563 24.668 1.00 83.50 502 SER A N 1
ATOM 3853 C CA . SER A 1 502 ? -12.263 -9.725 25.435 1.00 83.50 502 SER A CA 1
ATOM 3854 C C . SER A 1 502 ? -12.896 -9.207 26.726 1.00 83.50 502 SER A C 1
ATOM 3856 O O . SER A 1 502 ? -12.237 -9.209 27.759 1.00 83.50 502 SER A O 1
ATOM 3858 N N . ALA A 1 503 ? -14.188 -8.857 26.706 1.00 88.25 503 ALA A N 1
ATOM 3859 C CA . ALA A 1 503 ? -14.912 -8.494 27.926 1.00 88.25 503 ALA A CA 1
ATOM 3860 C C . ALA A 1 503 ? -14.949 -9.653 28.943 1.00 88.25 503 ALA A C 1
ATOM 3862 O O . ALA A 1 503 ? -14.687 -9.449 30.124 1.00 88.25 503 ALA A O 1
ATOM 3863 N N . LEU A 1 504 ? -15.216 -10.878 28.478 1.00 89.00 504 LEU A N 1
ATOM 3864 C CA . LEU A 1 504 ? -15.239 -12.071 29.324 1.00 89.00 504 LEU A CA 1
ATOM 3865 C C . LEU A 1 504 ? -13.842 -12.443 29.849 1.00 89.00 504 LEU A C 1
ATOM 3867 O O . LEU A 1 504 ? -13.713 -12.788 31.019 1.00 89.00 504 LEU A O 1
ATOM 3871 N N . ALA A 1 505 ? -12.806 -12.341 29.011 1.00 88.44 505 ALA A N 1
ATOM 3872 C CA . ALA A 1 505 ? -11.417 -12.609 29.393 1.00 88.44 505 ALA A CA 1
ATOM 3873 C C . ALA A 1 505 ? -10.868 -11.590 30.402 1.00 88.44 505 ALA A C 1
ATOM 3875 O O . ALA A 1 505 ? -10.018 -11.931 31.215 1.00 88.44 505 ALA A O 1
ATOM 3876 N N . PHE A 1 506 ? -11.336 -10.340 30.343 1.00 89.12 506 PHE A N 1
ATOM 3877 C CA . PHE A 1 506 ? -10.927 -9.303 31.286 1.00 89.12 506 PHE A CA 1
ATOM 3878 C C . PHE A 1 506 ? -11.595 -9.459 32.655 1.00 89.12 506 PHE A C 1
ATOM 3880 O O . PHE A 1 506 ? -10.943 -9.276 33.677 1.00 89.12 506 PHE A O 1
ATOM 3887 N N . LEU A 1 507 ? -12.893 -9.778 32.674 1.00 90.50 507 LEU A N 1
ATOM 3888 C CA . LEU A 1 507 ? -13.677 -9.848 33.908 1.00 90.50 507 LEU A CA 1
ATOM 3889 C C . LEU A 1 507 ? -13.567 -11.195 34.629 1.00 90.50 507 LEU A C 1
ATOM 3891 O O . LEU A 1 507 ? -13.879 -11.269 35.810 1.00 90.50 507 LEU A O 1
ATOM 3895 N N . THR A 1 508 ? -13.163 -12.272 33.945 1.00 91.81 508 THR A N 1
ATOM 3896 C CA . THR A 1 508 ? -13.239 -13.631 34.505 1.00 91.81 508 THR A CA 1
ATOM 3897 C C . THR A 1 508 ? -11.987 -14.464 34.260 1.00 91.81 508 THR A C 1
ATOM 3899 O O . THR A 1 508 ? -11.261 -14.257 33.293 1.00 91.81 508 THR A O 1
ATOM 3902 N N . ILE A 1 509 ? -11.790 -15.497 35.083 1.00 91.25 509 ILE A N 1
ATOM 3903 C CA . ILE A 1 509 ? -10.756 -16.528 34.879 1.00 91.25 509 ILE A CA 1
ATOM 3904 C C . ILE A 1 509 ? -11.126 -17.554 33.798 1.00 91.25 509 ILE A C 1
ATOM 3906 O O . ILE A 1 509 ? -10.387 -18.516 33.574 1.00 91.25 509 ILE A O 1
ATOM 3910 N N . ILE A 1 510 ? -12.291 -17.412 33.155 1.00 86.81 510 ILE A N 1
ATOM 3911 C CA . ILE A 1 510 ? -12.756 -18.359 32.143 1.00 86.81 510 ILE A CA 1
ATOM 3912 C C . ILE A 1 510 ? -11.816 -18.259 30.933 1.00 86.81 510 ILE A C 1
ATOM 3914 O O . ILE A 1 510 ? -11.673 -17.180 30.358 1.00 86.81 510 ILE A O 1
ATOM 3918 N N . PRO A 1 511 ? -11.179 -19.363 30.501 1.00 80.06 511 PRO A N 1
ATOM 3919 C CA . PRO A 1 511 ? -10.212 -19.314 29.415 1.00 80.06 511 PRO A CA 1
ATOM 3920 C C . PRO A 1 511 ? -10.917 -19.033 28.084 1.00 80.06 511 PRO A C 1
ATOM 3922 O O . PRO A 1 511 ? -11.630 -19.881 27.543 1.00 80.06 511 PRO A O 1
ATOM 3925 N N . VAL A 1 512 ? -10.676 -17.847 27.527 1.00 80.06 512 VAL A N 1
ATOM 3926 C CA . VAL A 1 512 ? -11.148 -17.443 26.199 1.00 80.06 512 VAL A CA 1
ATOM 3927 C C . VAL A 1 512 ? -9.938 -17.128 25.326 1.00 80.06 512 VAL A C 1
ATOM 3929 O O . VAL A 1 512 ? -9.022 -16.431 25.750 1.00 80.06 512 VAL A O 1
ATOM 3932 N N . LYS A 1 513 ? -9.915 -17.627 24.084 1.00 66.06 513 LYS A N 1
ATOM 3933 C CA . LYS A 1 513 ? -8.907 -17.204 23.101 1.00 66.06 513 LYS A CA 1
ATOM 3934 C C . LYS A 1 513 ? -9.195 -15.756 22.686 1.00 66.06 513 LYS A C 1
ATOM 3936 O O . LYS A 1 513 ? -10.101 -15.536 21.881 1.00 66.06 513 LYS A O 1
ATOM 3941 N N . SER A 1 514 ? -8.443 -14.803 23.229 1.00 57.47 514 SER A N 1
ATOM 3942 C CA . SER A 1 514 ? -8.344 -13.429 22.723 1.00 57.47 514 SER A CA 1
ATOM 3943 C C . SER A 1 514 ? -6.883 -13.117 22.415 1.00 57.47 514 SER A C 1
ATOM 3945 O O . SER A 1 514 ? -6.028 -13.365 23.261 1.00 57.47 514 SER A O 1
ATOM 3947 N N . GLU A 1 515 ? -6.607 -12.596 21.220 1.00 52.84 515 GLU A N 1
ATOM 3948 C CA . GLU A 1 515 ? -5.245 -12.243 20.795 1.00 52.84 515 GLU A CA 1
ATOM 3949 C C . GLU A 1 515 ? -4.735 -10.991 21.529 1.00 52.84 515 GLU A C 1
ATOM 3951 O O . GLU A 1 515 ? -3.573 -10.964 21.918 1.00 52.84 515 GLU A O 1
ATOM 3956 N N . GLU A 1 516 ? -5.622 -10.033 21.847 1.00 65.00 516 GLU A N 1
ATOM 3957 C CA . GLU A 1 516 ? -5.353 -8.863 22.700 1.00 65.00 516 GLU A CA 1
ATOM 3958 C C . GLU A 1 516 ? -6.604 -8.446 23.516 1.00 65.00 516 GLU A C 1
ATOM 3960 O O . GLU A 1 516 ? -7.751 -8.729 23.140 1.00 65.00 516 GLU A O 1
ATOM 3965 N N . LEU A 1 517 ? -6.397 -7.786 24.667 1.00 72.31 517 LEU A N 1
ATOM 3966 C CA . LEU A 1 517 ? -7.477 -7.242 25.504 1.00 72.31 517 LEU A CA 1
ATOM 3967 C C . LEU A 1 517 ? -8.024 -5.940 24.891 1.00 72.31 517 LEU A C 1
ATOM 3969 O O . LEU A 1 517 ? -7.363 -4.907 24.922 1.00 72.31 517 LEU A O 1
ATOM 3973 N N . ASP A 1 518 ? -9.254 -5.988 24.372 1.00 80.94 518 ASP A N 1
ATOM 3974 C CA . ASP A 1 518 ? -9.990 -4.835 23.842 1.00 80.94 518 ASP A CA 1
ATOM 3975 C C . ASP A 1 518 ? -11.093 -4.378 24.815 1.00 80.94 518 ASP A C 1
ATOM 3977 O O . ASP A 1 518 ? -12.042 -5.113 25.103 1.00 80.94 518 ASP A O 1
ATOM 3981 N N . PHE A 1 519 ? -11.000 -3.129 25.278 1.00 88.12 519 PHE A N 1
ATOM 3982 C CA . PHE A 1 519 ? -11.959 -2.508 26.197 1.00 88.12 519 PHE A CA 1
ATOM 3983 C C . PHE A 1 519 ? -13.169 -1.871 25.502 1.00 88.12 519 PHE A C 1
ATOM 3985 O O . PHE A 1 519 ? -14.073 -1.373 26.172 1.00 88.12 519 PHE A O 1
ATOM 3992 N N . SER A 1 520 ? -13.234 -1.872 24.167 1.00 83.38 520 SER A N 1
ATOM 3993 C CA . SER A 1 520 ? -14.291 -1.212 23.389 1.00 83.38 520 SER A CA 1
ATOM 3994 C C . SER A 1 520 ? -15.706 -1.732 23.679 1.00 83.38 520 SER A C 1
ATOM 3996 O O . SER A 1 520 ? -16.693 -1.035 23.423 1.00 83.38 520 SER A O 1
ATOM 3998 N N . SER A 1 521 ? -15.796 -2.943 24.235 1.00 88.62 521 SER A N 1
ATOM 3999 C CA . SER A 1 521 ? -17.034 -3.647 24.577 1.00 88.62 521 SER A CA 1
ATOM 4000 C C . SER A 1 521 ? -17.432 -3.510 26.053 1.00 88.62 521 SER A C 1
ATOM 4002 O O . SER A 1 521 ? -18.243 -4.298 26.539 1.00 88.62 521 SER A O 1
ATOM 4004 N N . PHE A 1 522 ? -16.916 -2.498 26.767 1.00 92.38 522 PHE A N 1
ATOM 4005 C CA . PHE A 1 522 ? -17.219 -2.259 28.189 1.00 92.38 522 PHE A CA 1
ATOM 4006 C C . PHE A 1 522 ? -18.716 -2.155 28.508 1.00 92.38 522 PHE A C 1
ATOM 4008 O O . PHE A 1 522 ? -19.139 -2.439 29.623 1.00 92.38 522 PHE A O 1
ATOM 4015 N N . TYR A 1 523 ? -19.548 -1.773 27.534 1.00 93.12 523 TYR A N 1
ATOM 4016 C CA . TYR A 1 523 ? -20.996 -1.696 27.720 1.00 93.12 523 TYR A CA 1
ATOM 4017 C C . TYR A 1 523 ? -21.641 -3.062 28.007 1.00 93.12 523 TYR A C 1
ATOM 4019 O O . TYR A 1 523 ? -22.754 -3.103 28.519 1.00 93.12 523 TYR A O 1
ATOM 4027 N N . LEU A 1 524 ? -20.952 -4.172 27.716 1.00 93.75 524 LEU A N 1
ATOM 4028 C CA . LEU A 1 524 ? -21.390 -5.525 28.065 1.00 93.75 524 LEU A CA 1
ATOM 4029 C C . LEU A 1 524 ? -21.068 -5.922 29.513 1.00 93.75 524 LEU A C 1
ATOM 4031 O O . LEU A 1 524 ? -21.611 -6.920 29.981 1.00 93.75 524 LEU A O 1
ATOM 4035 N N . TYR A 1 525 ? -20.212 -5.179 30.223 1.00 95.38 525 TYR A N 1
ATOM 4036 C CA . TYR A 1 525 ? -19.720 -5.580 31.547 1.00 95.38 525 TYR A CA 1
ATOM 4037 C C . TYR A 1 525 ? -20.858 -5.791 32.560 1.00 95.38 525 TYR A C 1
ATOM 4039 O O . TYR A 1 525 ? -20.889 -6.863 33.166 1.00 95.38 525 TYR A O 1
ATOM 4047 N N . PRO A 1 526 ? -21.873 -4.901 32.664 1.00 96.38 526 PRO A N 1
ATOM 4048 C CA . PRO A 1 526 ? -23.000 -5.125 33.573 1.00 96.38 526 PRO A CA 1
ATOM 4049 C C . PRO A 1 526 ? -23.788 -6.406 33.287 1.00 96.38 526 PRO A C 1
ATOM 4051 O O . PRO A 1 526 ? -24.310 -7.033 34.208 1.00 96.38 526 PRO A O 1
ATOM 4054 N N . LEU A 1 527 ? -23.875 -6.813 32.016 1.00 95.56 527 LEU A N 1
ATOM 4055 C CA . LEU A 1 527 ? -24.559 -8.044 31.628 1.00 95.56 527 LEU A CA 1
ATOM 4056 C C . LEU A 1 527 ? -23.747 -9.285 32.016 1.00 95.56 527 LEU A C 1
ATOM 4058 O O . LEU A 1 527 ? -24.330 -10.258 32.488 1.00 95.56 527 LEU A O 1
ATOM 4062 N N . ILE A 1 528 ? -22.426 -9.251 31.813 1.00 95.06 528 ILE A N 1
ATOM 4063 C CA . ILE A 1 528 ? -21.517 -10.353 32.160 1.00 95.06 528 ILE A CA 1
ATOM 4064 C C . ILE A 1 528 ? -21.502 -10.548 33.679 1.00 95.06 528 ILE A C 1
ATOM 4066 O O . ILE A 1 528 ? -21.831 -11.635 34.148 1.00 95.06 528 ILE A O 1
ATOM 4070 N N . GLU A 1 529 ? -21.241 -9.482 34.437 1.00 96.12 529 GLU A N 1
ATOM 4071 C CA . GLU A 1 529 ? -21.218 -9.485 35.908 1.00 96.12 529 GLU A CA 1
ATOM 4072 C C . GLU A 1 529 ? -22.566 -9.903 36.508 1.00 96.12 529 GLU A C 1
ATOM 4074 O O . GLU A 1 529 ? -22.648 -10.755 37.394 1.00 96.12 529 GLU A O 1
ATOM 4079 N N . GLY A 1 530 ? -23.672 -9.374 35.974 1.00 95.81 530 GLY A N 1
ATOM 4080 C CA . GLY A 1 530 ? -25.002 -9.808 36.390 1.00 95.81 530 GLY A CA 1
ATOM 4081 C C . GLY A 1 530 ? -25.299 -11.270 36.043 1.00 95.81 530 GLY A C 1
ATOM 4082 O O . GLY A 1 530 ? -25.991 -11.953 36.798 1.00 95.81 530 GLY A O 1
ATOM 4083 N N . GLY A 1 531 ? -24.755 -11.775 34.933 1.00 95.06 531 GLY A N 1
ATOM 4084 C CA . GLY A 1 531 ? -24.823 -13.182 34.545 1.00 95.06 531 GLY A CA 1
ATOM 4085 C C . GLY A 1 531 ? -24.063 -14.100 35.504 1.00 95.06 531 GLY A C 1
ATOM 4086 O O . GLY A 1 531 ? -24.601 -15.139 35.891 1.00 95.06 531 GLY A O 1
ATOM 4087 N N . ILE A 1 532 ? -22.867 -13.696 35.946 1.00 95.19 532 ILE A N 1
ATOM 4088 C CA . ILE A 1 532 ? -22.089 -14.394 36.984 1.00 95.19 532 ILE A CA 1
ATOM 4089 C C . ILE A 1 532 ? -22.890 -14.428 38.288 1.00 95.19 532 ILE A C 1
ATOM 4091 O O . ILE A 1 532 ? -23.112 -15.502 38.850 1.00 95.19 532 ILE A O 1
ATOM 4095 N N . GLY A 1 533 ? -23.424 -13.283 38.722 1.00 94.94 533 GLY A N 1
ATOM 4096 C CA . GLY A 1 533 ? -24.266 -13.206 39.915 1.00 94.94 533 GLY A CA 1
ATOM 4097 C C . GLY A 1 533 ? -25.527 -14.077 39.828 1.00 94.94 533 GLY A C 1
ATOM 4098 O O . GLY A 1 533 ? -25.917 -14.704 40.815 1.00 94.94 533 GLY A O 1
ATOM 4099 N N . LEU A 1 534 ? -26.147 -14.175 38.646 1.00 93.69 534 LEU A N 1
ATOM 4100 C CA . LEU A 1 534 ? -27.309 -15.036 38.407 1.00 93.69 534 LEU A CA 1
ATOM 4101 C C . LEU A 1 534 ? -26.947 -16.525 38.441 1.00 93.69 534 LEU A C 1
ATOM 4103 O O . LEU A 1 534 ? -27.688 -17.314 39.024 1.00 93.69 534 LEU A O 1
ATOM 4107 N N . ALA A 1 535 ? -25.819 -16.917 37.847 1.00 93.19 535 ALA A N 1
ATOM 4108 C CA . ALA A 1 535 ? -25.333 -18.294 37.899 1.00 93.19 535 ALA A CA 1
ATOM 4109 C C . ALA A 1 535 ? -25.009 -18.708 39.344 1.00 93.19 535 ALA A C 1
ATOM 4111 O O . ALA A 1 535 ? -25.419 -19.779 39.798 1.00 93.19 535 ALA A O 1
ATOM 4112 N N . SER A 1 536 ? -24.365 -17.818 40.099 1.00 93.75 536 SER A N 1
ATOM 4113 C CA . SER A 1 536 ? -24.043 -18.017 41.512 1.00 93.75 536 SER A CA 1
ATOM 4114 C C . SER A 1 536 ? -25.283 -18.094 42.412 1.00 93.75 536 SER A C 1
ATOM 4116 O O . SER A 1 536 ? -25.259 -18.775 43.436 1.00 93.75 536 SER A O 1
ATOM 4118 N N . ALA A 1 537 ? -26.419 -17.513 42.011 1.00 89.69 537 ALA A N 1
ATOM 4119 C CA . ALA A 1 537 ? -27.675 -17.631 42.753 1.00 89.69 537 ALA A CA 1
ATOM 4120 C C . ALA A 1 537 ? -28.221 -19.073 42.845 1.00 89.69 537 ALA A C 1
ATOM 4122 O O . ALA A 1 537 ? -29.141 -19.330 43.628 1.00 89.69 537 ALA A O 1
ATOM 4123 N N . ALA A 1 538 ? -27.650 -20.032 42.101 1.00 92.06 538 ALA A N 1
ATOM 4124 C CA . ALA A 1 538 ? -28.019 -21.444 42.165 1.00 92.06 538 ALA A CA 1
ATOM 4125 C C . ALA A 1 538 ? -27.930 -22.041 43.584 1.00 92.06 538 ALA A C 1
ATOM 4127 O O . ALA A 1 538 ? -28.702 -22.940 43.914 1.00 92.06 538 ALA A O 1
ATOM 4128 N N . PHE A 1 539 ? -27.072 -21.513 44.465 1.00 93.94 539 PHE A N 1
ATOM 4129 C CA . PHE A 1 539 ? -26.986 -21.971 45.861 1.00 93.94 539 PHE A CA 1
ATOM 4130 C C . PHE A 1 539 ? -28.240 -21.671 46.698 1.00 93.94 539 PHE A C 1
ATOM 4132 O O . PHE A 1 539 ? -28.434 -22.285 47.746 1.00 93.94 539 PHE A O 1
ATOM 4139 N N . PHE A 1 540 ? -29.122 -20.777 46.239 1.00 90.81 540 PHE A N 1
ATOM 4140 C CA . PHE A 1 540 ? -30.409 -20.496 46.883 1.00 90.81 540 PHE A CA 1
ATOM 4141 C C . PHE A 1 540 ? -31.540 -21.439 46.443 1.00 90.81 540 PHE A C 1
ATOM 4143 O O . PHE A 1 540 ? -32.681 -21.264 46.882 1.00 90.81 540 PHE A O 1
ATOM 4150 N N . LEU A 1 541 ? -31.266 -22.424 45.579 1.00 89.88 541 LEU A N 1
ATOM 4151 C CA . LEU A 1 541 ? -32.289 -23.350 45.098 1.00 89.88 541 LEU A CA 1
ATOM 4152 C C . LEU A 1 541 ? -32.826 -24.213 46.254 1.00 89.88 541 LEU A C 1
ATOM 4154 O O . LEU A 1 541 ? -32.036 -24.869 46.940 1.00 89.88 541 LEU A O 1
ATOM 4158 N N . PRO A 1 542 ? -34.159 -24.265 46.472 1.00 87.19 542 PRO A N 1
ATOM 4159 C CA . PRO A 1 542 ? -34.737 -24.927 47.644 1.00 87.19 542 PRO A CA 1
ATOM 4160 C C . PRO A 1 542 ? -34.328 -26.395 47.819 1.00 87.19 542 PRO A C 1
ATOM 4162 O O . PRO A 1 542 ? -34.191 -26.858 48.948 1.00 87.19 542 PRO A O 1
ATOM 4165 N N . TRP A 1 543 ? -34.093 -27.127 46.723 1.00 90.56 543 TRP A N 1
ATOM 4166 C CA . TRP A 1 543 ? -33.715 -28.545 46.766 1.00 90.56 543 TRP A CA 1
ATOM 4167 C C . TRP A 1 543 ? -32.301 -28.802 47.301 1.00 90.56 543 TRP A C 1
ATOM 4169 O O . TRP A 1 543 ? -31.989 -29.938 47.643 1.00 90.56 543 TRP A O 1
ATOM 4179 N N . LEU A 1 544 ? -31.442 -27.779 47.379 1.00 90.69 544 LEU A N 1
ATOM 4180 C CA . LEU A 1 544 ? -30.112 -27.911 47.980 1.00 90.69 544 LEU A CA 1
ATOM 4181 C C . LEU A 1 544 ? -30.171 -27.929 49.515 1.00 90.69 544 LEU A C 1
ATOM 4183 O O . LEU A 1 544 ? -29.213 -28.356 50.151 1.00 90.69 544 LEU A O 1
ATOM 4187 N N . GLY A 1 545 ? -31.273 -27.462 50.120 1.00 91.69 545 GLY A N 1
ATOM 4188 C CA . GLY A 1 545 ? -31.478 -27.499 51.572 1.00 91.69 545 GLY A CA 1
ATOM 4189 C C . GLY A 1 545 ? -30.469 -26.682 52.394 1.00 91.69 545 GLY A C 1
ATOM 4190 O O . GLY A 1 545 ? -30.334 -26.913 53.595 1.00 91.69 545 GLY A O 1
ATOM 4191 N N . LEU A 1 546 ? -29.744 -25.746 51.773 1.00 94.12 546 LEU A N 1
ATOM 4192 C CA . LEU A 1 546 ? -28.699 -24.963 52.435 1.00 94.12 546 LEU A CA 1
ATOM 4193 C C . LEU A 1 546 ? -29.295 -23.870 53.343 1.00 94.12 546 LEU A C 1
ATOM 4195 O O . LEU A 1 546 ? -30.229 -23.171 52.934 1.00 94.12 546 LEU A O 1
ATOM 4199 N N . PRO A 1 547 ? -28.733 -23.634 54.546 1.00 96.25 547 PRO A N 1
ATOM 4200 C CA . PRO A 1 547 ? -29.055 -22.443 55.325 1.00 96.25 547 PRO A CA 1
ATOM 4201 C C . PRO A 1 547 ? -28.766 -21.174 54.514 1.00 96.25 547 PRO A C 1
ATOM 4203 O O . PRO A 1 547 ? -27.734 -21.089 53.851 1.00 96.25 547 PRO A O 1
ATOM 4206 N N . ARG A 1 548 ? -29.630 -20.153 54.602 1.00 93.94 548 ARG A N 1
ATOM 4207 C CA . ARG A 1 548 ? -29.514 -18.936 53.769 1.00 93.94 548 ARG A CA 1
ATOM 4208 C C . ARG A 1 548 ? -28.161 -18.232 53.884 1.00 93.94 548 ARG A C 1
ATOM 4210 O O . ARG A 1 548 ? -27.667 -17.716 52.890 1.00 93.94 548 ARG A O 1
ATOM 4217 N N . LEU A 1 549 ? -27.555 -18.231 55.073 1.00 96.12 549 LEU A N 1
ATOM 4218 C CA . LEU A 1 549 ? -26.223 -17.657 55.283 1.00 96.12 549 LEU A CA 1
ATOM 4219 C C . LEU A 1 549 ? -25.132 -18.449 54.545 1.00 96.12 549 LEU A C 1
ATOM 4221 O O . LEU A 1 549 ? -24.242 -17.855 53.948 1.00 96.12 549 LEU A O 1
ATOM 4225 N N . VAL A 1 550 ? -25.231 -19.781 54.545 1.00 96.56 550 VAL A N 1
ATOM 4226 C CA . VAL A 1 550 ? -24.304 -20.664 53.821 1.00 96.56 550 VAL A CA 1
ATOM 4227 C C . VAL A 1 550 ? -24.485 -20.492 52.314 1.00 96.56 550 VAL A C 1
ATOM 4229 O O . VAL A 1 550 ? -23.501 -20.342 51.600 1.00 96.56 550 VAL A O 1
ATOM 4232 N N . ALA A 1 551 ? -25.732 -20.435 51.837 1.00 95.81 551 ALA A N 1
ATOM 4233 C CA . ALA A 1 551 ? -26.033 -20.160 50.434 1.00 95.81 551 ALA A CA 1
ATOM 4234 C C . ALA A 1 551 ? -25.476 -18.798 49.981 1.00 95.81 551 ALA A C 1
ATOM 4236 O O . ALA A 1 551 ? -24.862 -18.717 48.922 1.00 95.81 551 ALA A O 1
ATOM 4237 N N . ALA A 1 552 ? -25.619 -17.751 50.802 1.00 96.75 552 ALA A N 1
ATOM 4238 C CA . ALA A 1 552 ? -25.063 -16.427 50.525 1.00 96.75 552 ALA A CA 1
ATOM 4239 C C . ALA A 1 552 ? -23.529 -16.440 50.443 1.00 96.75 552 ALA A C 1
ATOM 4241 O O . ALA A 1 552 ? -22.966 -15.895 49.497 1.00 96.75 552 ALA A O 1
ATOM 4242 N N . ALA A 1 553 ? -22.859 -17.091 51.399 1.00 97.00 553 ALA A N 1
ATOM 4243 C CA . ALA A 1 553 ? -21.403 -17.198 51.409 1.00 97.00 553 ALA A CA 1
ATOM 4244 C C . ALA A 1 553 ? -20.873 -17.967 50.186 1.00 97.00 553 ALA A C 1
ATOM 4246 O O . ALA A 1 553 ? -19.943 -17.504 49.535 1.00 97.00 553 ALA A O 1
ATOM 4247 N N . LEU A 1 554 ? -21.491 -19.103 49.837 1.00 97.25 554 LEU A N 1
ATOM 4248 C CA . LEU A 1 554 ? -21.105 -19.898 48.664 1.00 97.25 554 LEU A CA 1
ATOM 4249 C C . LEU A 1 554 ? -21.392 -19.173 47.345 1.00 97.25 554 LEU A C 1
ATOM 4251 O O . LEU A 1 554 ? -20.578 -19.235 46.427 1.00 97.25 554 LEU A O 1
ATOM 4255 N N . SER A 1 555 ? -22.517 -18.461 47.261 1.00 96.38 555 SER A N 1
ATOM 4256 C CA . SER A 1 555 ? -22.873 -17.645 46.099 1.00 96.38 555 SER A CA 1
ATOM 4257 C C . SER A 1 555 ? -21.846 -16.537 45.864 1.00 96.38 555 SER A C 1
ATOM 4259 O O . SER A 1 555 ? -21.372 -16.384 44.743 1.00 96.38 555 SER A O 1
ATOM 4261 N N . LEU A 1 556 ? -21.472 -15.789 46.908 1.00 96.75 556 LEU A N 1
ATOM 4262 C CA . LEU A 1 556 ? -20.459 -14.740 46.792 1.00 96.75 556 LEU A CA 1
ATOM 4263 C C . LEU A 1 556 ? -19.085 -15.331 46.454 1.00 96.75 556 LEU A C 1
ATOM 4265 O O . LEU A 1 556 ? -18.459 -14.897 45.498 1.00 96.75 556 LEU A O 1
ATOM 4269 N N . ALA A 1 557 ? -18.656 -16.373 47.174 1.00 96.38 557 ALA A N 1
ATOM 4270 C CA . ALA A 1 557 ? -17.368 -17.022 46.934 1.00 96.38 557 ALA A CA 1
ATOM 4271 C C . ALA A 1 557 ? -17.243 -17.576 45.506 1.00 96.38 557 ALA A C 1
ATOM 4273 O O . ALA A 1 557 ? -16.168 -17.529 44.921 1.00 96.38 557 ALA A O 1
ATOM 4274 N N . THR A 1 558 ? -18.335 -18.088 44.931 1.00 96.31 558 THR A N 1
ATOM 4275 C CA . THR A 1 558 ? -18.340 -18.585 43.548 1.00 96.31 558 THR A CA 1
ATOM 4276 C C . THR A 1 558 ? -18.214 -17.449 42.539 1.00 96.31 558 THR A C 1
ATOM 4278 O O . THR A 1 558 ? -17.466 -17.599 41.578 1.00 96.31 558 THR A O 1
ATOM 4281 N N . ALA A 1 559 ? -18.900 -16.322 42.759 1.00 96.12 559 ALA A N 1
ATOM 4282 C CA . ALA A 1 559 ? -18.756 -15.142 41.905 1.00 96.12 559 ALA A CA 1
ATOM 4283 C C . ALA A 1 559 ? -17.306 -14.626 41.925 1.00 96.12 559 ALA A C 1
ATOM 4285 O O . ALA A 1 559 ? -16.674 -14.569 40.877 1.00 96.12 559 ALA A O 1
ATOM 4286 N N . GLU A 1 560 ? -16.737 -14.433 43.117 1.00 96.06 560 GLU A N 1
ATOM 4287 C CA . GLU A 1 560 ? -15.341 -14.008 43.316 1.00 96.06 560 GLU A CA 1
ATOM 4288 C C . GLU A 1 560 ? -14.320 -14.939 42.649 1.00 96.06 560 GLU A C 1
ATOM 4290 O O . GLU A 1 560 ? -13.363 -14.490 42.020 1.00 96.06 560 GLU A O 1
ATOM 4295 N N . LEU A 1 561 ? -14.531 -16.257 42.755 1.00 96.12 561 LEU A N 1
ATOM 4296 C CA . LEU A 1 561 ? -13.674 -17.249 42.105 1.00 96.12 561 LEU A CA 1
ATOM 4297 C C . LEU A 1 561 ? -13.730 -17.134 40.580 1.00 96.12 561 LEU A C 1
ATOM 4299 O O . LEU A 1 561 ? -12.693 -17.236 39.930 1.00 96.12 561 LEU A O 1
ATOM 4303 N N . VAL A 1 562 ? -14.920 -16.935 40.007 1.00 95.81 562 VAL A N 1
ATOM 4304 C CA . VAL A 1 562 ? -15.092 -16.754 38.558 1.00 95.81 562 VAL A CA 1
ATOM 4305 C C . VAL A 1 562 ? -14.489 -15.427 38.099 1.00 95.81 562 VAL A C 1
ATOM 4307 O O . VAL A 1 562 ? -13.867 -15.389 37.041 1.00 95.81 562 VAL A O 1
ATOM 4310 N N . GLU A 1 563 ? -14.617 -14.375 38.902 1.00 94.56 563 GLU A N 1
ATOM 4311 C CA . GLU A 1 563 ? -14.047 -13.041 38.674 1.00 94.56 563 GLU A CA 1
ATOM 4312 C C . GLU A 1 563 ? -12.524 -12.994 38.913 1.00 94.56 563 GLU A C 1
ATOM 4314 O O . GLU A 1 563 ? -11.873 -11.997 38.614 1.00 94.56 563 GLU A O 1
ATOM 4319 N N . GLY A 1 564 ? -11.925 -14.070 39.438 1.00 94.44 564 GLY A N 1
ATOM 4320 C CA . GLY A 1 564 ? -10.486 -14.162 39.694 1.00 94.44 564 GLY A CA 1
ATOM 4321 C C . GLY A 1 564 ? -9.990 -13.304 40.851 1.00 94.44 564 GLY A C 1
ATOM 4322 O O . GLY A 1 564 ? -8.797 -13.026 40.912 1.00 94.44 564 GLY A O 1
ATOM 4323 N N . PHE A 1 565 ? -10.887 -12.889 41.750 1.00 95.12 565 PHE A N 1
ATOM 4324 C CA . PHE A 1 565 ? -10.617 -11.954 42.848 1.00 95.12 565 PHE A CA 1
ATOM 4325 C C . PHE A 1 565 ? -10.113 -10.571 42.403 1.00 95.12 565 PHE A C 1
ATOM 4327 O O . PHE A 1 565 ? -9.594 -9.825 43.227 1.00 95.12 565 PHE A O 1
ATOM 4334 N N . ASN A 1 566 ? -10.288 -10.194 41.131 1.00 92.19 566 ASN A N 1
ATOM 4335 C CA . ASN A 1 566 ? -9.763 -8.939 40.582 1.00 92.19 566 ASN A CA 1
ATOM 4336 C C . ASN A 1 566 ? -10.288 -7.695 41.326 1.00 92.19 566 ASN A C 1
ATOM 4338 O O . ASN A 1 566 ? -9.537 -6.768 41.623 1.00 92.19 566 ASN A O 1
ATOM 4342 N N . HIS A 1 567 ? -11.588 -7.657 41.637 1.00 95.19 567 HIS A N 1
ATOM 4343 C CA . HIS A 1 567 ? -12.188 -6.536 42.367 1.00 95.19 567 HIS A CA 1
ATOM 4344 C C . HIS A 1 567 ? -11.826 -6.551 43.856 1.00 95.19 567 HIS A C 1
ATOM 4346 O O . HIS A 1 567 ? -11.573 -5.495 44.443 1.00 95.19 567 HIS A O 1
ATOM 4352 N N . LEU A 1 568 ? -11.739 -7.746 44.443 1.00 94.69 568 LEU A N 1
ATOM 4353 C CA . LEU A 1 568 ? -11.354 -7.951 45.835 1.00 94.69 568 LEU A CA 1
ATOM 4354 C C . LEU A 1 568 ? -9.899 -7.540 46.110 1.00 94.69 568 LEU A C 1
ATOM 4356 O O . LEU A 1 568 ? -9.629 -6.939 47.147 1.00 94.69 568 LEU A O 1
ATOM 4360 N N . ASP A 1 569 ? -8.990 -7.817 45.175 1.00 93.81 569 ASP A N 1
ATOM 4361 C CA . ASP A 1 569 ? -7.593 -7.363 45.194 1.00 93.81 569 ASP A CA 1
ATOM 4362 C C . ASP A 1 569 ? -7.532 -5.829 45.225 1.00 93.81 569 ASP A C 1
ATOM 4364 O O . ASP A 1 569 ? -6.981 -5.230 46.151 1.00 93.81 569 ASP A O 1
ATOM 4368 N N . GLY A 1 570 ? -8.279 -5.177 44.325 1.00 93.69 570 GLY A N 1
ATOM 4369 C CA . GLY A 1 570 ? -8.405 -3.721 44.313 1.00 93.69 570 GLY A CA 1
ATOM 4370 C C . GLY A 1 570 ? -8.958 -3.132 45.618 1.00 93.69 570 GLY A C 1
ATOM 4371 O O . GLY A 1 570 ? -8.489 -2.088 46.076 1.00 93.69 570 GLY A O 1
ATOM 4372 N N . LEU A 1 571 ? -9.924 -3.800 46.262 1.00 95.88 571 LEU A N 1
ATOM 4373 C CA . LEU A 1 571 ? -10.458 -3.395 47.570 1.00 95.88 571 LEU A CA 1
ATOM 4374 C C . LEU A 1 571 ? -9.390 -3.443 48.675 1.00 95.88 571 LEU A C 1
ATOM 4376 O O . LEU A 1 571 ? -9.350 -2.548 49.526 1.00 95.88 571 LEU A O 1
ATOM 4380 N N . ILE A 1 572 ? -8.553 -4.480 48.675 1.00 95.94 572 ILE A N 1
ATOM 4381 C CA . ILE A 1 572 ? -7.469 -4.690 49.641 1.00 95.94 572 ILE A CA 1
ATOM 4382 C C . ILE A 1 572 ? -6.414 -3.589 49.478 1.00 95.94 572 ILE A C 1
ATOM 4384 O O . ILE A 1 572 ? -6.139 -2.862 50.440 1.00 95.94 572 ILE A O 1
ATOM 4388 N N . ASP A 1 573 ? -5.923 -3.387 48.255 1.00 94.88 573 ASP A N 1
ATOM 4389 C CA . ASP A 1 573 ? -4.871 -2.413 47.946 1.00 94.88 573 ASP A CA 1
ATOM 4390 C C . ASP A 1 573 ? -5.336 -0.971 48.179 1.00 94.88 573 ASP A C 1
ATOM 4392 O O . ASP A 1 573 ? -4.641 -0.146 48.791 1.00 94.88 573 ASP A O 1
ATOM 4396 N N . ALA A 1 574 ? -6.568 -0.654 47.767 1.00 94.44 574 ALA A N 1
ATOM 4397 C CA . ALA A 1 574 ? -7.166 0.644 48.042 1.00 94.44 574 ALA A CA 1
ATOM 4398 C C . ALA A 1 574 ? -7.421 0.857 49.540 1.00 94.44 574 ALA A C 1
ATOM 4400 O O . ALA A 1 574 ? -7.326 1.994 50.011 1.00 94.44 574 ALA A O 1
ATOM 4401 N N . GLY A 1 575 ? -7.723 -0.199 50.299 1.00 95.19 575 GLY A N 1
ATOM 4402 C CA . GLY A 1 575 ? -7.958 -0.140 51.741 1.00 95.19 575 GLY A CA 1
ATOM 4403 C C . GLY A 1 575 ? -6.732 0.340 52.519 1.00 95.19 575 GLY A C 1
ATOM 4404 O O . GLY A 1 575 ? -6.839 1.240 53.360 1.00 95.19 575 GLY A O 1
ATOM 4405 N N . ASP A 1 576 ? -5.549 -0.194 52.217 1.00 93.69 576 ASP A N 1
ATOM 4406 C CA . ASP A 1 576 ? -4.306 0.266 52.846 1.00 93.69 576 ASP A CA 1
ATOM 4407 C C . ASP A 1 576 ? -3.910 1.669 52.389 1.00 93.69 576 ASP A C 1
ATOM 4409 O O . ASP A 1 576 ? -3.575 2.530 53.213 1.00 93.69 576 ASP A O 1
ATOM 4413 N N . ALA A 1 577 ? -4.038 1.961 51.096 1.00 93.81 577 ALA A N 1
ATOM 4414 C CA . ALA A 1 577 ? -3.775 3.298 50.577 1.00 93.81 577 ALA A CA 1
ATOM 4415 C C . ALA A 1 577 ? -4.708 4.353 51.194 1.00 93.81 577 ALA A C 1
ATOM 4417 O O . ALA A 1 577 ? -4.295 5.485 51.478 1.00 93.81 577 ALA A O 1
ATOM 4418 N N . TRP A 1 578 ? -5.960 3.984 51.480 1.00 94.81 578 TRP A N 1
ATOM 4419 C CA . TRP A 1 578 ? -6.941 4.854 52.120 1.00 94.81 578 TRP A CA 1
ATOM 4420 C C . TRP A 1 578 ? -6.516 5.286 53.527 1.00 94.81 578 TRP A C 1
ATOM 4422 O O . TRP A 1 578 ? -6.807 6.417 53.942 1.00 94.81 578 TRP A O 1
ATOM 4432 N N . MET A 1 579 ? -5.774 4.450 54.258 1.00 92.50 579 MET A N 1
ATOM 4433 C CA . MET A 1 579 ? -5.224 4.808 55.572 1.00 92.50 579 MET A CA 1
ATOM 4434 C C . MET A 1 579 ? -4.191 5.940 55.480 1.00 92.50 579 MET A C 1
ATOM 4436 O O . MET A 1 579 ? -4.083 6.753 56.400 1.00 92.50 579 MET A O 1
ATOM 4440 N N . ALA A 1 580 ? -3.502 6.074 54.344 1.00 89.88 580 ALA A N 1
ATOM 4441 C CA . ALA A 1 580 ? -2.525 7.131 54.094 1.00 89.88 580 ALA A CA 1
ATOM 4442 C C . ALA A 1 580 ? -3.118 8.416 53.484 1.00 89.88 580 ALA A C 1
ATOM 4444 O O . ALA A 1 580 ? -2.382 9.386 53.283 1.00 89.88 580 ALA A O 1
ATOM 4445 N N . ARG A 1 581 ? -4.437 8.495 53.244 1.00 88.62 581 ARG A N 1
ATOM 4446 C CA . ARG A 1 581 ? -5.088 9.646 52.574 1.00 88.62 581 ARG A CA 1
ATOM 4447 C C . ARG A 1 581 ? -4.816 11.010 53.218 1.00 88.62 581 ARG A C 1
ATOM 4449 O O . ARG A 1 581 ? -4.832 12.037 52.540 1.00 88.62 581 ARG A O 1
ATOM 4456 N N . ALA A 1 582 ? -4.553 11.042 54.527 1.00 85.31 582 A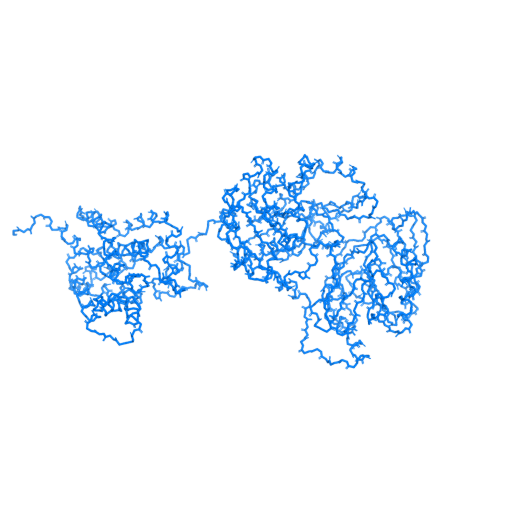LA A N 1
ATOM 4457 C CA . ALA A 1 582 ? -4.243 12.274 55.254 1.00 85.31 582 ALA A CA 1
ATOM 4458 C C . ALA A 1 582 ? -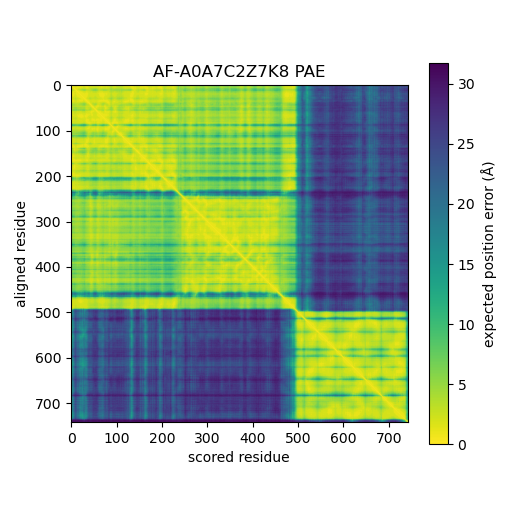2.948 12.950 54.762 1.00 85.31 582 ALA A C 1
ATOM 4460 O O . ALA A 1 582 ? -2.824 14.169 54.875 1.00 85.31 582 ALA A O 1
ATOM 4461 N N . THR A 1 583 ? -2.025 12.184 54.163 1.00 84.25 583 THR A N 1
ATOM 4462 C CA . THR A 1 583 ? -0.778 12.701 53.574 1.00 84.25 583 THR A CA 1
ATOM 4463 C C . THR A 1 583 ? -1.026 13.575 52.341 1.00 84.25 583 THR A C 1
ATOM 4465 O O . THR A 1 583 ? -0.206 14.433 52.026 1.00 84.25 583 THR A O 1
ATOM 4468 N N . LYS A 1 584 ? -2.172 13.400 51.657 1.00 83.19 584 LYS A N 1
ATOM 4469 C CA . LYS A 1 584 ? -2.534 14.070 50.393 1.00 83.19 584 LYS A CA 1
ATOM 4470 C C . LYS A 1 584 ? -1.493 13.908 49.274 1.00 83.19 584 LYS A C 1
ATOM 4472 O O . LYS A 1 584 ? -1.515 14.717 48.336 1.00 83.19 584 LYS A O 1
ATOM 4477 N N . ASP A 1 585 ? -0.641 12.885 49.354 1.00 89.81 585 ASP A N 1
ATOM 4478 C CA . ASP A 1 585 ? 0.395 12.556 48.372 1.00 89.81 585 ASP A CA 1
ATOM 4479 C C . ASP A 1 585 ? -0.020 11.344 47.511 1.00 89.81 585 ASP A C 1
ATOM 4481 O O . ASP A 1 585 ? 0.023 10.205 47.985 1.00 89.81 585 ASP A O 1
ATOM 4485 N N . PRO A 1 586 ? -0.419 11.566 46.242 1.00 89.31 586 PRO A N 1
ATOM 4486 C CA . PRO A 1 586 ? -0.807 10.502 45.318 1.00 89.31 586 PRO A CA 1
ATOM 4487 C C . PRO A 1 586 ? 0.272 9.449 45.097 1.00 89.31 586 PRO A C 1
ATOM 4489 O O . PRO A 1 586 ? -0.051 8.273 44.969 1.00 89.31 586 PRO A O 1
ATOM 4492 N N . LYS A 1 587 ? 1.549 9.855 45.071 1.00 89.69 587 LYS A N 1
ATOM 4493 C CA . LYS A 1 587 ? 2.654 8.927 44.811 1.00 89.69 587 LYS A CA 1
ATOM 4494 C C . LYS A 1 587 ? 2.802 7.949 45.961 1.00 89.69 587 LYS A C 1
ATOM 4496 O O . LYS A 1 587 ? 2.883 6.751 45.729 1.00 89.69 587 LYS A O 1
ATOM 4501 N N . ARG A 1 588 ? 2.741 8.454 47.195 1.00 89.88 588 ARG A N 1
ATOM 4502 C CA . ARG A 1 588 ? 2.809 7.611 48.386 1.00 89.88 588 ARG A CA 1
ATOM 4503 C C . ARG A 1 588 ? 1.643 6.627 48.471 1.00 89.88 588 ARG A C 1
ATOM 4505 O O . ARG A 1 588 ? 1.848 5.482 48.850 1.00 89.88 588 ARG A O 1
ATOM 4512 N N . MET A 1 589 ? 0.430 7.058 48.126 1.00 92.00 589 MET A N 1
ATOM 4513 C CA . MET A 1 589 ? -0.734 6.163 48.105 1.00 92.00 589 MET A CA 1
ATOM 4514 C C . MET A 1 589 ? -0.595 5.083 47.026 1.00 92.00 589 MET A C 1
ATOM 4516 O O . MET A 1 589 ? -0.887 3.928 47.302 1.00 92.00 589 MET A O 1
ATOM 4520 N N . LEU A 1 590 ? -0.072 5.430 45.846 1.00 91.06 590 LEU A N 1
ATOM 4521 C CA . LEU A 1 590 ? 0.212 4.463 44.782 1.00 91.06 590 LEU A CA 1
ATOM 4522 C C . LEU A 1 590 ? 1.335 3.479 45.155 1.00 91.06 590 LEU A C 1
ATOM 4524 O O . LEU A 1 590 ? 1.264 2.310 44.797 1.00 91.06 590 LEU A O 1
ATOM 4528 N N . GLU A 1 591 ? 2.366 3.926 45.878 1.00 90.62 591 GLU A N 1
ATOM 4529 C CA . GLU A 1 591 ? 3.398 3.034 46.431 1.00 90.62 591 GLU A CA 1
ATOM 4530 C C . GLU A 1 591 ? 2.802 2.013 47.400 1.00 90.62 591 GLU A C 1
ATOM 4532 O O . GLU A 1 591 ? 3.201 0.856 47.366 1.00 90.62 591 GLU A O 1
ATOM 4537 N N . ILE A 1 592 ? 1.849 2.438 48.236 1.00 91.88 592 ILE A N 1
ATOM 4538 C CA . ILE A 1 592 ? 1.161 1.556 49.187 1.00 91.88 592 ILE A CA 1
ATOM 4539 C C . ILE A 1 592 ? 0.275 0.549 48.452 1.00 91.88 592 ILE A C 1
ATOM 4541 O O . ILE A 1 592 ? 0.317 -0.621 48.797 1.00 91.88 592 ILE A O 1
ATOM 4545 N N . MET A 1 593 ? -0.458 0.968 47.411 1.00 90.94 593 MET A N 1
ATOM 4546 C CA . MET A 1 593 ? -1.248 0.043 46.575 1.00 90.94 593 MET A CA 1
ATOM 4547 C C . MET A 1 593 ? -0.379 -1.021 45.891 1.00 90.94 593 MET A C 1
ATOM 4549 O O . MET A 1 593 ? -0.862 -2.085 45.555 1.00 90.94 593 MET A O 1
ATOM 4553 N N . ARG A 1 594 ? 0.907 -0.737 45.654 1.00 88.38 594 ARG A N 1
ATOM 4554 C CA . ARG A 1 594 ? 1.848 -1.680 45.028 1.00 88.38 594 ARG A CA 1
ATOM 4555 C C . ARG A 1 594 ? 2.662 -2.478 46.048 1.00 88.38 594 ARG A C 1
ATOM 4557 O O . ARG A 1 594 ? 3.562 -3.226 45.651 1.00 88.38 594 ARG A O 1
ATOM 4564 N N . ASP A 1 595 ? 2.417 -2.276 47.341 1.00 89.50 595 ASP A N 1
ATOM 4565 C CA . ASP A 1 595 ? 3.090 -3.024 48.393 1.00 89.50 595 ASP A CA 1
ATOM 4566 C C . ASP A 1 595 ? 2.574 -4.467 48.400 1.00 89.50 595 ASP A C 1
ATOM 4568 O O . ASP A 1 595 ? 1.384 -4.730 48.300 1.00 89.50 595 ASP A O 1
ATOM 4572 N N . LYS A 1 596 ? 3.490 -5.426 48.530 1.00 86.25 596 LYS A N 1
ATOM 4573 C CA . LYS A 1 596 ? 3.134 -6.848 48.596 1.00 86.25 596 LYS A CA 1
ATOM 4574 C C . LYS A 1 596 ? 2.612 -7.253 49.975 1.00 86.25 596 LYS A C 1
ATOM 4576 O O . LYS A 1 596 ? 2.139 -8.377 50.134 1.00 86.25 596 LYS A O 1
ATOM 4581 N N . PHE A 1 597 ? 2.779 -6.401 50.986 1.00 87.44 597 PHE A N 1
ATOM 4582 C CA . PHE A 1 597 ? 2.350 -6.677 52.350 1.00 87.44 597 PHE A CA 1
ATOM 4583 C C . PHE A 1 597 ? 1.004 -6.022 52.652 1.00 87.44 597 PHE A C 1
ATOM 4585 O O . PHE A 1 597 ? 0.873 -4.804 52.614 1.00 87.44 597 PHE A O 1
ATOM 4592 N N . THR A 1 598 ? 0.033 -6.837 53.060 1.00 83.62 598 THR A N 1
ATOM 4593 C CA . THR A 1 598 ? -1.280 -6.361 53.509 1.00 83.62 598 THR A CA 1
ATOM 4594 C C . THR A 1 598 ? -1.200 -5.755 54.910 1.00 83.62 598 THR A C 1
ATOM 4596 O O . THR A 1 598 ? -0.734 -6.401 55.857 1.00 83.62 598 THR A O 1
ATOM 4599 N N . GLY A 1 599 ? -1.700 -4.537 55.057 1.00 90.56 599 GLY A N 1
ATOM 4600 C CA . GLY A 1 599 ? -1.825 -3.797 56.302 1.00 90.56 599 GLY A CA 1
ATOM 4601 C C . GLY A 1 599 ? -3.198 -3.927 56.968 1.00 90.56 599 GLY A C 1
ATOM 4602 O O . GLY A 1 599 ? -4.029 -4.786 56.664 1.00 90.56 599 GLY A O 1
ATOM 4603 N N . THR A 1 600 ? -3.442 -3.069 57.960 1.00 92.19 600 THR A N 1
ATOM 4604 C CA . THR A 1 600 ? -4.706 -3.061 58.715 1.00 92.19 600 THR A CA 1
ATOM 4605 C C . THR A 1 600 ? -5.863 -2.441 57.933 1.00 92.19 600 THR A C 1
ATOM 4607 O O . THR A 1 600 ? -7.015 -2.763 58.225 1.00 92.19 600 THR A O 1
ATOM 4610 N N . GLY A 1 601 ? -5.577 -1.574 56.955 1.00 93.06 601 GLY A N 1
ATOM 4611 C CA . GLY A 1 601 ? -6.585 -0.968 56.087 1.00 93.06 601 GLY A CA 1
ATOM 4612 C C . GLY A 1 601 ? -7.211 -2.011 55.171 1.00 93.06 601 GLY A C 1
ATOM 4613 O O . GLY A 1 601 ? -8.435 -2.130 55.143 1.00 93.06 601 GLY A O 1
ATOM 4614 N N . ALA A 1 602 ? -6.371 -2.830 54.537 1.00 93.25 602 ALA A N 1
ATOM 4615 C CA . ALA A 1 602 ? -6.759 -3.999 53.755 1.00 93.25 602 ALA A CA 1
ATOM 4616 C C . ALA A 1 602 ? -7.710 -4.922 54.531 1.00 93.25 602 ALA A C 1
ATOM 4618 O O . ALA A 1 602 ? -8.841 -5.162 54.106 1.00 93.25 602 ALA A O 1
ATOM 4619 N N . LEU A 1 603 ? -7.292 -5.391 55.715 1.00 94.75 603 LEU A N 1
ATOM 4620 C CA . LEU A 1 603 ? -8.101 -6.298 56.540 1.00 94.75 603 LEU A CA 1
ATOM 4621 C C . LEU A 1 603 ? -9.434 -5.676 56.968 1.00 94.75 603 LEU A C 1
ATOM 4623 O O . LEU A 1 603 ? -10.454 -6.369 56.984 1.00 94.75 603 LEU A O 1
ATOM 4627 N N . ALA A 1 604 ? -9.444 -4.386 57.317 1.00 94.62 604 ALA A N 1
ATOM 4628 C CA . ALA A 1 604 ? -10.662 -3.691 57.708 1.00 94.62 604 ALA A CA 1
ATOM 4629 C C . ALA A 1 604 ? -11.646 -3.582 56.534 1.00 94.62 604 ALA A C 1
ATOM 4631 O O . ALA A 1 604 ? -12.802 -3.978 56.683 1.00 94.62 604 ALA A O 1
ATOM 4632 N N . PHE A 1 605 ? -11.192 -3.094 55.375 1.00 95.38 605 PHE A N 1
ATOM 4633 C CA . PHE A 1 605 ? -12.026 -2.951 54.178 1.00 95.38 605 PHE A CA 1
ATOM 4634 C C . PHE A 1 605 ? -12.585 -4.301 53.729 1.00 95.38 605 PHE A C 1
ATOM 4636 O O . PHE A 1 605 ? -13.797 -4.434 53.576 1.00 95.38 605 PHE A O 1
ATOM 4643 N N . LEU A 1 606 ? -11.730 -5.321 53.629 1.00 95.75 606 LEU A N 1
ATOM 4644 C CA . LEU A 1 606 ? -12.137 -6.676 53.272 1.00 95.75 606 LEU A CA 1
ATOM 4645 C C . LEU A 1 606 ? -13.204 -7.218 54.234 1.00 95.75 606 LEU A C 1
ATOM 4647 O O . LEU A 1 606 ? -14.274 -7.657 53.815 1.00 95.75 606 LEU A O 1
ATOM 4651 N N . THR A 1 607 ? -12.939 -7.152 55.541 1.00 95.81 607 THR A N 1
ATOM 4652 C CA . THR A 1 607 ? -13.830 -7.730 56.556 1.00 95.81 607 THR A CA 1
ATOM 4653 C C . THR A 1 607 ? -15.183 -7.022 56.589 1.00 95.81 607 THR A C 1
ATOM 4655 O O . THR A 1 607 ? -16.220 -7.687 56.602 1.00 95.81 607 THR A O 1
ATOM 4658 N N . PHE A 1 608 ? -15.204 -5.684 56.586 1.00 96.19 608 PHE A N 1
ATOM 4659 C CA . PHE A 1 608 ? -16.459 -4.932 56.612 1.00 96.19 608 PHE A CA 1
ATOM 4660 C C . PHE A 1 608 ? -17.288 -5.179 55.353 1.00 96.19 608 PHE A C 1
ATOM 4662 O O . PHE A 1 608 ? -18.482 -5.467 55.467 1.00 96.19 608 PHE A O 1
ATOM 4669 N N . THR A 1 609 ? -16.666 -5.127 54.176 1.00 96.75 609 THR A N 1
ATOM 4670 C CA . THR A 1 609 ? -17.375 -5.312 52.908 1.00 96.75 609 THR A CA 1
ATOM 4671 C C . THR A 1 609 ? -17.930 -6.729 52.778 1.00 96.75 609 THR A C 1
ATOM 4673 O O . THR A 1 609 ? -19.109 -6.885 52.456 1.00 96.75 609 THR A O 1
ATOM 4676 N N . LEU A 1 610 ? -17.161 -7.767 53.131 1.00 96.00 610 LEU A N 1
ATOM 4677 C CA . LEU A 1 610 ? -17.644 -9.152 53.082 1.00 96.00 610 LEU A CA 1
ATOM 4678 C C . LEU A 1 610 ? -18.765 -9.422 54.092 1.00 96.00 610 LEU A C 1
ATOM 4680 O O . LEU A 1 610 ? -19.771 -10.036 53.732 1.00 96.00 610 LEU A O 1
ATOM 4684 N N . ILE A 1 611 ? -18.644 -8.945 55.339 1.00 97.00 611 ILE A N 1
ATOM 4685 C CA . ILE A 1 611 ? -19.697 -9.128 56.353 1.00 97.00 611 ILE A CA 1
ATOM 4686 C C . ILE A 1 6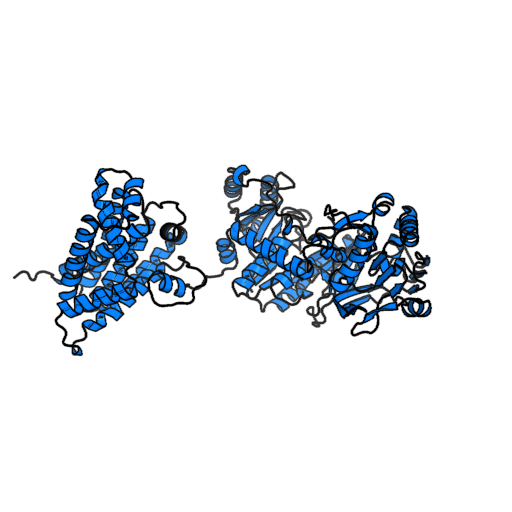11 ? -20.996 -8.469 55.893 1.00 97.00 611 ILE A C 1
ATOM 4688 O O . ILE A 1 611 ? -22.053 -9.102 55.962 1.00 97.00 611 ILE A O 1
ATOM 4692 N N . VAL A 1 612 ? -20.934 -7.223 55.412 1.00 97.38 612 VAL A N 1
ATOM 4693 C CA . VAL A 1 612 ? -22.116 -6.503 54.922 1.00 97.38 612 VAL A CA 1
ATOM 4694 C C . VAL A 1 612 ? -22.721 -7.223 53.721 1.00 97.38 612 VAL A C 1
ATOM 4696 O O . VAL A 1 612 ? -23.933 -7.440 53.705 1.00 97.38 612 VAL A O 1
ATOM 4699 N N . THR A 1 613 ? -21.903 -7.650 52.760 1.00 97.38 613 THR A N 1
ATOM 4700 C CA . THR A 1 613 ? -22.359 -8.310 51.528 1.00 97.38 613 THR A CA 1
ATOM 4701 C C . THR A 1 613 ? -23.017 -9.654 51.822 1.00 97.38 613 THR A C 1
ATOM 4703 O O . THR A 1 613 ? -24.182 -9.851 51.479 1.00 97.38 613 THR A O 1
ATOM 4706 N N . VAL A 1 614 ? -22.331 -10.562 52.527 1.00 97.31 614 VAL A N 1
ATOM 4707 C CA . VAL A 1 614 ? -22.847 -11.907 52.839 1.00 97.31 614 VAL A CA 1
ATOM 4708 C C . VAL A 1 614 ? -24.082 -11.829 53.732 1.00 97.31 614 VAL A C 1
ATOM 4710 O O . VAL A 1 614 ? -25.080 -12.509 53.476 1.00 97.31 614 VAL A O 1
ATOM 4713 N N . THR A 1 615 ? -24.055 -10.974 54.759 1.00 96.19 615 THR A N 1
ATOM 4714 C CA . THR A 1 615 ? -25.209 -10.812 55.651 1.00 96.19 615 THR A CA 1
ATOM 4715 C C . THR A 1 615 ? -26.393 -10.255 54.874 1.00 96.19 615 THR A C 1
ATOM 4717 O O . THR A 1 615 ? -27.481 -10.824 54.959 1.00 96.19 615 THR A O 1
ATOM 4720 N N . SER A 1 616 ? -26.200 -9.209 54.065 1.00 95.81 616 SER A N 1
ATOM 4721 C CA . SER A 1 616 ? -27.287 -8.617 53.279 1.00 95.81 616 SER A CA 1
ATOM 4722 C C . SER A 1 616 ? -27.866 -9.612 52.275 1.00 95.81 616 SER A C 1
ATOM 4724 O O . SER A 1 616 ? -29.083 -9.789 52.199 1.00 95.81 616 SER A O 1
ATOM 4726 N N . LEU A 1 617 ? -27.000 -10.342 51.570 1.00 94.94 617 LEU A N 1
ATOM 4727 C CA . LEU A 1 617 ? -27.404 -11.358 50.607 1.00 94.94 617 LEU A CA 1
ATOM 4728 C C . LEU A 1 617 ? -28.199 -12.496 51.271 1.00 94.94 617 LEU A C 1
ATOM 4730 O O . LEU A 1 617 ? -29.173 -12.980 50.698 1.00 94.94 617 LEU A O 1
ATOM 4734 N N . SER A 1 618 ? -27.873 -12.869 52.515 1.00 95.38 618 SER A N 1
ATOM 4735 C CA . SER A 1 618 ? -28.616 -13.903 53.255 1.00 95.38 618 SER A CA 1
ATOM 4736 C C . SER A 1 618 ? -30.083 -13.534 53.528 1.00 95.38 618 SER A C 1
ATOM 4738 O O . SER A 1 618 ? -30.928 -14.428 53.628 1.00 95.38 618 SER A O 1
ATOM 4740 N N . TYR A 1 619 ? -30.419 -12.240 53.577 1.00 92.69 619 TYR A N 1
ATOM 4741 C CA . TYR A 1 619 ? -31.791 -11.743 53.751 1.00 92.69 619 TYR A CA 1
ATOM 4742 C C . TYR A 1 619 ? -32.458 -11.305 52.439 1.00 92.69 619 TYR A C 1
ATOM 4744 O O . TYR A 1 619 ? -33.669 -11.084 52.426 1.00 92.69 619 TYR A O 1
ATOM 4752 N N . ALA A 1 620 ? -31.704 -11.183 51.345 1.00 90.12 620 ALA A N 1
ATOM 4753 C CA . ALA A 1 620 ? -32.208 -10.701 50.063 1.00 90.12 620 ALA A CA 1
ATOM 4754 C C . ALA A 1 620 ? -32.799 -11.840 49.199 1.00 90.12 620 ALA A C 1
ATOM 4756 O O . ALA A 1 620 ? -32.477 -13.011 49.417 1.00 90.12 620 ALA A O 1
ATOM 4757 N N . PRO A 1 621 ? -33.677 -11.554 48.218 1.00 89.00 621 PRO A N 1
ATOM 4758 C CA . PRO A 1 621 ? -34.177 -12.571 47.287 1.00 89.00 621 PRO A CA 1
ATOM 4759 C C . PRO A 1 621 ? -33.044 -13.181 46.445 1.00 89.00 621 PRO A C 1
ATOM 4761 O O . PRO A 1 621 ? -31.997 -12.566 46.272 1.00 89.00 621 PRO A O 1
ATOM 4764 N N . SER A 1 622 ? -33.251 -14.373 45.875 1.00 84.19 622 SER A N 1
ATOM 4765 C CA . SER A 1 622 ? -32.192 -15.116 45.164 1.00 84.19 622 SER A CA 1
ATOM 4766 C C . SER A 1 622 ? -31.572 -14.355 43.982 1.00 84.19 622 SER A C 1
ATOM 4768 O O . SER A 1 622 ? -30.392 -14.528 43.710 1.00 84.19 622 SER A O 1
ATOM 4770 N N . GLY A 1 623 ? -32.317 -13.463 43.320 1.00 86.75 623 GLY A N 1
ATOM 4771 C CA . GLY A 1 623 ? -31.799 -12.607 42.240 1.00 86.75 623 GLY A CA 1
ATOM 4772 C C . GLY A 1 623 ? -30.977 -11.392 42.697 1.00 86.75 623 GLY A C 1
ATOM 4773 O O . GLY A 1 623 ? -30.535 -10.615 41.856 1.00 86.75 623 GLY A O 1
ATOM 4774 N N . ALA A 1 624 ? -30.786 -11.189 44.006 1.00 92.50 624 ALA A N 1
ATOM 4775 C CA . ALA A 1 624 ? -30.119 -10.005 44.552 1.00 92.50 624 ALA A CA 1
ATOM 4776 C C . ALA A 1 624 ? -28.667 -9.864 44.107 1.00 92.50 624 ALA A C 1
ATOM 4778 O O . ALA A 1 624 ? -28.277 -8.756 43.749 1.00 92.50 624 ALA A O 1
ATOM 4779 N N . LEU A 1 625 ? -27.911 -10.967 44.058 1.00 94.56 625 LEU A N 1
ATOM 4780 C CA . LEU A 1 625 ? -26.514 -10.924 43.630 1.00 94.56 625 LEU A CA 1
ATOM 4781 C C . LEU A 1 625 ? -26.383 -10.489 42.163 1.00 94.56 625 LEU A C 1
ATOM 4783 O O . LEU A 1 625 ? -25.565 -9.633 41.853 1.00 94.56 625 LEU A O 1
ATOM 4787 N N . ALA A 1 626 ? -27.243 -11.006 41.280 1.00 94.88 626 ALA A N 1
ATOM 4788 C CA . ALA A 1 626 ? -27.264 -10.636 39.863 1.00 94.88 626 ALA A CA 1
ATOM 4789 C C . ALA A 1 626 ? -27.479 -9.128 39.660 1.00 94.88 626 ALA A C 1
ATOM 4791 O O . ALA A 1 626 ? -26.745 -8.483 38.914 1.00 94.88 626 ALA A O 1
ATOM 4792 N N . MET A 1 627 ? -28.464 -8.551 40.356 1.00 94.38 627 MET A N 1
ATOM 4793 C CA . MET A 1 627 ? -28.734 -7.114 40.284 1.00 94.38 627 MET A CA 1
ATOM 4794 C C . MET A 1 627 ? -27.591 -6.294 40.887 1.00 94.38 627 MET A C 1
ATOM 4796 O O . MET A 1 627 ? -27.176 -5.307 40.284 1.00 94.38 627 MET A O 1
ATOM 4800 N N . SER A 1 628 ? -27.078 -6.677 42.062 1.00 95.69 628 SER A N 1
ATOM 4801 C CA . SER A 1 628 ? -26.012 -5.920 42.723 1.00 95.69 628 SER A CA 1
ATOM 4802 C C . SER A 1 628 ? -24.701 -5.948 41.940 1.00 95.69 628 SER A C 1
ATOM 4804 O O . SER A 1 628 ? -24.068 -4.905 41.838 1.00 95.69 628 SER A O 1
ATOM 4806 N N . SER A 1 629 ? -24.320 -7.087 41.350 1.00 96.50 629 SER A N 1
ATOM 4807 C CA . SER A 1 629 ? -23.111 -7.202 40.519 1.00 96.50 629 SER A CA 1
ATOM 4808 C C . SER A 1 629 ? -23.244 -6.402 39.223 1.00 96.50 629 SER A C 1
ATOM 4810 O O . SER A 1 629 ? -22.337 -5.658 38.860 1.00 96.50 629 SER A O 1
ATOM 4812 N N . ALA A 1 630 ? -24.405 -6.460 38.558 1.00 96.62 630 ALA A N 1
ATOM 4813 C CA . ALA A 1 630 ? -24.660 -5.643 37.371 1.00 96.62 630 ALA A CA 1
ATOM 4814 C C . ALA A 1 630 ? -24.571 -4.139 37.685 1.00 96.62 630 ALA A C 1
ATOM 4816 O O . ALA A 1 630 ? -23.927 -3.382 36.957 1.00 96.62 630 ALA A O 1
ATOM 4817 N N . LEU A 1 631 ? -25.202 -3.704 38.781 1.00 96.00 631 LEU A N 1
ATOM 4818 C CA . LEU A 1 631 ? -25.173 -2.313 39.234 1.00 96.00 631 LEU A CA 1
ATOM 4819 C C . LEU A 1 631 ? -23.757 -1.863 39.610 1.00 96.00 631 LEU A C 1
ATOM 4821 O O . LEU A 1 631 ? -23.345 -0.788 39.186 1.00 96.00 631 LEU A O 1
ATOM 4825 N N . ALA A 1 632 ? -23.006 -2.674 40.355 1.00 96.44 632 ALA A N 1
ATOM 4826 C CA . ALA A 1 632 ? -21.623 -2.377 40.725 1.00 96.44 632 ALA A CA 1
ATOM 4827 C C . ALA A 1 632 ? -20.708 -2.273 39.497 1.00 96.44 632 ALA A C 1
ATOM 4829 O O . ALA A 1 632 ? -19.907 -1.348 39.385 1.00 96.44 632 ALA A O 1
ATOM 4830 N N . SER A 1 633 ? -20.888 -3.166 38.521 1.00 96.25 633 SER A N 1
ATOM 4831 C CA . SER A 1 633 ? -20.184 -3.119 37.237 1.00 96.25 633 SER A CA 1
ATOM 4832 C C . SER A 1 633 ? -20.485 -1.833 36.464 1.00 96.25 633 SER A C 1
ATOM 4834 O O . SER A 1 633 ? -19.586 -1.204 35.910 1.00 96.25 633 SER A O 1
ATOM 4836 N N . PHE A 1 634 ? -21.743 -1.382 36.472 1.00 96.88 634 PHE A N 1
ATOM 4837 C CA . PHE A 1 634 ? -22.101 -0.077 35.919 1.00 96.88 634 PHE A CA 1
ATOM 4838 C C . PHE A 1 634 ? -21.461 1.078 36.712 1.00 96.88 634 PHE A C 1
ATOM 4840 O O . PHE A 1 634 ? -20.970 2.028 36.103 1.00 96.88 634 PHE A O 1
ATOM 4847 N N . GLY A 1 635 ? -21.374 0.958 38.041 1.00 95.62 635 GLY A N 1
ATOM 4848 C CA . GLY A 1 635 ? -20.663 1.890 38.923 1.00 95.62 635 GLY A CA 1
ATOM 4849 C C . GLY A 1 635 ? -19.181 2.051 38.565 1.00 95.62 635 GLY A C 1
ATOM 4850 O O . GLY A 1 635 ? -18.686 3.177 38.521 1.00 95.62 635 GLY A O 1
ATOM 4851 N N . ILE A 1 636 ? -18.486 0.971 38.174 1.00 95.44 636 ILE A N 1
ATOM 4852 C CA . ILE A 1 636 ? -17.117 1.049 37.622 1.00 95.44 636 ILE A CA 1
ATOM 4853 C C . ILE A 1 636 ? -17.068 1.963 36.388 1.00 95.44 636 ILE A C 1
ATOM 4855 O O . ILE A 1 636 ? -16.138 2.759 36.243 1.00 95.44 636 ILE A O 1
ATOM 4859 N N . LEU A 1 637 ? -18.046 1.863 35.480 1.00 96.19 637 LEU A N 1
ATOM 4860 C CA . LEU A 1 637 ? -18.086 2.687 34.266 1.00 96.19 637 LEU A CA 1
ATOM 4861 C C . LEU A 1 637 ? -18.284 4.167 34.611 1.00 96.19 637 LEU A C 1
ATOM 4863 O O . LEU A 1 637 ? -17.613 5.038 34.051 1.00 96.19 637 LEU A O 1
ATOM 4867 N N . GLU A 1 638 ? -19.163 4.456 35.569 1.00 94.50 638 GLU A N 1
ATOM 4868 C CA . GLU A 1 638 ? -19.350 5.808 36.097 1.00 94.50 638 GLU A CA 1
ATOM 4869 C C . GLU A 1 638 ? -18.072 6.326 36.765 1.00 94.50 638 GLU A C 1
ATOM 4871 O O . GLU A 1 638 ? -17.660 7.463 36.512 1.00 94.50 638 GLU A O 1
ATOM 4876 N N . ALA A 1 639 ? -17.391 5.476 37.536 1.00 93.62 639 ALA A N 1
ATOM 4877 C CA . ALA A 1 639 ? -16.122 5.790 38.172 1.00 93.62 639 ALA A CA 1
ATOM 4878 C C . ALA A 1 639 ? -15.014 6.088 37.157 1.00 93.62 639 ALA A C 1
ATOM 4880 O O . ALA A 1 639 ? -14.280 7.065 37.318 1.00 93.62 639 ALA A O 1
ATOM 4881 N N . ALA A 1 640 ? -14.934 5.325 36.068 1.00 94.81 640 ALA A N 1
ATOM 4882 C CA . ALA A 1 640 ? -13.996 5.568 34.979 1.00 94.81 640 ALA A CA 1
ATOM 4883 C C . ALA A 1 640 ? -14.279 6.896 34.249 1.00 94.81 640 ALA A C 1
ATOM 4885 O O . ALA A 1 640 ? -13.346 7.617 33.884 1.00 94.81 640 ALA A O 1
ATOM 4886 N N . LEU A 1 641 ? -15.551 7.277 34.077 1.00 92.88 641 LEU A N 1
ATOM 4887 C CA . LEU A 1 641 ? -15.917 8.557 33.461 1.00 92.88 641 LEU A CA 1
ATOM 4888 C C . LEU A 1 641 ? -15.491 9.768 34.292 1.00 92.88 641 LEU A C 1
ATOM 4890 O O . LEU A 1 641 ? -15.010 10.754 33.726 1.00 92.88 641 LEU A O 1
ATOM 4894 N N . VAL A 1 642 ? -15.684 9.715 35.612 1.00 90.50 642 VAL A N 1
ATOM 4895 C CA . VAL A 1 642 ? -15.376 10.841 36.513 1.00 90.50 642 VAL A CA 1
ATOM 4896 C C . VAL A 1 642 ? -13.943 10.814 37.048 1.00 90.50 642 VAL A C 1
ATOM 4898 O O . VAL A 1 642 ? -13.440 11.842 37.504 1.00 90.50 642 VAL A O 1
ATOM 4901 N N . GLY A 1 643 ? -13.283 9.657 36.994 1.00 88.06 643 GLY A N 1
ATOM 4902 C CA . GLY A 1 643 ? -11.953 9.412 37.541 1.00 88.06 643 GLY A CA 1
ATOM 4903 C C . GLY A 1 643 ? -10.832 10.145 36.808 1.00 88.06 643 GLY A C 1
ATOM 4904 O O . GLY A 1 643 ? -10.942 10.482 35.625 1.00 88.06 643 GLY A O 1
ATOM 4905 N N . THR A 1 644 ? -9.724 10.398 37.504 1.00 89.44 644 THR A N 1
ATOM 4906 C CA . THR A 1 644 ? -8.542 11.063 36.928 1.00 89.44 644 THR A CA 1
ATOM 4907 C C . THR A 1 644 ? -7.493 10.010 36.547 1.00 89.44 644 THR A C 1
ATOM 4909 O O . THR A 1 644 ? -6.959 9.373 37.452 1.00 89.44 644 THR A O 1
ATOM 4912 N N . PRO A 1 645 ? -7.187 9.791 35.252 1.00 87.56 645 PRO A N 1
ATOM 4913 C CA . PRO A 1 645 ? -6.251 8.745 34.829 1.00 87.56 645 PRO A CA 1
ATOM 4914 C C . PRO A 1 645 ? -4.822 9.008 35.326 1.00 87.56 645 PRO A C 1
ATOM 4916 O O . PRO A 1 645 ? -4.384 10.161 35.374 1.00 87.56 645 PRO A O 1
ATOM 4919 N N . LEU A 1 646 ? -4.092 7.937 35.658 1.00 83.44 646 LEU A N 1
ATOM 4920 C CA . LEU A 1 646 ? -2.682 7.992 36.073 1.00 83.44 646 LEU A CA 1
ATOM 4921 C C . LEU A 1 646 ? -1.729 8.353 34.921 1.00 83.44 646 LEU A C 1
ATOM 4923 O O . LEU A 1 646 ? -0.666 8.914 35.183 1.00 83.44 646 LEU A O 1
ATOM 4927 N N . ASN A 1 647 ? -2.109 8.081 33.664 1.00 79.50 647 ASN A N 1
ATOM 4928 C CA . ASN A 1 647 ? -1.266 8.220 32.469 1.00 79.50 647 ASN A CA 1
ATOM 4929 C C . ASN A 1 647 ? 0.022 7.374 32.509 1.00 79.50 647 ASN A C 1
ATOM 4931 O O . ASN A 1 647 ? 1.069 7.817 32.040 1.00 79.50 647 ASN A O 1
ATOM 4935 N N . ASP A 1 648 ? -0.051 6.157 33.050 1.00 76.81 648 ASP A N 1
ATOM 4936 C CA . ASP A 1 648 ? 1.083 5.235 33.207 1.00 76.81 648 ASP A CA 1
ATOM 4937 C C . ASP A 1 648 ? 1.049 4.040 32.237 1.00 76.81 648 ASP A C 1
ATOM 4939 O O . ASP A 1 648 ? 1.818 3.094 32.393 1.00 76.81 648 ASP A O 1
ATOM 4943 N N . SER A 1 649 ? 0.188 4.088 31.211 1.00 70.06 649 SER A N 1
ATOM 4944 C CA . SER A 1 649 ? 0.005 3.062 30.166 1.00 70.06 649 SER A CA 1
ATOM 4945 C C . SER A 1 649 ? -0.499 1.684 30.634 1.00 70.06 649 SER A C 1
ATOM 4947 O O . SER A 1 649 ? -0.638 0.784 29.804 1.00 70.06 649 SER A O 1
ATOM 4949 N N . GLY A 1 650 ? -0.839 1.518 31.920 1.00 81.88 650 GLY A N 1
ATOM 4950 C CA . GLY A 1 650 ? -1.399 0.273 32.460 1.00 81.88 650 GLY A CA 1
ATOM 4951 C C . GLY A 1 650 ? -2.837 -0.019 32.002 1.00 81.88 650 GLY A C 1
ATOM 4952 O O . GLY A 1 650 ? -3.532 0.856 31.484 1.00 81.88 650 GLY A O 1
ATOM 4953 N N . LEU A 1 651 ? -3.318 -1.249 32.240 1.00 85.06 651 LEU A N 1
ATOM 4954 C CA . LEU A 1 651 ? -4.657 -1.704 31.813 1.00 85.06 651 LEU A CA 1
ATOM 4955 C C . LEU A 1 651 ? -5.789 -0.797 32.325 1.00 85.06 651 LEU A C 1
ATOM 4957 O O . LEU A 1 651 ? -6.689 -0.446 31.567 1.00 85.06 651 LEU A O 1
ATOM 4961 N N . GLY A 1 652 ? -5.720 -0.353 33.585 1.00 86.69 652 GLY A N 1
ATOM 4962 C CA . GLY A 1 652 ? -6.704 0.580 34.145 1.00 86.69 652 GLY A CA 1
ATOM 4963 C C . GLY A 1 652 ? -6.730 1.934 33.424 1.00 86.69 652 GLY A C 1
ATOM 4964 O O . GLY A 1 652 ? -7.800 2.491 33.192 1.00 86.69 652 GLY A O 1
ATOM 4965 N N . ASP A 1 653 ? -5.570 2.445 33.006 1.00 86.88 653 ASP A N 1
ATOM 4966 C CA . ASP A 1 653 ? -5.455 3.700 32.255 1.00 86.88 653 ASP A CA 1
ATOM 4967 C C . ASP A 1 653 ? -6.048 3.561 30.841 1.00 86.88 653 ASP A C 1
ATOM 4969 O O . ASP A 1 653 ? -6.799 4.431 30.388 1.00 86.88 653 ASP A O 1
ATOM 4973 N N . GLN A 1 654 ? -5.785 2.432 30.173 1.00 88.31 654 GLN A N 1
ATOM 4974 C CA . GLN A 1 654 ? -6.370 2.091 28.870 1.00 88.31 654 GLN A CA 1
ATOM 4975 C C . GLN A 1 654 ? -7.897 1.957 28.947 1.00 88.31 654 GLN A C 1
ATOM 4977 O O . GLN A 1 654 ? -8.617 2.522 28.116 1.00 88.31 654 GLN A O 1
ATOM 4982 N N . PHE A 1 655 ? -8.404 1.274 29.976 1.00 91.12 655 PHE A N 1
ATOM 4983 C CA . PHE A 1 655 ? -9.835 1.129 30.224 1.00 91.12 655 PHE A CA 1
ATOM 4984 C C . PHE A 1 655 ? -10.514 2.489 30.448 1.00 91.12 655 PHE A C 1
ATOM 4986 O O . PHE A 1 655 ? -11.476 2.821 29.752 1.00 91.12 655 PHE A O 1
ATOM 4993 N N . ILE A 1 656 ? -9.970 3.330 31.337 1.00 92.44 656 ILE A N 1
ATOM 4994 C CA . ILE A 1 656 ? -10.507 4.672 31.625 1.00 92.44 656 ILE A CA 1
ATOM 4995 C C . ILE A 1 656 ? -10.543 5.539 30.360 1.00 92.44 656 ILE A C 1
ATOM 4997 O O . ILE A 1 656 ? -11.552 6.193 30.078 1.00 92.44 656 ILE A O 1
ATOM 5001 N N . LYS A 1 657 ? -9.462 5.542 29.571 1.00 89.19 657 LYS A N 1
ATOM 5002 C CA . LYS A 1 657 ? -9.393 6.290 28.306 1.00 89.19 657 LYS A CA 1
ATOM 5003 C C . LYS A 1 657 ? -10.446 5.812 27.306 1.00 89.19 657 LYS A C 1
ATOM 5005 O O . LYS A 1 657 ? -11.088 6.647 26.670 1.00 89.19 657 LYS A O 1
ATOM 5010 N N . THR A 1 658 ? -10.671 4.502 27.224 1.00 89.00 658 THR A N 1
ATOM 5011 C CA . THR A 1 658 ? -11.670 3.898 26.329 1.00 89.00 658 THR A CA 1
ATOM 5012 C C . THR A 1 658 ? -13.100 4.259 26.730 1.00 89.00 658 THR A C 1
ATOM 5014 O O . THR A 1 658 ? -13.897 4.669 25.884 1.00 89.00 658 THR A O 1
ATOM 5017 N N . VAL A 1 659 ? -13.435 4.182 28.023 1.00 92.31 659 VAL A N 1
ATOM 5018 C CA . VAL A 1 659 ? -14.764 4.579 28.522 1.00 92.31 659 VAL A CA 1
ATOM 5019 C C . VAL A 1 659 ? -15.026 6.065 28.250 1.00 92.31 659 VAL A C 1
ATOM 5021 O O . VAL A 1 659 ? -16.110 6.436 27.791 1.00 92.31 659 VAL A O 1
ATOM 5024 N N . LYS A 1 660 ? -14.020 6.927 28.455 1.00 90.94 660 LYS A N 1
ATOM 5025 C CA . LYS A 1 660 ? -14.129 8.368 28.175 1.00 90.94 660 LYS A CA 1
ATOM 5026 C C . LYS A 1 660 ? -14.278 8.682 26.686 1.00 90.94 660 LYS A C 1
ATOM 5028 O O . LYS A 1 660 ? -15.110 9.524 26.345 1.00 90.94 660 LYS A O 1
ATOM 5033 N N . SER A 1 661 ? -13.516 8.028 25.806 1.00 87.69 661 SER A N 1
ATOM 5034 C CA . SER A 1 661 ? -13.599 8.260 24.356 1.00 87.69 661 SER A CA 1
ATOM 5035 C C . SER A 1 661 ? -14.930 7.785 23.766 1.00 87.69 661 SER A C 1
ATOM 5037 O O . SER A 1 661 ? -15.452 8.405 22.842 1.00 87.69 661 SER A O 1
ATOM 5039 N N . ARG A 1 662 ? -15.541 6.749 24.355 1.00 87.88 662 ARG A N 1
ATOM 5040 C CA . ARG A 1 662 ? -16.813 6.158 23.910 1.00 87.88 662 ARG A CA 1
ATOM 5041 C C . ARG A 1 662 ? -17.978 6.448 24.861 1.00 87.88 662 ARG A C 1
ATOM 5043 O O . ARG A 1 662 ? -18.885 5.628 25.003 1.00 87.88 662 ARG A O 1
ATOM 5050 N N . ARG A 1 663 ? -18.018 7.645 25.458 1.00 88.88 663 ARG A N 1
ATOM 5051 C CA . ARG A 1 663 ? -19.075 8.082 26.396 1.00 88.88 663 ARG A CA 1
ATOM 5052 C C . ARG A 1 663 ? -20.526 7.773 25.956 1.00 88.88 663 ARG A C 1
ATOM 5054 O O . ARG A 1 663 ? -21.323 7.435 26.829 1.00 88.88 663 ARG A O 1
ATOM 5061 N N . PRO A 1 664 ? -20.921 7.837 24.664 1.00 90.06 664 PRO A N 1
ATOM 5062 C CA . PRO A 1 664 ? -22.277 7.459 24.248 1.00 90.06 664 PRO A CA 1
ATOM 5063 C C . PRO A 1 664 ? -22.668 6.001 24.555 1.00 90.06 664 PRO A C 1
ATOM 5065 O O . PRO A 1 664 ? -23.856 5.717 24.700 1.00 90.06 664 PRO A O 1
ATOM 5068 N N . MET A 1 665 ? -21.700 5.085 24.698 1.00 89.88 665 MET A N 1
ATOM 5069 C CA . MET A 1 665 ? -21.941 3.665 25.005 1.00 89.88 665 MET A CA 1
ATOM 5070 C C . MET A 1 665 ? -22.404 3.409 26.449 1.00 89.88 665 MET A C 1
ATOM 5072 O O . MET A 1 665 ? -22.847 2.308 26.767 1.00 89.88 665 MET A O 1
ATOM 5076 N N . MET A 1 666 ? -22.409 4.437 27.300 1.00 92.81 666 MET A N 1
ATOM 5077 C CA . MET A 1 666 ? -23.024 4.383 28.629 1.00 92.81 666 MET A CA 1
ATOM 5078 C C . MET A 1 666 ? -24.526 4.106 28.595 1.00 92.81 666 MET A C 1
ATOM 5080 O O . MET A 1 666 ? -25.046 3.459 29.498 1.00 92.81 666 MET A O 1
ATOM 5084 N N . TRP A 1 667 ? -25.231 4.582 27.564 1.00 92.44 667 TRP A N 1
ATOM 5085 C CA . TRP A 1 667 ? -26.668 4.345 27.425 1.00 92.44 667 TRP A CA 1
ATOM 5086 C C . TRP A 1 667 ? -26.977 2.860 27.180 1.00 92.44 667 TRP A C 1
ATOM 5088 O O . TRP A 1 667 ? -27.763 2.299 27.944 1.00 92.44 667 TRP A O 1
ATOM 5098 N N . PRO A 1 668 ? -26.338 2.188 26.198 1.00 92.25 668 PRO A N 1
ATOM 5099 C CA . PRO A 1 668 ? -26.380 0.734 26.092 1.00 92.25 668 PRO A CA 1
ATOM 5100 C C . PRO A 1 668 ? -25.994 0.017 27.387 1.00 92.25 668 PRO A C 1
ATOM 5102 O O . PRO A 1 668 ? -26.701 -0.902 27.784 1.00 92.25 668 PRO A O 1
ATOM 5105 N N . ALA A 1 669 ? -24.926 0.451 28.065 1.00 94.12 669 ALA A N 1
ATOM 5106 C CA . ALA A 1 669 ? -24.485 -0.171 29.312 1.00 94.12 669 ALA A CA 1
ATOM 5107 C C . ALA A 1 669 ? -25.578 -0.126 30.391 1.00 94.12 669 ALA A C 1
ATOM 5109 O O . ALA A 1 669 ? -25.915 -1.159 30.959 1.00 94.12 669 ALA A O 1
ATOM 5110 N N . LEU A 1 670 ? -26.203 1.040 30.598 1.00 94.69 670 LEU A N 1
ATOM 5111 C CA . LEU A 1 670 ? -27.298 1.222 31.554 1.00 94.69 670 LEU A CA 1
ATOM 5112 C C . LEU A 1 670 ? -28.510 0.343 31.217 1.00 94.69 670 LEU A C 1
ATOM 5114 O O . LEU A 1 670 ? -29.120 -0.247 32.109 1.00 94.69 670 LEU A O 1
ATOM 5118 N N . LEU A 1 671 ? -28.862 0.244 29.930 1.00 93.75 671 LEU A N 1
ATOM 5119 C CA . LEU A 1 671 ? -29.948 -0.626 29.474 1.00 93.75 671 LEU A CA 1
ATOM 5120 C C . LEU A 1 671 ? -29.635 -2.102 29.734 1.00 93.75 671 LEU A C 1
ATOM 5122 O O . LEU A 1 671 ? -30.522 -2.858 30.126 1.00 93.75 671 LEU A O 1
ATOM 5126 N N . LEU A 1 672 ? -28.382 -2.513 29.551 1.00 94.25 672 LEU A N 1
ATOM 5127 C CA . LEU A 1 672 ? -27.946 -3.881 29.807 1.00 94.25 672 LEU A CA 1
ATOM 5128 C C . LEU A 1 672 ? -27.922 -4.216 31.303 1.00 94.25 672 LEU A C 1
ATOM 5130 O O . LEU A 1 672 ? -28.251 -5.346 31.659 1.00 94.25 672 LEU A O 1
ATOM 5134 N N . THR A 1 673 ? -27.677 -3.242 32.185 1.00 94.19 673 THR A N 1
ATOM 5135 C CA . THR A 1 673 ? -27.825 -3.402 33.644 1.00 94.19 673 THR A CA 1
ATOM 5136 C C . THR A 1 673 ? -29.261 -3.749 34.062 1.00 94.19 673 THR A C 1
ATOM 5138 O O . THR A 1 673 ? -29.482 -4.393 35.093 1.00 94.19 673 THR A O 1
ATOM 5141 N N . LEU A 1 674 ? -30.272 -3.365 33.272 1.00 91.94 674 LEU A N 1
ATOM 5142 C CA . LEU A 1 674 ? -31.664 -3.711 33.572 1.00 91.94 674 LEU A CA 1
ATOM 5143 C C . LEU A 1 674 ? -31.913 -5.216 33.441 1.00 91.94 674 LEU A C 1
ATOM 5145 O O . LEU A 1 674 ? -32.706 -5.749 34.210 1.00 91.94 674 LEU A O 1
ATOM 5149 N N . VAL A 1 675 ? -31.238 -5.910 32.516 1.00 91.31 675 VAL A N 1
ATOM 5150 C CA . VAL A 1 675 ? -31.536 -7.313 32.173 1.00 91.31 675 VAL A CA 1
ATOM 5151 C C . VAL A 1 675 ? -31.372 -8.257 33.378 1.00 91.31 675 VAL A C 1
ATOM 5153 O O . VAL A 1 675 ? -32.345 -8.943 33.705 1.00 91.31 675 VAL A O 1
ATOM 5156 N N . PRO A 1 676 ? -30.239 -8.258 34.113 1.00 86.88 676 PRO A N 1
ATOM 5157 C CA . PRO A 1 676 ? -30.086 -9.064 35.332 1.00 86.88 676 PRO A CA 1
ATOM 5158 C C . PRO A 1 676 ? -31.021 -8.637 36.475 1.00 86.88 676 PRO A C 1
ATOM 5160 O O . PRO A 1 676 ? -31.259 -9.405 37.405 1.00 86.88 676 PRO A O 1
ATOM 5163 N N . SER A 1 677 ? -31.573 -7.422 36.403 1.00 87.00 677 SER A N 1
ATOM 5164 C CA . SER A 1 677 ? -32.423 -6.819 37.436 1.00 87.00 677 SER A CA 1
ATOM 5165 C C . SER A 1 677 ? -33.917 -7.143 37.264 1.00 87.00 677 SER A C 1
ATOM 5167 O O . SER A 1 677 ? -34.684 -7.054 38.227 1.00 87.00 677 SER A O 1
ATOM 5169 N N . ILE A 1 678 ? -34.340 -7.574 36.064 1.00 85.88 678 ILE A N 1
ATOM 5170 C CA . ILE A 1 678 ? -35.745 -7.883 35.727 1.00 85.88 678 ILE A CA 1
ATOM 5171 C C . ILE A 1 678 ? -36.418 -8.814 36.751 1.00 85.88 678 ILE A C 1
ATOM 5173 O O . ILE A 1 678 ? -37.523 -8.480 37.192 1.00 85.88 678 ILE A O 1
ATOM 5177 N N . PRO A 1 679 ? -35.808 -9.940 37.187 1.00 80.19 679 PRO A N 1
ATOM 5178 C CA . PRO A 1 679 ? -36.462 -10.849 38.129 1.00 80.19 679 PRO A CA 1
ATOM 5179 C C . PRO A 1 679 ? -36.873 -10.176 39.444 1.00 80.19 679 PRO A C 1
ATOM 5181 O O . PRO A 1 679 ? -37.892 -10.544 40.024 1.00 80.19 679 PRO A O 1
ATOM 5184 N N . LEU A 1 680 ? -36.122 -9.168 39.901 1.00 80.38 680 LEU A N 1
ATOM 5185 C CA . LEU A 1 680 ? -36.425 -8.430 41.127 1.00 80.38 680 LEU A CA 1
ATOM 5186 C C . LEU A 1 680 ? -37.468 -7.335 40.926 1.00 80.38 680 LEU A C 1
ATOM 5188 O O . LEU A 1 680 ? -38.285 -7.115 41.820 1.00 80.38 680 LEU A O 1
ATOM 5192 N N . PHE A 1 681 ? -37.495 -6.690 39.758 1.00 81.50 681 PHE A N 1
ATOM 5193 C CA . PHE A 1 681 ? -38.545 -5.722 39.425 1.00 81.50 681 PHE A CA 1
ATOM 5194 C C . PHE A 1 681 ? -39.932 -6.368 39.422 1.00 81.50 681 PHE A C 1
ATOM 5196 O O . PHE A 1 681 ? -40.909 -5.738 39.821 1.00 81.50 681 PHE A O 1
ATOM 5203 N N . LEU A 1 682 ? -40.005 -7.637 39.014 1.00 68.06 682 LEU A N 1
ATOM 5204 C CA . LEU A 1 682 ? -41.246 -8.410 38.982 1.00 68.06 682 LEU A CA 1
ATOM 5205 C C . LEU A 1 682 ? -41.696 -8.897 40.368 1.00 68.06 682 LEU A C 1
ATOM 5207 O O . LEU A 1 682 ? -42.878 -9.172 40.556 1.00 68.06 682 LEU A O 1
ATOM 5211 N N . GLN A 1 683 ? -40.779 -9.013 41.333 1.00 67.06 683 GLN A N 1
ATOM 5212 C CA . GLN A 1 683 ? -41.075 -9.539 42.671 1.00 67.06 683 GLN A CA 1
ATOM 5213 C C . GLN A 1 683 ? -41.423 -8.445 43.692 1.00 67.06 683 GLN A C 1
ATOM 5215 O O . GLN A 1 683 ? -42.154 -8.726 44.641 1.00 67.06 683 GLN A O 1
ATOM 5220 N N . ALA A 1 684 ? -40.933 -7.210 43.523 1.00 61.31 684 ALA A N 1
ATOM 5221 C CA . ALA A 1 684 ? -41.244 -6.099 44.423 1.00 61.31 684 ALA A CA 1
ATOM 5222 C C . ALA A 1 684 ? -40.975 -4.719 43.795 1.00 61.31 684 ALA A C 1
ATOM 5224 O O . ALA A 1 684 ? -39.936 -4.501 43.173 1.00 61.31 684 ALA A O 1
ATOM 5225 N N . HIS A 1 685 ? -41.827 -3.728 44.097 1.00 68.62 685 HIS A N 1
ATOM 5226 C CA . HIS A 1 685 ? -41.568 -2.313 43.774 1.00 68.62 685 HIS A CA 1
ATOM 5227 C C . HIS A 1 685 ? -40.239 -1.794 44.359 1.00 68.62 685 HIS A C 1
ATOM 5229 O O . HIS A 1 685 ? -39.634 -0.879 43.802 1.00 68.62 685 HIS A O 1
ATOM 5235 N N . GLY A 1 686 ? -39.757 -2.407 45.448 1.00 75.06 686 GLY A N 1
ATOM 5236 C CA . GLY A 1 686 ? -38.469 -2.088 46.066 1.00 75.06 686 GLY A CA 1
ATOM 5237 C C . GLY A 1 686 ? -37.264 -2.335 45.151 1.00 75.06 686 GLY A C 1
ATOM 5238 O O . GLY A 1 686 ? -36.313 -1.565 45.206 1.00 75.06 686 GLY A O 1
ATOM 5239 N N . GLY A 1 687 ? -37.324 -3.319 44.243 1.00 81.50 687 GLY A N 1
ATOM 5240 C CA . GLY A 1 687 ? -36.219 -3.614 43.322 1.00 81.50 687 GLY A CA 1
ATOM 5241 C C . GLY A 1 687 ? -35.918 -2.459 42.361 1.00 81.50 687 GLY A C 1
ATOM 5242 O O . GLY A 1 687 ? -34.762 -2.083 42.189 1.00 81.50 687 GLY A O 1
ATOM 5243 N N . LEU A 1 688 ? -36.957 -1.836 41.792 1.00 87.56 688 LEU A N 1
ATOM 5244 C CA . LEU A 1 688 ? -36.795 -0.682 40.900 1.00 87.56 688 LEU A CA 1
ATOM 5245 C C . LEU A 1 688 ? -36.259 0.541 41.652 1.00 87.56 688 LEU A C 1
ATOM 5247 O O . LEU A 1 688 ? -35.389 1.245 41.146 1.00 87.56 688 LEU A O 1
ATOM 5251 N N . ILE A 1 689 ? -36.749 0.781 42.872 1.00 85.75 689 ILE A N 1
ATOM 5252 C CA . ILE A 1 689 ? -36.257 1.878 43.715 1.00 85.75 689 ILE A CA 1
ATOM 5253 C C . ILE A 1 689 ? -34.780 1.651 44.044 1.00 85.75 689 ILE A C 1
ATOM 5255 O O . ILE A 1 689 ? -33.983 2.570 43.891 1.00 85.75 689 ILE A O 1
ATOM 5259 N N . ALA A 1 690 ? -34.399 0.433 44.436 1.00 85.81 690 ALA A N 1
ATOM 5260 C CA . ALA A 1 690 ? -33.013 0.106 44.741 1.00 85.81 690 ALA A CA 1
ATOM 5261 C C . ALA A 1 690 ? -32.085 0.301 43.541 1.00 85.81 690 ALA A C 1
ATOM 5263 O O . ALA A 1 690 ? -31.010 0.874 43.693 1.00 85.81 690 ALA A O 1
ATOM 5264 N N . PHE A 1 691 ? -32.531 -0.103 42.350 1.00 91.12 691 PHE A N 1
ATOM 5265 C CA . PHE A 1 691 ? -31.802 0.118 41.106 1.00 91.12 691 PHE A CA 1
ATOM 5266 C C . PHE A 1 691 ? -31.574 1.608 40.829 1.00 91.12 691 PHE A C 1
ATOM 5268 O O . PHE A 1 691 ? -30.439 2.031 40.628 1.00 91.12 691 PHE A O 1
ATOM 5275 N N . LEU A 1 692 ? -32.639 2.418 40.870 1.00 91.81 692 LEU A N 1
ATOM 5276 C CA . LEU A 1 692 ? -32.548 3.859 40.612 1.00 91.81 692 LEU A CA 1
ATOM 5277 C C . LEU A 1 692 ? -31.669 4.571 41.644 1.00 91.81 692 LEU A C 1
ATOM 5279 O O . LEU A 1 692 ? -30.884 5.446 41.289 1.00 91.81 692 LEU A O 1
ATOM 5283 N N . VAL A 1 693 ? -31.785 4.189 42.917 1.00 89.88 693 VAL A N 1
ATOM 5284 C CA . VAL A 1 693 ? -30.964 4.749 43.994 1.00 89.88 693 VAL A CA 1
ATOM 5285 C C . VAL A 1 693 ? -29.495 4.350 43.820 1.00 89.88 693 VAL A C 1
ATOM 5287 O O . VAL A 1 693 ? -28.634 5.207 43.984 1.00 89.88 693 VAL A O 1
ATOM 5290 N N . GLY A 1 694 ? -29.201 3.104 43.435 1.00 87.38 694 GLY A N 1
ATOM 5291 C CA . GLY A 1 694 ? -27.837 2.643 43.151 1.00 87.38 694 GLY A CA 1
ATOM 5292 C C . GLY A 1 694 ? -27.162 3.471 42.056 1.00 87.38 694 GLY A C 1
ATOM 5293 O O . GLY A 1 694 ? -26.140 4.100 42.314 1.00 87.38 694 GLY A O 1
ATOM 5294 N N . VAL A 1 695 ? -27.805 3.581 40.885 1.00 91.06 695 VAL A N 1
ATOM 5295 C CA . VAL A 1 695 ? -27.310 4.379 39.742 1.00 91.06 695 VAL A CA 1
ATOM 5296 C C . VAL A 1 695 ? -27.052 5.845 40.119 1.00 91.06 695 VAL A C 1
ATOM 5298 O O . VAL A 1 695 ? -26.144 6.479 39.599 1.00 91.06 695 VAL A O 1
ATOM 5301 N N . LEU A 1 696 ? -27.832 6.419 41.039 1.00 90.50 696 LEU A N 1
ATOM 5302 C CA . LEU A 1 696 ? -27.644 7.810 41.461 1.00 90.50 696 LEU A CA 1
ATOM 5303 C C . LEU A 1 696 ? -26.552 7.994 42.525 1.00 90.50 696 LEU A C 1
ATOM 5305 O O . LEU A 1 696 ? -25.977 9.080 42.618 1.00 90.50 696 LEU A O 1
ATOM 5309 N N . ILE A 1 697 ? -26.287 6.980 43.354 1.00 90.12 697 ILE A N 1
ATOM 5310 C CA . ILE A 1 697 ? -25.357 7.088 44.488 1.00 90.12 697 ILE A CA 1
ATOM 5311 C C . ILE A 1 697 ? -23.923 6.717 44.099 1.00 90.12 697 ILE A C 1
ATOM 5313 O O . ILE A 1 697 ? -22.990 7.343 44.604 1.00 90.12 697 ILE A O 1
ATOM 5317 N N . PHE A 1 698 ? -23.714 5.754 43.206 1.00 91.69 698 PHE A N 1
ATOM 5318 C CA . PHE A 1 698 ? -22.372 5.256 42.865 1.00 91.69 698 PHE A CA 1
ATOM 5319 C C . PHE A 1 698 ? -21.420 6.317 42.289 1.00 91.69 698 PHE A C 1
ATOM 5321 O O . PHE A 1 698 ? -20.253 6.349 42.698 1.00 91.69 698 PHE A O 1
ATOM 5328 N N . PRO A 1 699 ? -21.880 7.315 41.503 1.00 88.44 699 PRO A N 1
ATOM 5329 C CA . PRO A 1 699 ? -21.031 8.444 41.126 1.00 88.44 699 PRO A CA 1
ATOM 5330 C C . PRO A 1 699 ? -20.452 9.205 42.330 1.00 88.44 699 PRO A C 1
ATOM 5332 O O . PRO A 1 699 ? -19.361 9.772 42.237 1.00 88.44 699 PRO A O 1
ATOM 5335 N N . ALA A 1 700 ? -21.143 9.221 43.477 1.00 88.56 700 ALA A N 1
ATOM 5336 C CA . ALA A 1 700 ? -20.645 9.843 44.701 1.00 88.56 700 ALA A CA 1
ATOM 5337 C C . ALA A 1 700 ? -19.542 9.009 45.377 1.00 88.56 700 ALA A C 1
ATOM 5339 O O . ALA A 1 700 ? -18.588 9.591 45.900 1.00 88.56 700 ALA A O 1
ATOM 5340 N N . VAL A 1 701 ? -19.632 7.675 45.329 1.00 89.88 701 VAL A N 1
ATOM 5341 C CA . VAL A 1 701 ? -18.576 6.758 45.802 1.00 89.88 701 VAL A CA 1
ATOM 5342 C C . VAL A 1 701 ? -17.315 6.946 44.960 1.00 89.88 701 VAL A C 1
ATOM 5344 O O . VAL A 1 701 ? -16.229 7.188 45.493 1.00 89.88 701 VAL A O 1
ATOM 5347 N N . ALA A 1 702 ? -17.470 6.976 43.637 1.00 87.75 702 ALA A N 1
ATOM 5348 C CA . ALA A 1 702 ? -16.377 7.263 42.719 1.00 87.75 702 ALA A CA 1
ATOM 5349 C C . ALA A 1 702 ? -15.750 8.647 42.952 1.00 87.75 702 ALA A C 1
ATOM 5351 O O . ALA A 1 702 ? -14.526 8.787 43.029 1.00 87.75 702 ALA A O 1
ATOM 5352 N N . ALA A 1 703 ? -16.577 9.687 43.107 1.00 87.31 703 ALA A N 1
ATOM 5353 C CA . ALA A 1 703 ? -16.106 11.040 43.389 1.00 87.31 703 ALA A CA 1
ATOM 5354 C C . ALA A 1 703 ? -15.346 11.121 44.722 1.00 87.31 703 ALA A C 1
ATOM 5356 O O . ALA A 1 703 ? -14.367 11.866 44.830 1.00 87.31 703 ALA A O 1
ATOM 5357 N N . TYR A 1 704 ? -15.763 10.347 45.728 1.00 91.62 704 TYR A N 1
ATOM 5358 C CA . TYR A 1 704 ? -15.055 10.236 46.997 1.00 91.62 704 TYR A CA 1
A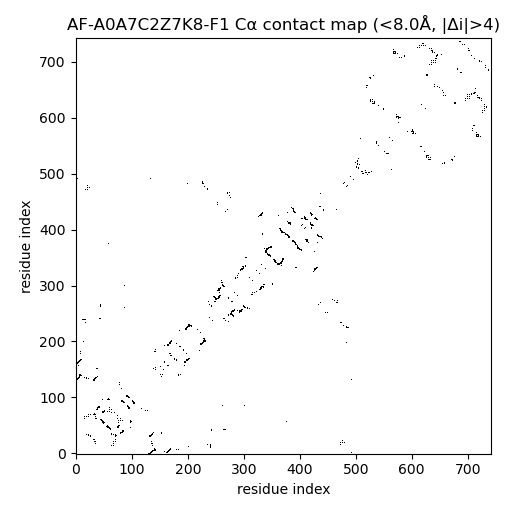TOM 5359 C C . TYR A 1 704 ? -13.653 9.655 46.809 1.00 91.62 704 TYR A C 1
ATOM 5361 O O . TYR A 1 704 ? -12.682 10.287 47.233 1.00 91.62 704 TYR A O 1
ATOM 5369 N N . PHE A 1 705 ? -13.525 8.507 46.140 1.00 90.19 705 PHE A N 1
ATOM 5370 C CA . PHE A 1 705 ? -12.225 7.877 45.909 1.00 90.19 705 PHE A CA 1
ATOM 5371 C C . PHE A 1 705 ? -11.308 8.729 45.033 1.00 90.19 705 PHE A C 1
ATOM 5373 O O . PHE A 1 705 ? -10.153 8.955 45.394 1.00 90.19 705 PHE A O 1
ATOM 5380 N N . ASN A 1 706 ? -11.833 9.303 43.948 1.00 87.94 706 ASN A N 1
ATOM 5381 C CA . ASN A 1 706 ? -11.069 10.210 43.094 1.00 87.94 706 ASN A CA 1
ATOM 5382 C C . ASN A 1 706 ? -10.581 11.440 43.882 1.00 87.94 706 ASN A C 1
ATOM 5384 O O . ASN A 1 706 ? -9.457 11.896 43.695 1.00 87.94 706 ASN A O 1
ATOM 5388 N N . ARG A 1 707 ? -11.373 11.959 44.830 1.00 88.81 707 ARG A N 1
ATOM 5389 C CA . ARG A 1 707 ? -10.942 13.056 45.712 1.00 88.81 707 ARG A CA 1
ATOM 5390 C C . ARG A 1 707 ? -9.931 12.609 46.770 1.00 88.81 707 ARG A C 1
ATOM 5392 O O . ARG A 1 707 ? -9.043 13.392 47.112 1.00 88.81 707 ARG A O 1
ATOM 5399 N N . ALA A 1 708 ? -10.080 11.401 47.311 1.00 90.00 708 ALA A N 1
ATOM 5400 C CA . ALA A 1 708 ? -9.196 10.850 48.333 1.00 90.00 708 ALA A CA 1
ATOM 5401 C C . ALA A 1 708 ? -7.799 10.559 47.768 1.00 90.00 708 ALA A C 1
ATOM 5403 O O . ALA A 1 708 ? -6.806 10.970 48.366 1.00 90.00 708 ALA A O 1
ATOM 5404 N N . PHE A 1 709 ? -7.735 9.922 46.598 1.00 91.62 709 PHE A N 1
ATOM 5405 C CA . PHE A 1 709 ? -6.486 9.491 45.973 1.00 91.62 709 PHE A CA 1
ATOM 5406 C C . PHE A 1 709 ? -5.904 10.513 44.989 1.00 91.62 709 PHE A C 1
ATOM 5408 O O . PHE A 1 709 ? -4.691 10.556 44.799 1.00 91.62 709 PHE A O 1
ATOM 5415 N N . LYS A 1 710 ? -6.738 11.397 44.421 1.00 89.75 710 LYS A N 1
ATOM 5416 C CA . LYS A 1 710 ? -6.416 12.321 43.309 1.00 89.75 710 LYS A CA 1
ATOM 5417 C C . LYS A 1 710 ? -6.068 11.626 41.985 1.00 89.75 710 LYS A C 1
ATOM 5419 O O . LYS A 1 710 ? -5.602 12.287 41.060 1.00 89.75 710 LYS A O 1
ATOM 5424 N N . PHE A 1 711 ? -6.294 10.321 41.898 1.00 91.31 711 PHE A N 1
ATOM 5425 C CA . PHE A 1 711 ? -6.181 9.519 40.688 1.00 91.31 711 PHE A CA 1
ATOM 5426 C C . PHE A 1 711 ? -7.188 8.367 40.738 1.00 91.31 711 PHE A C 1
ATOM 5428 O O . PHE A 1 711 ? -7.828 8.115 41.762 1.00 91.31 711 PHE A O 1
ATOM 5435 N N . THR A 1 712 ? -7.332 7.672 39.618 1.00 92.06 712 THR A N 1
ATOM 5436 C CA . THR A 1 712 ? -8.143 6.468 39.471 1.00 92.06 712 THR A CA 1
ATOM 5437 C C . THR A 1 712 ? -7.360 5.469 38.627 1.00 92.06 712 THR A C 1
ATOM 5439 O O . THR A 1 712 ? -6.854 5.818 37.560 1.00 92.06 712 THR A O 1
ATOM 5442 N N . ASN A 1 713 ? -7.235 4.246 39.130 1.00 92.69 713 ASN A N 1
ATOM 5443 C CA . ASN A 1 713 ? -6.568 3.116 38.487 1.00 92.69 713 ASN A CA 1
ATOM 5444 C C . ASN A 1 713 ? -7.443 1.856 38.619 1.00 92.69 713 ASN A C 1
ATOM 5446 O O . ASN A 1 713 ? -8.572 1.952 39.098 1.00 92.69 713 ASN A O 1
ATOM 5450 N N . GLY A 1 714 ? -6.929 0.695 38.200 1.00 91.12 714 GLY A N 1
ATOM 5451 C CA . GLY A 1 714 ? -7.641 -0.583 38.326 1.00 91.12 714 GLY A CA 1
ATOM 5452 C C . GLY A 1 714 ? -8.097 -0.877 39.759 1.00 91.12 714 GLY A C 1
ATOM 5453 O O . GLY A 1 714 ? -9.269 -1.169 39.965 1.00 91.12 714 GLY A O 1
ATOM 5454 N N . ASP A 1 715 ? -7.220 -0.682 40.742 1.00 93.56 715 ASP A N 1
ATOM 5455 C CA . ASP A 1 715 ? -7.489 -1.007 42.150 1.00 93.56 715 ASP A CA 1
ATOM 5456 C C . ASP A 1 715 ? -8.608 -0.136 42.730 1.00 93.56 715 ASP A C 1
ATOM 5458 O O . ASP A 1 715 ? -9.531 -0.628 43.374 1.00 93.56 715 ASP A O 1
ATOM 5462 N N . VAL A 1 716 ? -8.598 1.166 42.423 1.00 94.19 716 VAL A N 1
ATOM 5463 C CA . VAL A 1 716 ? -9.670 2.092 42.824 1.00 94.19 716 VAL A CA 1
ATOM 5464 C C . VAL A 1 716 ? -11.010 1.711 42.191 1.00 94.19 716 VAL A C 1
ATOM 5466 O O . VAL A 1 716 ? -12.048 1.836 42.840 1.00 94.19 716 VAL A O 1
ATOM 5469 N N . LEU A 1 717 ? -11.001 1.255 40.935 1.00 94.62 717 LEU A N 1
ATOM 5470 C CA . LEU A 1 717 ? -12.207 0.772 40.259 1.00 94.62 717 LEU A CA 1
ATOM 5471 C C . LEU A 1 717 ? -12.711 -0.540 40.883 1.00 94.62 717 LEU A C 1
ATOM 5473 O O . LEU A 1 717 ? -13.912 -0.674 41.105 1.00 94.62 717 LEU A O 1
ATOM 5477 N N . GLY A 1 718 ? -11.813 -1.469 41.226 1.00 94.50 718 GLY A N 1
ATOM 5478 C CA . GLY A 1 718 ? -12.149 -2.708 41.936 1.00 94.50 718 GLY A CA 1
ATOM 5479 C C . GLY A 1 718 ? -12.718 -2.457 43.333 1.00 94.50 718 GLY A C 1
ATOM 5480 O O . GLY A 1 718 ? -13.764 -2.996 43.686 1.00 94.50 718 GLY A O 1
ATOM 5481 N N . ALA A 1 719 ? -12.116 -1.541 44.092 1.00 95.38 719 ALA A N 1
ATOM 5482 C CA . ALA A 1 719 ? -12.628 -1.131 45.396 1.00 95.38 719 ALA A CA 1
ATOM 5483 C C . ALA A 1 719 ? -14.027 -0.504 45.306 1.00 95.38 719 ALA A C 1
ATOM 5485 O O . ALA A 1 719 ? -14.884 -0.779 46.150 1.00 95.38 719 ALA A O 1
ATOM 5486 N N . ALA A 1 720 ? -14.266 0.333 44.289 1.00 94.88 720 ALA A N 1
ATOM 5487 C CA . ALA A 1 720 ? -15.580 0.916 44.040 1.00 94.88 720 ALA A CA 1
ATOM 5488 C C . ALA A 1 720 ? -16.624 -0.171 43.751 1.00 94.88 720 ALA A C 1
ATOM 5490 O O . ALA A 1 720 ? -17.683 -0.145 44.368 1.00 94.88 720 ALA A O 1
ATOM 5491 N N . TYR A 1 721 ? -16.299 -1.161 42.913 1.00 96.31 721 TYR A N 1
ATOM 5492 C CA . TYR A 1 721 ? -17.189 -2.287 42.614 1.00 96.31 721 TYR A CA 1
ATOM 5493 C C . TYR A 1 721 ? -17.646 -3.026 43.874 1.00 96.31 721 TYR A C 1
ATOM 5495 O O . TYR A 1 721 ? -18.845 -3.183 44.099 1.00 96.31 721 TYR A O 1
ATOM 5503 N N . GLU A 1 722 ? -16.712 -3.430 44.734 1.00 97.06 722 GLU A N 1
ATOM 5504 C CA . GLU A 1 722 ? -17.039 -4.187 45.945 1.00 97.06 722 GLU A CA 1
ATOM 5505 C C . GLU A 1 722 ? -17.934 -3.400 46.913 1.00 97.06 722 GLU A C 1
ATOM 5507 O O . GLU A 1 722 ? -18.907 -3.921 47.472 1.00 97.06 722 GLU A O 1
ATOM 5512 N N . ILE A 1 723 ? -17.640 -2.110 47.076 1.00 96.12 723 ILE A N 1
ATOM 5513 C CA . ILE A 1 723 ? -18.416 -1.212 47.933 1.00 96.12 723 ILE A CA 1
ATOM 5514 C C . ILE A 1 723 ? -19.802 -0.951 47.338 1.00 96.12 723 ILE A C 1
ATOM 5516 O O . ILE A 1 723 ? -20.798 -1.019 48.063 1.00 96.12 723 ILE A O 1
ATOM 5520 N N . ASP A 1 724 ? -19.886 -0.696 46.035 1.00 96.50 724 ASP A N 1
ATOM 5521 C CA . ASP A 1 724 ? -21.139 -0.449 45.325 1.00 96.50 724 ASP A CA 1
ATOM 5522 C C . ASP A 1 724 ? -22.032 -1.698 45.335 1.00 96.50 724 ASP A C 1
ATOM 5524 O O . ASP A 1 724 ? -23.241 -1.591 45.555 1.00 96.50 724 ASP A O 1
ATOM 5528 N N . ARG A 1 725 ? -21.453 -2.901 45.220 1.00 96.50 725 ARG A N 1
ATOM 5529 C CA . ARG A 1 725 ? -22.177 -4.179 45.326 1.00 96.50 725 ARG A CA 1
ATOM 5530 C C . ARG A 1 725 ? -22.771 -4.370 46.720 1.00 96.50 725 ARG A C 1
ATOM 5532 O O . ARG A 1 725 ? -23.963 -4.667 46.850 1.00 96.50 725 ARG A O 1
ATOM 5539 N N . ALA A 1 726 ? -21.977 -4.142 47.768 1.00 96.62 726 ALA A N 1
ATOM 5540 C CA . ALA A 1 726 ? -22.449 -4.193 49.151 1.00 96.62 726 ALA A CA 1
ATOM 5541 C C . ALA A 1 726 ? -23.566 -3.163 49.403 1.00 96.62 726 ALA A C 1
ATOM 5543 O O . ALA A 1 726 ? -24.602 -3.477 49.999 1.00 96.62 726 ALA A O 1
ATOM 5544 N N . LEU A 1 727 ? -23.384 -1.939 48.904 1.00 95.44 727 LEU A N 1
ATOM 5545 C CA . LEU A 1 727 ? -24.335 -0.845 49.048 1.00 95.44 727 LEU A CA 1
ATOM 5546 C C . LEU A 1 727 ? -25.646 -1.124 48.300 1.00 95.44 727 LEU A C 1
ATOM 5548 O O . LEU A 1 727 ? -26.718 -0.906 48.867 1.00 95.44 727 LEU A O 1
ATOM 5552 N N . ALA A 1 728 ? -25.586 -1.677 47.083 1.00 94.25 728 ALA A N 1
ATOM 5553 C CA . ALA A 1 728 ? -26.756 -2.105 46.315 1.00 94.25 728 ALA A CA 1
ATOM 5554 C C . ALA A 1 728 ? -27.623 -3.090 47.108 1.00 94.25 728 ALA A C 1
ATOM 5556 O O . ALA A 1 728 ? -28.846 -2.945 47.156 1.00 94.25 728 ALA A O 1
ATOM 5557 N N . LEU A 1 729 ? -26.997 -4.076 47.760 1.00 94.19 729 LEU A N 1
ATOM 5558 C CA . LEU A 1 729 ? -27.698 -5.073 48.570 1.00 94.19 729 LEU A CA 1
ATOM 5559 C C . LEU A 1 729 ? -28.352 -4.448 49.806 1.00 94.19 729 LEU A C 1
ATOM 5561 O O . LEU A 1 729 ? -29.500 -4.766 50.122 1.00 94.19 729 LEU A O 1
ATOM 5565 N N . VAL A 1 730 ? -27.665 -3.528 50.487 1.00 94.19 730 VAL A N 1
ATOM 5566 C CA . VAL A 1 730 ? -28.227 -2.807 51.639 1.00 94.19 730 VAL A CA 1
ATOM 5567 C C . VAL A 1 730 ? -29.421 -1.949 51.216 1.00 94.19 730 VAL A C 1
ATOM 5569 O O . VAL A 1 730 ? -30.477 -2.010 51.850 1.00 94.19 730 VAL A O 1
ATOM 5572 N N . ILE A 1 731 ? -29.296 -1.192 50.122 1.00 91.94 731 ILE A N 1
ATOM 5573 C CA . ILE A 1 731 ? -30.389 -0.386 49.563 1.00 91.94 731 ILE A CA 1
ATOM 5574 C C . ILE A 1 731 ? -31.569 -1.289 49.181 1.00 91.94 731 ILE A C 1
ATOM 5576 O O . ILE A 1 731 ? -32.720 -0.974 49.496 1.00 91.94 731 ILE A O 1
ATOM 5580 N N . LEU A 1 732 ? -31.305 -2.437 48.550 1.00 90.62 732 LEU A N 1
ATOM 5581 C CA . LEU A 1 732 ? -32.337 -3.416 48.221 1.00 90.62 732 LEU A CA 1
ATOM 5582 C C . LEU A 1 732 ? -33.072 -3.890 49.481 1.00 90.62 732 LEU A C 1
ATOM 5584 O O . LEU A 1 732 ? -34.298 -3.883 49.514 1.00 90.62 732 LEU A O 1
ATOM 5588 N N . LEU A 1 733 ? -32.368 -4.229 50.560 1.00 90.06 733 LEU A N 1
ATOM 5589 C CA . LEU A 1 733 ? -33.021 -4.638 51.806 1.00 90.06 733 LEU A CA 1
ATOM 5590 C C . LEU A 1 733 ? -33.859 -3.527 52.446 1.00 90.06 733 LEU A C 1
ATOM 5592 O O . LEU A 1 733 ? -34.950 -3.801 52.947 1.00 90.06 733 LEU A O 1
ATOM 5596 N N . ILE A 1 734 ? -33.374 -2.283 52.431 1.00 89.00 734 ILE A N 1
ATOM 5597 C CA . ILE A 1 734 ? -34.110 -1.130 52.970 1.00 89.00 734 ILE A CA 1
ATOM 5598 C C . ILE A 1 734 ? -35.403 -0.909 52.176 1.00 89.00 734 ILE A C 1
ATOM 5600 O O . ILE A 1 734 ? -36.469 -0.723 52.761 1.00 89.00 734 ILE A O 1
ATOM 5604 N N . THR A 1 735 ? -35.326 -0.972 50.848 1.00 84.88 735 THR A N 1
ATOM 5605 C CA . THR A 1 735 ? -36.471 -0.741 49.951 1.00 84.88 735 THR A CA 1
ATOM 5606 C C . THR A 1 735 ? -37.477 -1.891 49.951 1.00 84.88 735 THR A C 1
ATOM 5608 O O . THR A 1 735 ? -38.673 -1.655 49.790 1.00 84.88 735 THR A O 1
ATOM 5611 N N . LEU A 1 736 ? -37.030 -3.127 50.196 1.00 79.56 736 LEU A N 1
ATOM 5612 C CA . LEU A 1 736 ? -37.913 -4.274 50.419 1.00 79.56 736 LEU A CA 1
ATOM 5613 C C . LEU A 1 736 ? -38.658 -4.196 51.768 1.00 79.56 736 LEU A C 1
ATOM 5615 O O . LEU A 1 736 ? -39.722 -4.795 51.904 1.00 79.56 736 LEU A O 1
ATOM 5619 N N . ARG A 1 737 ? -38.143 -3.442 52.753 1.00 69.75 737 ARG A N 1
ATOM 5620 C CA . ARG A 1 737 ? -38.702 -3.294 54.115 1.00 69.75 737 ARG A CA 1
ATOM 5621 C C . ARG A 1 737 ? -39.658 -2.098 54.308 1.00 69.75 737 ARG A C 1
ATOM 5623 O O . ARG A 1 737 ? -39.759 -1.566 55.416 1.00 69.75 737 ARG A O 1
ATOM 5630 N N . GLY A 1 738 ? -40.412 -1.691 53.280 1.00 54.72 738 GLY A N 1
ATOM 5631 C CA . GLY A 1 738 ? -41.548 -0.763 53.457 1.00 54.72 738 GLY A CA 1
ATOM 5632 C C . GLY A 1 738 ? -42.492 -1.203 54.600 1.00 54.72 738 GLY A C 1
ATOM 5633 O O . GLY A 1 738 ? -42.598 -2.396 54.875 1.00 54.72 738 GLY A O 1
ATOM 5634 N N . PRO A 1 739 ? -43.143 -0.253 55.301 1.00 44.88 739 PRO A N 1
ATOM 5635 C CA . PRO A 1 739 ? -43.149 -0.120 56.763 1.00 44.88 739 PRO A CA 1
ATOM 5636 C C . PRO A 1 739 ? -43.606 -1.389 57.509 1.00 44.88 739 PRO A C 1
ATOM 5638 O O . PRO A 1 739 ? -44.753 -1.510 57.927 1.00 44.88 739 PRO A O 1
ATOM 5641 N N . MET A 1 740 ? -42.675 -2.314 57.739 1.00 36.25 740 MET A N 1
ATOM 5642 C CA . MET A 1 740 ? -42.810 -3.440 58.671 1.00 36.25 740 MET A CA 1
ATOM 5643 C C . MET A 1 740 ? -41.705 -3.362 59.728 1.00 36.25 740 MET A C 1
ATOM 5645 O O . MET A 1 740 ? -40.903 -4.273 59.910 1.00 36.25 740 MET A O 1
ATOM 5649 N N . ILE A 1 741 ? -41.665 -2.229 60.430 1.00 43.59 741 ILE A N 1
ATOM 5650 C CA . ILE A 1 741 ? -41.253 -2.217 61.834 1.00 43.59 741 ILE A CA 1
ATOM 5651 C C . ILE A 1 741 ? -42.544 -2.087 62.647 1.00 43.59 741 ILE A C 1
ATOM 5653 O O . ILE A 1 741 ? -42.991 -0.986 62.973 1.00 43.59 741 ILE A O 1
ATOM 5657 N N . ARG A 1 742 ? -43.164 -3.238 62.900 1.00 34.19 742 ARG A N 1
ATOM 5658 C CA . ARG A 1 742 ? -43.878 -3.559 64.134 1.00 34.19 742 ARG A CA 1
ATOM 5659 C C . ARG A 1 742 ? -43.537 -4.986 64.507 1.00 34.19 742 ARG A C 1
ATOM 5661 O O . ARG A 1 742 ? -43.595 -5.835 63.592 1.00 34.19 742 ARG A O 1
#

Secondary structure (DSSP, 8-state):
-EEEEEEESSTTSSHHHHHHHHHHHHHHTT--EEEE-SEEE-S-EEEESB-STTS--EEEEHHHHHHHHHHT---BGGGS-EEEEEEETTEEEEEETTEEEEEEEHHHHHHHTHHHHHHHHHHHHHHTTTSSEEEEEP-S-TT-GGGGGG-TTTHHHHHHTT--EEEEEESTTS-HHHHHHHHHHHS-HHHHTTEEEEEEEEE-S-GGGGTTHHHHHHHHHS--EEEEEEP-TTTS-S-S-TTS---B---SEEEEEE--TTEE-GGGGGGGGG-TTEEEEEE-SHHHHHT-SEEEE-EESSHHHHHHHHHHTTHHHHHHHHHHTT--EEEETHHHHHTSSEEEETT-SSSSSSEEEE---SS--EEEEEEEEEEEEEEEEETTS-EEEEEEEEEEEE-HHHHHHTT-EEEEEETTEEEEEEETTEEEES-BTSSSSSHHHHHHHHHHHHHHTTPPPPSS---HHHHHHHHHHHHHHHHHHHB-HHHHHHHTT------HHHHHHHH-SS----SS--GGGGGGHHHHHHHHHHHHGGGG-GGG---HHHHHHHHHHHHHHHTTTHHHHHHHHHHHHHHTGGG--HHHHHHHHT-SS--HHHHHHHHHHHHHHHHHHHHS-TTHHHHHHHHHHHHHHHHHHHS-B--S-SHHHHHHHHHHHTGGGHHHHHHHHHHHHHHHHHH-HHHHHHHHHHHHHHHHHHHHHHHHHSSB-HHHHHHHHHHHHHHHHHHHHHHHTTT---

Solvent-accessible surface area (backbone atoms only — not comparable to full-atom values): 37155 Å² total; per-residue (Å²): 99,42,34,42,30,36,32,19,58,36,70,87,25,48,47,68,55,52,48,19,12,49,25,32,47,42,32,75,74,72,43,48,41,40,47,34,26,47,47,47,76,44,52,31,59,39,58,20,74,26,31,41,98,81,44,67,14,20,47,25,48,37,61,56,38,52,19,16,52,39,22,72,38,81,34,36,4,37,31,28,32,30,37,30,27,80,72,55,96,65,29,27,39,37,28,49,34,21,40,79,76,50,76,32,41,61,66,57,37,55,68,70,45,51,78,46,38,59,58,54,35,49,56,27,49,60,76,57,45,86,28,57,35,34,44,31,46,41,46,39,37,75,50,52,76,93,38,64,96,64,35,50,32,30,63,55,46,32,58,74,68,69,23,42,28,34,40,25,20,36,41,79,80,51,62,31,68,58,42,48,50,49,40,50,69,66,37,56,70,81,58,39,72,31,48,65,29,31,34,42,25,44,40,72,79,67,74,74,77,55,67,65,51,61,64,50,52,21,71,75,70,75,35,47,64,42,26,60,33,64,55,49,78,69,54,68,63,66,78,76,47,67,83,75,77,76,67,46,70,85,24,87,45,30,37,18,33,51,52,47,92,40,51,21,37,68,67,39,57,49,31,51,75,65,37,80,54,33,17,42,38,72,21,81,49,37,72,54,47,71,74,36,55,30,41,32,31,45,23,44,71,24,42,53,47,36,51,52,51,30,54,78,57,45,33,51,62,45,50,54,48,38,50,76,71,59,32,40,36,41,19,27,34,31,24,30,42,40,34,10,35,28,37,39,23,78,76,19,81,35,37,100,45,58,47,72,45,76,34,70,52,79,39,71,20,43,26,43,45,54,92,60,66,50,70,43,72,35,59,33,30,39,89,86,69,30,64,10,82,18,28,34,78,47,64,41,50,69,41,54,68,53,28,43,74,75,70,25,37,68,36,26,46,36,95,90,43,77,40,35,35,37,43,96,45,36,38,32,26,56,46,44,38,40,57,42,54,12,64,52,55,34,46,55,58,50,48,59,49,31,64,76,67,74,49,79,81,73,95,65,88,65,60,39,65,60,47,58,56,47,23,40,52,49,36,26,52,48,42,67,74,34,31,52,54,68,60,53,38,50,66,55,64,53,73,79,69,75,46,58,57,25,43,45,43,71,53,26,65,58,91,56,98,56,99,64,87,49,59,88,33,58,42,49,44,13,40,53,40,5,48,44,22,48,61,26,30,58,47,63,41,75,90,71,71,56,56,51,58,57,18,22,45,52,21,51,53,48,34,39,59,44,34,58,40,54,38,59,52,10,26,28,29,41,22,36,20,56,70,51,38,87,73,70,46,48,66,61,32,52,53,47,44,68,46,91,70,85,50,70,30,14,54,48,45,49,51,54,46,49,51,50,31,32,55,36,45,36,75,42,64,61,54,46,48,4,29,17,34,4,50,10,44,46,32,32,54,47,25,35,61,75,34,39,68,72,79,76,82,43,73,36,32,53,42,30,53,44,50,53,76,45,53,78,46,53,57,59,20,58,58,35,30,46,64,44,29,46,74,39,47,76,73,33,76,22,39,52,52,22,51,56,51,39,72,66,45,34,53,54,57,34,52,48,48,25,66,53,46,68,36,34,43,51,35,53,38,15,27,47,23,54,52,38,24,29,47,32,38,48,43,31,52,58,42,64,50,64,95,68,89,123

Nearest PDB structures (foldseek):
  7ac8-assembly3_F  TM=7.373E-01  e=1.871E-07  Thermotoga maritima MSB8
  1ka9-assembly1_H  TM=6.807E-01  e=1.974E-05  Thermus thermophilus
  1ox6-assembly2_B  TM=6.221E-01  e=7.274E-06  Saccharomyces cerevisiae
  1jvn-assembly2_B  TM=6.271E-01  e=1.882E-05  Saccharomyces cerevisiae
  1ox4-assembly2_B  TM=6.199E-01  e=1.287E-05  Saccharomyces cerevisiae

pLDDT: mean 90.25, std 9.52, range [34.19, 98.69]

Sequence (742 aa):
MKALMIQGTSSGAGKSTIVAALCSLLRHEGYSVTPFKTQNMSLNSYVARRGGPDDEGGEMAVAQAVQAIAAGEEPSVDMNPILLKPRGNLTSSLIIYGKWVGDFSVNAYYENVVSQGLLIASHAMKRLSSHDFMIIEGAGSPAEINLYDRDIANMRTAELVDAPVVIVGDIERGGVFASLYGTYFLLPENWRRRVKGFIINKMGGDPSLLGDGPSKIEKLTGVPVLGVIPYESDVSSWSEDSLDVKNWGSGPIKVAVVRYPGASILTDVEPLRYVPDVSLVYATTPEDLKSADIVVMPGSKSTRSDLRWMREKGIDETIMQAHREGKPIVAICGGAQMIGSRLVDPLGLEGEGPGEDEGLSLLPHTTIFSNEKVVRRNAATDDLGGRADGFEIHKGRTSWETDWKEGGKPLFKTDYGWEGCHMNNVYATLIHHAVFYDDVLTNRLLEGVRQRKELPEPKEKTDPLSSILSSVAKAEELLRKNVDVDKIMEMLEVRRLANWKSALAFLTIIPVKSEELDFSSFYLYPLIEGGIGLASAAFFLPWLGLPRLVAAALSLATAELVEGFNHLDGLIDAGDAWMARATKDPKRMLEIMRDKFTGTGALAFLTFTLIVTVTSLSYAPSGALAMSSALASFGILEAALVGTPLNDSGLGDQFIKTVKSRRPMMWPALLLTLVPSIPLFLQAHGGLIAFLVGVLIFPAVAAYFNRAFKFTNGDVLGAAYEIDRALALVILLITLRGPMIR

Radius of gyration: 34.77 Å; Cα contacts (8 Å, |Δi|>4): 1557; chains: 1; bounding box: 82×54×105 Å